Protein AF-A0A847FRC9-F1 (afdb_monomer_lite)

pLDDT: mean 82.75, std 16.93, range [27.78, 98.56]

Sequence (377 aa):
MRADGSGSGTLSRLEIDSLKAGVRIEDLAARYVPSLRRVGERWVGLCPFHDDTRPSFNVWPDSQSWYCFGACRRGGDVVDLLREAEGVDFRRALELLGGPPAGATAGRGWQSPLPVAVPRQSEAEPELTCEDRAILNAASEIYYQSLMTNAAMRRALQARGISLGTAQTYHLGYATGRRLARYLAWRHLDLERARCLGLLHDRLSGEDGANGDTSGDDVWEHLSQRLVVPVMRGWETVYLIGRATREAQRPKYLGLALPKEPLTGRGRPRRSQGIIVVEGPFDLLLLHEWGYWRQFELLALLGTQFKRRWLAHVGPDDRLLVATDQDDAGEAAAAELMAHFPGQAVRLRWPEEYKDVGDLAQAPDGHKIWARALSDA

Foldseek 3Di:
DDDDDDDDQDDDPVNLVVLLVLDQLLVVVCVQFVQWDDQFQKTWGADSQDDGPDTQWIAGRVVQKIFGPDPVRDMDHSLSSCCRRVVDDSQVSSQQSQDDPPPDDPDPDGDHPDDPDDDPPDPPFDDQDPLNQVLLLLVLVQFLVQCVPDPVNQVLCVLLVFHVVLCVQQSKGFAQFPVSVVSCVVVVRDPVVCVSQVQKDFAPPPPPPPDDDPDDDSITGNQHGFTKGFADDPSTGQWIKTAHSDPPDPPRIDITSHHDDKRKDPDAAPQAPAEEEEADPSLQSNCVSLVCSNHHIYIYPPHQDDDPVVVVVDDLQGAYEYFYFPDPSSVNSLVVVCVVNPPRYDYFDFDPVQGHSSSLSNDPCSSVRVVVSVVVD

Structure (mmCIF, N/CA/C/O backbone):
data_AF-A0A847FRC9-F1
#
_entry.id   AF-A0A847FRC9-F1
#
loop_
_atom_site.group_PDB
_atom_site.id
_atom_site.type_symbol
_atom_site.label_atom_id
_atom_site.label_alt_id
_atom_site.label_comp_id
_atom_site.label_asym_id
_atom_site.label_entity_id
_atom_site.label_seq_id
_atom_site.pdbx_PDB_ins_code
_atom_site.Cartn_x
_atom_site.Cartn_y
_atom_site.Cartn_z
_atom_site.occupancy
_atom_site.B_iso_or_equiv
_atom_site.auth_seq_id
_atom_site.auth_comp_id
_atom_site.auth_asym_id
_atom_site.auth_atom_id
_atom_site.pdbx_PDB_model_num
ATOM 1 N N . MET A 1 1 ? -38.229 -52.453 -17.132 1.00 37.56 1 MET A N 1
ATOM 2 C CA . MET A 1 1 ? -37.339 -51.991 -18.217 1.00 37.56 1 MET A CA 1
ATOM 3 C C . MET A 1 1 ? -37.354 -50.472 -18.243 1.00 37.56 1 MET A C 1
ATOM 5 O O . MET A 1 1 ? -38.283 -49.879 -18.773 1.00 37.56 1 MET A O 1
ATOM 9 N N . ARG A 1 2 ? -36.372 -49.844 -17.596 1.00 27.78 2 ARG A N 1
ATOM 10 C CA . ARG A 1 2 ? -35.999 -48.448 -17.836 1.00 27.78 2 ARG A CA 1
ATOM 11 C C . ARG A 1 2 ? -34.531 -48.498 -18.227 1.00 27.78 2 ARG A C 1
ATOM 13 O O . ARG A 1 2 ? -33.763 -49.169 -17.551 1.00 27.78 2 ARG A O 1
ATOM 20 N N . ALA A 1 3 ? -34.236 -47.936 -19.390 1.00 32.12 3 ALA A N 1
ATOM 21 C CA . ALA A 1 3 ? -32.941 -47.998 -20.036 1.00 32.12 3 ALA A CA 1
ATOM 22 C C . ALA A 1 3 ? -31.889 -47.261 -19.201 1.00 32.12 3 ALA A C 1
ATOM 24 O O . ALA A 1 3 ? -32.100 -46.109 -18.819 1.00 32.12 3 ALA A O 1
ATOM 25 N N . ASP A 1 4 ? -30.781 -47.949 -18.941 1.00 33.84 4 ASP A N 1
ATOM 26 C CA . ASP A 1 4 ? -29.577 -47.390 -18.348 1.00 33.84 4 ASP A CA 1
ATOM 27 C C . ASP A 1 4 ? -28.948 -46.399 -19.330 1.00 33.84 4 ASP A C 1
ATOM 29 O O . ASP A 1 4 ? -28.597 -46.737 -20.464 1.00 33.84 4 ASP A O 1
ATOM 33 N N . GLY A 1 5 ? -28.853 -45.146 -18.889 1.00 30.61 5 GLY A N 1
ATOM 34 C CA . GLY A 1 5 ? -28.179 -44.079 -19.609 1.00 30.61 5 GLY A CA 1
ATOM 35 C C . GLY A 1 5 ? -26.680 -44.352 -19.681 1.00 30.61 5 GLY A C 1
ATOM 36 O O . GLY A 1 5 ? -25.984 -44.374 -18.669 1.00 30.61 5 GLY A O 1
ATOM 37 N N . SER A 1 6 ? -26.195 -44.529 -20.902 1.00 35.28 6 SER A N 1
ATOM 38 C CA . SER A 1 6 ? -24.791 -44.550 -21.294 1.00 35.28 6 SER A CA 1
ATOM 39 C C . SER A 1 6 ? -24.038 -43.309 -20.786 1.00 35.28 6 SER A C 1
ATOM 41 O O . SER A 1 6 ? -24.200 -42.214 -21.329 1.00 35.28 6 SER A O 1
ATOM 43 N N . GLY A 1 7 ? -23.200 -43.475 -19.760 1.00 36.66 7 GLY A N 1
ATOM 44 C CA . GLY A 1 7 ? -22.275 -42.447 -19.278 1.00 36.66 7 GLY A CA 1
ATOM 45 C C . GLY A 1 7 ? -21.025 -42.379 -20.155 1.00 36.66 7 GLY A C 1
ATOM 46 O O . GLY A 1 7 ? -20.145 -43.230 -20.056 1.00 36.66 7 GLY A O 1
ATOM 47 N N . SER A 1 8 ? -20.954 -41.372 -21.027 1.00 41.41 8 SER A N 1
ATOM 48 C CA . SER A 1 8 ? -19.749 -41.014 -21.785 1.00 41.41 8 SER A CA 1
ATOM 49 C C . SER A 1 8 ? -18.583 -40.736 -20.828 1.00 41.41 8 SER A C 1
ATOM 51 O O . SER A 1 8 ? -18.732 -39.946 -19.899 1.00 41.41 8 SER A O 1
ATOM 53 N N . GLY A 1 9 ? -17.425 -41.363 -21.062 1.00 52.28 9 GLY A N 1
ATOM 54 C CA . GLY A 1 9 ? -16.191 -41.242 -20.267 1.00 52.28 9 GLY A CA 1
ATOM 55 C C . GLY A 1 9 ? -15.471 -39.894 -20.407 1.00 52.28 9 GLY A C 1
ATOM 56 O O . GLY A 1 9 ? -14.274 -39.854 -20.698 1.00 52.28 9 GLY A O 1
ATOM 57 N N . THR A 1 10 ? -16.203 -38.795 -20.243 1.00 60.28 10 THR A N 1
ATOM 58 C CA . THR A 1 10 ? -15.707 -37.419 -20.296 1.00 60.28 10 THR A CA 1
ATOM 59 C C . THR A 1 10 ? -15.736 -36.841 -18.887 1.00 60.28 10 THR A C 1
ATOM 61 O O . THR A 1 10 ? -16.798 -36.805 -18.271 1.00 60.28 10 THR A O 1
ATOM 64 N N . LEU A 1 11 ? -14.583 -36.391 -18.383 1.00 66.75 11 LEU A N 1
ATOM 65 C CA . LEU A 1 11 ? -14.509 -35.691 -17.101 1.00 66.75 11 LEU A CA 1
ATOM 66 C C . LEU A 1 11 ? -15.406 -34.453 -17.138 1.00 66.75 11 LEU A C 1
ATOM 68 O O . LEU A 1 11 ? -15.354 -33.658 -18.080 1.00 66.75 11 LEU A O 1
ATOM 72 N N . SER A 1 12 ? -16.229 -34.293 -16.110 1.00 73.94 12 SER A N 1
ATOM 73 C CA . SER A 1 12 ? -17.018 -33.089 -15.912 1.00 73.94 12 SER A CA 1
ATOM 74 C C . SER A 1 12 ? -16.108 -31.893 -15.624 1.00 73.94 12 SER A C 1
ATOM 76 O O . SER A 1 12 ? -14.982 -32.024 -15.141 1.00 73.94 12 SER A O 1
ATOM 78 N N . ARG A 1 13 ? -16.620 -30.688 -15.885 1.00 69.25 13 ARG A N 1
ATOM 79 C CA . ARG A 1 13 ? -15.901 -29.438 -15.605 1.00 69.25 13 ARG A CA 1
ATOM 80 C C . ARG A 1 13 ? -15.467 -29.331 -14.137 1.00 69.25 13 ARG A C 1
ATOM 82 O O . ARG A 1 13 ? -14.346 -28.925 -13.873 1.00 69.25 13 ARG A O 1
ATOM 89 N N . LEU A 1 14 ? -16.316 -29.778 -13.209 1.00 62.72 14 LEU A N 1
ATOM 90 C CA . LEU A 1 14 ? -16.020 -29.790 -11.773 1.00 62.72 14 LEU A CA 1
ATOM 91 C C . LEU A 1 14 ? -14.868 -30.741 -11.414 1.00 62.72 14 LEU A C 1
ATOM 93 O O . LEU A 1 14 ? -14.048 -30.411 -10.563 1.00 62.72 14 LEU A O 1
ATOM 97 N N . GLU A 1 15 ? -14.772 -31.900 -12.069 1.00 69.25 15 GLU A N 1
ATOM 98 C CA . GLU A 1 15 ? -13.655 -32.834 -11.862 1.00 69.25 15 GLU A CA 1
ATOM 99 C C . GLU A 1 15 ? -12.342 -32.266 -12.411 1.00 69.25 15 GLU A C 1
ATOM 101 O O . GLU A 1 15 ? -11.303 -32.390 -11.768 1.00 69.25 15 GLU A O 1
ATOM 106 N N . ILE A 1 16 ? -12.390 -31.589 -13.562 1.00 71.19 16 ILE A N 1
ATOM 107 C CA . ILE A 1 16 ? -11.228 -30.897 -14.138 1.00 71.19 16 ILE A CA 1
ATOM 108 C C . ILE A 1 16 ? -10.762 -29.770 -13.211 1.00 71.19 16 ILE A C 1
ATOM 110 O O . ILE A 1 16 ? -9.573 -29.676 -12.917 1.00 71.19 16 ILE A O 1
ATOM 114 N N . ASP A 1 17 ? -11.682 -28.945 -12.713 1.00 70.50 17 ASP A N 1
ATOM 115 C CA . ASP A 1 17 ? -11.356 -27.851 -11.795 1.00 70.50 17 ASP A CA 1
ATOM 116 C C . ASP A 1 17 ? -10.777 -28.385 -10.470 1.00 70.50 17 ASP A C 1
ATOM 118 O O . ASP A 1 17 ? -9.817 -27.825 -9.941 1.00 70.50 17 ASP A O 1
ATOM 122 N N . SER A 1 18 ? -11.278 -29.525 -9.978 1.00 69.88 18 SER A N 1
ATOM 123 C CA . SER A 1 18 ? -10.718 -30.203 -8.802 1.00 69.88 18 SER A CA 1
ATOM 124 C C . SER A 1 18 ? -9.302 -30.740 -9.036 1.00 69.88 18 SER A C 1
ATOM 126 O O . SER A 1 18 ? -8.481 -30.673 -8.123 1.00 69.88 18 SER A O 1
ATOM 128 N N . LEU A 1 19 ? -9.002 -31.273 -10.227 1.00 73.31 19 LEU A N 1
ATOM 129 C CA . LEU A 1 19 ? -7.647 -31.713 -10.587 1.00 73.31 19 LEU A CA 1
ATOM 130 C C . LEU A 1 19 ? -6.684 -30.524 -10.657 1.00 73.31 19 LEU A C 1
ATOM 132 O O . LEU A 1 19 ? -5.567 -30.611 -10.151 1.00 73.31 19 LEU A O 1
ATOM 136 N N . LYS A 1 20 ? -7.132 -29.397 -11.227 1.00 77.31 20 LYS A N 1
ATOM 137 C CA . LYS A 1 20 ? -6.344 -28.159 -11.277 1.00 77.31 20 LYS A CA 1
ATOM 138 C C . LYS A 1 20 ? -6.030 -27.629 -9.880 1.00 77.31 20 LYS A C 1
ATOM 140 O O . LYS A 1 20 ? -4.884 -27.312 -9.599 1.00 77.31 20 LYS A O 1
ATOM 145 N N . ALA A 1 21 ? -7.025 -27.586 -8.993 1.00 71.62 21 ALA A N 1
ATOM 146 C CA . ALA A 1 21 ? -6.857 -27.106 -7.621 1.00 71.62 21 ALA A CA 1
ATOM 147 C C . ALA A 1 21 ? -5.943 -27.999 -6.759 1.00 71.62 21 ALA A C 1
ATOM 149 O O . ALA A 1 21 ? -5.392 -27.536 -5.761 1.00 71.62 21 ALA A O 1
ATOM 150 N N . GLY A 1 22 ? -5.779 -29.274 -7.126 1.00 71.94 22 GLY A N 1
ATOM 151 C CA . GLY A 1 22 ? -4.915 -30.220 -6.417 1.00 71.94 22 GLY A CA 1
ATOM 152 C C . GLY A 1 22 ? -3.416 -30.023 -6.661 1.00 71.94 22 GLY A C 1
ATOM 153 O O . GLY A 1 22 ? -2.609 -30.626 -5.953 1.00 71.94 22 GLY A O 1
ATOM 154 N N . VAL A 1 23 ? -3.030 -29.194 -7.636 1.00 79.38 23 VAL A N 1
ATOM 155 C CA . VAL A 1 23 ? -1.631 -28.954 -8.003 1.00 79.38 23 VAL A CA 1
ATOM 156 C C . VAL A 1 23 ? -1.325 -27.468 -7.928 1.00 79.38 23 VAL A C 1
ATOM 158 O O . VAL A 1 23 ? -1.959 -26.664 -8.597 1.00 79.38 23 VAL A O 1
ATOM 161 N N . ARG A 1 24 ? -0.301 -27.108 -7.152 1.00 82.19 24 ARG A N 1
ATOM 162 C CA . ARG A 1 24 ? 0.217 -25.740 -7.115 1.00 82.19 24 ARG A CA 1
ATOM 163 C C . ARG A 1 24 ? 1.046 -25.482 -8.364 1.00 82.19 24 ARG A C 1
ATOM 165 O O . ARG A 1 24 ? 2.058 -26.148 -8.594 1.00 82.19 24 ARG A O 1
ATOM 172 N N . ILE A 1 25 ? 0.624 -24.520 -9.175 1.00 90.06 25 ILE A N 1
ATOM 173 C CA . ILE A 1 25 ? 1.280 -24.229 -10.449 1.00 90.06 25 ILE A CA 1
ATOM 174 C C . ILE A 1 25 ? 2.760 -23.841 -10.306 1.00 90.06 25 ILE A C 1
ATOM 176 O O . ILE A 1 25 ? 3.565 -24.186 -11.166 1.00 90.06 25 ILE A O 1
ATOM 180 N N . GLU A 1 26 ? 3.150 -23.168 -9.224 1.00 89.38 26 GLU A N 1
ATOM 181 C CA . GLU A 1 26 ? 4.539 -22.791 -8.960 1.00 89.38 26 GLU A CA 1
ATOM 182 C C . GLU A 1 26 ? 5.431 -23.999 -8.658 1.00 89.38 26 GLU A C 1
ATOM 184 O O . GLU A 1 26 ? 6.573 -24.034 -9.115 1.00 89.38 26 GLU A O 1
ATOM 189 N N . ASP A 1 27 ? 4.893 -25.017 -7.981 1.00 86.19 27 ASP A N 1
ATOM 190 C CA . ASP A 1 27 ? 5.613 -26.262 -7.705 1.00 86.19 27 ASP A CA 1
ATOM 191 C C . ASP A 1 27 ? 5.808 -27.048 -9.001 1.00 86.19 27 ASP A C 1
ATOM 193 O O . ASP A 1 27 ? 6.889 -27.578 -9.257 1.00 86.19 27 ASP A O 1
ATOM 197 N N . LEU A 1 28 ? 4.778 -27.088 -9.853 1.00 87.31 28 LEU A N 1
ATOM 198 C CA . LEU A 1 28 ? 4.870 -27.697 -11.177 1.00 87.31 28 LEU A CA 1
ATOM 199 C C . LEU A 1 28 ? 5.882 -26.953 -12.060 1.00 87.31 28 LEU A C 1
ATOM 201 O O . LEU A 1 28 ? 6.740 -27.582 -12.675 1.00 87.31 28 LEU A O 1
ATOM 205 N N . ALA A 1 29 ? 5.818 -25.623 -12.095 1.00 90.88 29 ALA A N 1
ATOM 206 C CA . ALA A 1 29 ? 6.717 -24.790 -12.885 1.00 90.88 29 ALA A CA 1
ATOM 207 C C . ALA A 1 29 ? 8.18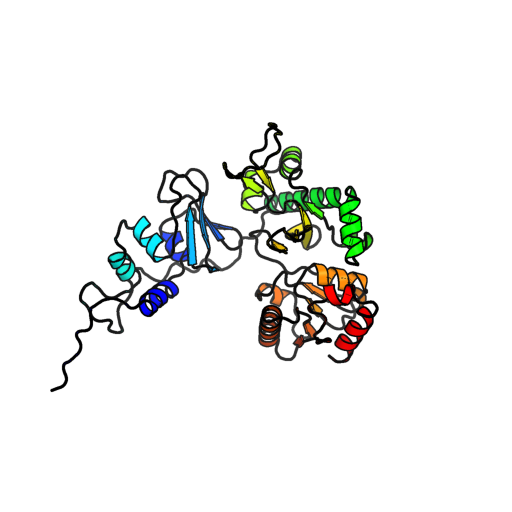1 -24.928 -12.451 1.00 90.88 29 ALA A C 1
ATOM 209 O O . ALA A 1 29 ? 9.064 -25.006 -13.307 1.00 90.88 29 ALA A O 1
ATOM 210 N N . ALA A 1 30 ? 8.446 -25.026 -11.145 1.00 88.88 30 ALA A N 1
ATOM 211 C CA . ALA A 1 30 ? 9.793 -25.203 -10.604 1.00 88.88 30 ALA A CA 1
ATOM 212 C C . ALA A 1 30 ? 10.485 -26.485 -11.106 1.00 88.88 30 ALA A C 1
ATOM 214 O O . ALA A 1 30 ? 11.713 -26.557 -11.114 1.00 88.88 30 ALA A O 1
ATOM 215 N N . ARG A 1 31 ? 9.724 -27.487 -11.574 1.00 85.69 31 ARG A N 1
ATOM 216 C CA . ARG A 1 31 ? 10.277 -28.722 -12.161 1.00 85.69 31 ARG A CA 1
ATOM 217 C C . ARG A 1 31 ? 10.875 -28.507 -13.548 1.00 85.69 31 ARG A C 1
ATOM 219 O O . ARG A 1 31 ? 11.819 -29.204 -13.905 1.00 85.69 31 ARG A O 1
ATOM 226 N N . TYR A 1 32 ? 10.335 -27.559 -14.309 1.00 88.62 32 TYR A N 1
ATOM 227 C CA . TYR A 1 32 ? 10.754 -27.276 -15.685 1.00 88.62 32 TYR A CA 1
ATOM 228 C C . TYR A 1 32 ? 11.629 -26.029 -15.792 1.00 88.62 32 TYR A C 1
ATOM 230 O O . TYR A 1 32 ? 12.347 -25.861 -16.773 1.00 88.62 32 TYR A O 1
ATOM 238 N N . VAL A 1 33 ? 11.583 -25.155 -14.784 1.00 89.75 33 VAL A N 1
ATOM 239 C CA . VAL A 1 33 ? 12.288 -23.873 -14.775 1.00 89.75 33 VAL A CA 1
ATOM 240 C C . VAL A 1 33 ? 13.231 -23.814 -13.571 1.00 89.75 33 VAL A C 1
ATOM 242 O O . VAL A 1 33 ? 12.864 -23.283 -12.526 1.00 89.75 33 VAL A O 1
ATOM 245 N N . PRO A 1 34 ? 14.480 -24.304 -13.690 1.00 80.81 34 PRO A N 1
ATOM 246 C CA . PRO A 1 34 ? 15.438 -24.290 -12.579 1.00 80.81 34 PRO A CA 1
ATOM 247 C C . PRO A 1 34 ? 15.804 -22.882 -12.090 1.00 80.81 34 PRO A C 1
ATOM 249 O O . PRO A 1 34 ? 16.235 -22.703 -10.957 1.00 80.81 34 PRO A O 1
ATOM 252 N N . SER A 1 35 ? 15.647 -21.872 -12.952 1.00 85.69 35 SER A N 1
ATOM 253 C CA . SER A 1 35 ? 15.896 -20.460 -12.635 1.00 85.69 35 SER A CA 1
ATOM 254 C C . SER A 1 35 ? 14.715 -19.768 -11.942 1.00 85.69 35 SER A C 1
ATOM 256 O O . SER A 1 35 ? 14.795 -18.570 -11.662 1.00 85.69 35 SER A O 1
ATOM 258 N N . LEU A 1 36 ? 13.615 -20.489 -11.696 1.00 90.06 36 LEU A N 1
ATOM 259 C CA . LEU A 1 36 ? 12.395 -19.929 -11.136 1.00 90.06 36 LEU A CA 1
ATOM 260 C C . LEU A 1 36 ? 12.650 -19.439 -9.711 1.00 90.06 36 LEU A C 1
ATOM 262 O O . LEU A 1 36 ? 13.008 -20.200 -8.815 1.00 90.06 36 LEU A O 1
ATOM 266 N N . ARG A 1 37 ? 12.438 -18.145 -9.496 1.00 82.12 37 ARG A N 1
ATOM 267 C CA . ARG A 1 37 ? 12.588 -17.494 -8.195 1.00 82.12 37 ARG A CA 1
ATOM 268 C C . ARG A 1 37 ? 11.368 -16.649 -7.886 1.00 82.12 37 ARG A C 1
ATOM 270 O O . ARG A 1 37 ? 10.767 -16.057 -8.782 1.00 82.12 37 ARG A O 1
ATOM 277 N N . ARG A 1 38 ? 11.016 -16.549 -6.609 1.00 82.12 38 ARG A N 1
ATOM 278 C CA . ARG A 1 38 ? 9.907 -15.702 -6.175 1.00 82.12 38 ARG A CA 1
ATOM 279 C C . ARG A 1 38 ? 10.296 -14.222 -6.255 1.00 82.12 38 ARG A C 1
ATOM 281 O O . ARG A 1 38 ? 11.360 -13.828 -5.786 1.00 82.12 38 ARG A O 1
ATOM 288 N N . VAL A 1 39 ? 9.419 -13.410 -6.838 1.00 75.44 39 VAL A N 1
ATOM 289 C CA . VAL A 1 39 ? 9.523 -11.949 -6.939 1.00 75.44 39 VAL A CA 1
ATOM 290 C C . VAL A 1 39 ? 8.162 -11.365 -6.553 1.00 75.44 39 VAL A C 1
ATOM 292 O O . VAL A 1 39 ? 7.232 -11.316 -7.361 1.00 75.44 39 VAL A O 1
ATOM 295 N N . GLY A 1 40 ? 8.028 -10.984 -5.281 1.00 76.94 40 GLY A N 1
ATOM 296 C CA . GLY A 1 40 ? 6.757 -10.547 -4.699 1.00 76.94 40 GLY A CA 1
ATOM 297 C C . GLY A 1 40 ? 5.684 -11.632 -4.685 1.00 76.94 40 GLY A C 1
ATOM 298 O O . GLY A 1 40 ? 5.867 -12.697 -4.089 1.00 76.94 40 GLY A O 1
ATOM 299 N N . GLU A 1 41 ? 4.549 -11.331 -5.321 1.00 72.06 41 GLU A N 1
ATOM 300 C CA . GLU A 1 41 ? 3.381 -12.222 -5.436 1.00 72.06 41 GLU A CA 1
ATOM 301 C C . GLU A 1 41 ? 3.501 -13.223 -6.603 1.00 72.06 41 GLU A C 1
ATOM 303 O O . GLU A 1 41 ? 2.681 -14.127 -6.714 1.00 72.06 41 GLU A O 1
ATOM 308 N N . ARG A 1 42 ? 4.524 -13.107 -7.462 1.00 80.19 42 ARG A N 1
ATOM 309 C CA . ARG A 1 42 ? 4.745 -14.002 -8.612 1.00 80.19 42 ARG A CA 1
ATOM 310 C C . ARG A 1 42 ? 6.076 -14.742 -8.519 1.00 80.19 42 ARG A C 1
ATOM 312 O O . ARG A 1 42 ? 6.962 -14.371 -7.750 1.00 80.19 42 ARG A O 1
ATOM 319 N N . TRP A 1 43 ? 6.247 -15.750 -9.358 1.00 91.00 43 TRP A N 1
ATOM 320 C CA . TRP A 1 43 ? 7.529 -16.393 -9.622 1.00 91.00 43 TRP A CA 1
ATOM 321 C C . TRP A 1 43 ? 8.005 -16.037 -11.021 1.00 91.00 43 TRP A C 1
ATOM 323 O O . TRP A 1 43 ? 7.194 -15.943 -11.938 1.00 91.00 43 TRP A O 1
ATOM 333 N N . VAL A 1 44 ? 9.309 -15.816 -11.176 1.00 87.56 44 VAL A N 1
ATOM 334 C CA . VAL A 1 44 ? 9.921 -15.374 -12.431 1.00 87.56 44 VAL A CA 1
ATOM 335 C C . VAL A 1 44 ? 11.147 -16.226 -12.737 1.00 87.56 44 VAL A C 1
ATOM 337 O O . VAL A 1 44 ? 11.957 -16.476 -11.845 1.00 87.56 44 VAL A O 1
ATOM 340 N N . GLY A 1 45 ? 11.300 -16.651 -13.987 1.00 90.94 45 GLY A N 1
ATOM 341 C CA . GLY A 1 45 ? 12.441 -17.432 -14.465 1.00 90.94 45 GLY A CA 1
ATOM 342 C C . GLY A 1 45 ? 12.657 -17.276 -15.970 1.00 90.94 45 GLY A C 1
ATOM 343 O O . GLY A 1 45 ? 11.925 -16.548 -16.643 1.00 90.94 45 GLY A O 1
ATOM 344 N N . LEU A 1 46 ? 13.679 -17.944 -16.496 1.00 88.31 46 LEU A N 1
ATOM 345 C CA . LEU A 1 46 ? 13.880 -18.089 -17.939 1.00 88.31 46 LEU A CA 1
ATOM 346 C C . LEU A 1 46 ? 12.818 -19.036 -18.499 1.00 88.31 46 LEU A C 1
ATOM 348 O O . LEU A 1 46 ? 12.542 -20.079 -17.908 1.00 88.31 46 LEU A O 1
ATOM 352 N N . CYS A 1 47 ? 12.209 -18.678 -19.621 1.00 90.25 47 CYS A N 1
ATOM 353 C CA . CYS A 1 47 ? 11.221 -19.528 -20.263 1.00 90.25 47 CYS A CA 1
ATOM 354 C C . CYS A 1 47 ? 11.857 -20.836 -20.743 1.00 90.25 47 CYS A C 1
ATOM 356 O O . CYS A 1 47 ? 12.832 -20.789 -21.486 1.00 90.25 47 CYS A O 1
ATOM 358 N N . PRO A 1 48 ? 11.293 -22.002 -20.387 1.00 91.38 48 PRO A N 1
ATOM 359 C CA . PRO A 1 48 ? 11.819 -23.287 -20.841 1.00 91.38 48 PRO A CA 1
ATOM 360 C C . PRO A 1 48 ? 11.416 -23.600 -22.289 1.00 91.38 48 PRO A C 1
ATOM 362 O O . PRO A 1 48 ? 11.871 -24.584 -22.862 1.00 91.38 48 PRO A O 1
ATOM 365 N N . PHE A 1 49 ? 10.534 -22.791 -22.883 1.00 91.62 49 PHE A N 1
ATOM 366 C CA . PHE A 1 49 ? 9.903 -23.105 -24.159 1.00 91.62 49 PHE A CA 1
ATOM 367 C C . PHE A 1 49 ? 10.477 -22.331 -25.354 1.00 91.62 49 PHE A C 1
ATOM 369 O O . PHE A 1 49 ? 10.093 -22.587 -26.498 1.00 91.62 49 PHE A O 1
ATOM 376 N N . HIS A 1 50 ? 11.369 -21.371 -25.119 1.00 87.38 50 HIS A N 1
ATOM 377 C CA . HIS A 1 50 ? 12.148 -20.690 -26.154 1.00 87.38 50 HIS A CA 1
ATOM 378 C C . HIS A 1 50 ? 13.551 -20.396 -25.621 1.00 87.38 50 HIS A C 1
ATOM 380 O O . HIS A 1 50 ? 13.775 -20.476 -24.418 1.00 87.38 50 HIS A O 1
ATOM 386 N N . ASP A 1 51 ? 14.487 -20.056 -26.506 1.00 87.94 51 ASP A N 1
ATOM 387 C CA . ASP A 1 51 ? 15.836 -19.653 -26.095 1.00 87.94 51 ASP A CA 1
ATOM 388 C C . ASP A 1 51 ? 15.788 -18.279 -25.410 1.00 87.94 51 ASP A C 1
ATOM 390 O O . ASP A 1 51 ? 15.686 -17.235 -26.062 1.00 87.94 51 ASP A O 1
A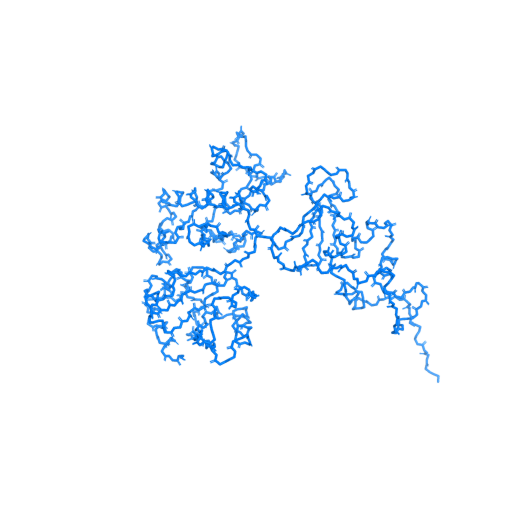TOM 394 N N . ASP A 1 52 ? 15.731 -18.296 -24.079 1.00 87.62 52 ASP A N 1
ATOM 395 C CA . ASP A 1 52 ? 15.465 -17.126 -23.255 1.00 87.62 52 ASP A CA 1
ATOM 396 C C . ASP A 1 52 ? 16.709 -16.698 -22.478 1.00 87.62 52 ASP A C 1
ATOM 398 O O . ASP A 1 52 ? 17.230 -17.434 -21.642 1.00 87.62 52 ASP A O 1
ATOM 402 N N . THR A 1 53 ? 17.165 -15.470 -22.715 1.00 79.69 53 THR A N 1
ATOM 403 C CA . THR A 1 53 ? 18.337 -14.889 -22.037 1.00 79.69 53 THR A CA 1
ATOM 404 C C . THR A 1 53 ? 17.962 -13.934 -20.905 1.00 79.69 53 THR A C 1
ATOM 406 O O . THR A 1 53 ? 18.825 -13.532 -20.125 1.00 79.69 53 THR A O 1
ATOM 409 N N . ARG A 1 54 ? 16.678 -13.564 -20.789 1.00 78.62 54 ARG A N 1
ATOM 410 C CA . ARG A 1 54 ? 16.149 -12.664 -19.753 1.00 78.62 54 ARG A CA 1
ATOM 411 C C . ARG A 1 54 ? 14.943 -13.309 -19.075 1.00 78.62 54 ARG A C 1
ATOM 413 O O . ARG A 1 54 ? 14.136 -13.886 -19.785 1.00 78.62 54 ARG A O 1
ATOM 420 N N . PRO A 1 55 ? 14.763 -13.203 -17.743 1.00 86.81 55 PRO A N 1
ATOM 421 C CA . PRO A 1 55 ? 13.639 -13.847 -17.061 1.00 86.81 55 PRO A CA 1
ATOM 422 C C . PRO A 1 55 ? 12.273 -13.351 -17.562 1.00 86.81 55 PRO A C 1
ATOM 424 O O . PRO A 1 55 ? 11.775 -12.317 -17.120 1.00 86.81 55 PRO A O 1
ATOM 427 N N . SER A 1 56 ? 11.668 -14.083 -18.500 1.00 88.62 56 SER A N 1
ATOM 428 C CA . SER A 1 56 ? 10.411 -13.705 -19.151 1.00 88.62 56 SER A CA 1
ATOM 429 C C . SER A 1 56 ? 9.228 -14.589 -18.749 1.00 88.62 56 SER A C 1
ATOM 431 O O . SER A 1 56 ? 8.071 -14.224 -18.984 1.00 88.62 56 SER A O 1
ATOM 433 N N . PHE A 1 57 ? 9.495 -15.732 -18.119 1.00 93.19 57 PHE A N 1
ATOM 434 C CA . PHE A 1 57 ? 8.492 -16.687 -17.667 1.00 93.19 57 PHE A CA 1
ATOM 435 C C . PHE A 1 57 ? 7.975 -16.310 -16.288 1.00 93.19 57 PHE A C 1
ATOM 437 O O . PHE A 1 57 ? 8.758 -16.152 -15.355 1.00 93.19 57 PHE A O 1
ATOM 444 N N . ASN A 1 58 ? 6.660 -16.145 -16.173 1.00 91.62 58 ASN A N 1
ATOM 445 C CA . ASN A 1 58 ? 5.992 -15.656 -14.979 1.00 91.62 58 ASN A CA 1
ATOM 446 C C . ASN A 1 58 ? 4.902 -16.618 -14.530 1.00 91.62 58 ASN A C 1
ATOM 448 O O . ASN A 1 58 ? 4.143 -17.112 -15.358 1.00 91.62 58 ASN A O 1
ATOM 452 N N . VAL A 1 59 ? 4.801 -16.835 -13.221 1.00 92.06 59 VAL A N 1
ATOM 453 C CA . VAL A 1 59 ? 3.785 -17.687 -12.594 1.00 92.06 59 VAL A CA 1
ATOM 454 C C . VAL A 1 59 ? 3.128 -16.926 -11.454 1.00 92.06 59 VAL A C 1
ATOM 456 O O . VAL A 1 59 ? 3.824 -16.378 -10.599 1.00 92.06 59 VAL A O 1
ATOM 459 N N . TRP A 1 60 ? 1.801 -16.918 -11.413 1.00 88.12 60 TRP A N 1
ATOM 460 C CA . TRP A 1 60 ? 1.004 -16.304 -10.355 1.00 88.12 60 TRP A CA 1
ATOM 461 C C . TRP A 1 60 ? 0.263 -17.398 -9.577 1.00 88.12 60 TRP A C 1
ATOM 463 O O . TRP A 1 60 ? -0.726 -17.936 -10.083 1.00 88.12 60 TRP A O 1
ATOM 473 N N . PRO A 1 61 ? 0.719 -17.735 -8.355 1.00 85.81 61 PRO A N 1
ATOM 474 C CA . PRO A 1 61 ? 0.085 -18.750 -7.516 1.00 85.81 61 PRO A CA 1
ATOM 475 C C . PRO A 1 61 ? -1.380 -18.439 -7.199 1.00 85.81 61 PRO A C 1
ATOM 477 O O . PRO A 1 61 ? -2.224 -19.327 -7.271 1.00 85.81 61 PRO A O 1
ATOM 480 N N . ASP A 1 62 ? -1.701 -17.176 -6.912 1.00 77.25 62 ASP A N 1
ATOM 481 C CA . ASP A 1 62 ? -3.053 -16.775 -6.502 1.00 77.25 62 ASP A CA 1
ATOM 482 C C . ASP A 1 62 ? -4.098 -17.020 -7.603 1.00 77.25 62 ASP A C 1
ATOM 484 O O . ASP A 1 62 ? -5.229 -17.402 -7.313 1.00 77.25 62 ASP A O 1
ATOM 488 N N . SER A 1 63 ? -3.720 -16.843 -8.873 1.00 77.81 63 SER A N 1
ATOM 489 C CA . SER A 1 63 ? -4.588 -17.099 -10.030 1.00 77.81 63 SER A CA 1
ATOM 490 C C . SER A 1 63 ? -4.359 -18.461 -10.689 1.00 77.81 63 SER A C 1
ATOM 492 O O . SER A 1 63 ? -4.991 -18.740 -11.705 1.00 77.81 63 SER A O 1
ATOM 494 N N . GLN A 1 64 ? -3.454 -19.289 -10.149 1.00 84.38 64 GLN A N 1
ATOM 495 C CA . GLN A 1 64 ? -3.031 -20.575 -10.721 1.00 84.38 64 GLN A CA 1
ATOM 496 C C . GLN A 1 64 ? -2.727 -20.494 -12.231 1.00 84.38 64 GLN A C 1
ATOM 498 O O . GLN A 1 64 ? -3.127 -21.355 -13.017 1.00 84.38 64 GLN A O 1
ATOM 503 N N . SER A 1 65 ? -2.027 -19.432 -12.644 1.00 89.00 65 SER A N 1
ATOM 504 C CA . SER A 1 65 ? -1.756 -19.143 -14.055 1.00 89.00 65 SER A CA 1
ATOM 505 C C . SER A 1 65 ? -0.295 -18.795 -14.321 1.00 89.00 65 SER A C 1
ATOM 507 O O . SER A 1 65 ? 0.450 -18.386 -13.427 1.00 89.00 65 SER A O 1
ATOM 509 N N . TRP A 1 66 ? 0.122 -18.955 -15.573 1.00 95.56 66 TRP A N 1
ATOM 510 C CA . TRP A 1 66 ? 1.459 -18.609 -16.036 1.00 95.56 66 TRP A CA 1
ATOM 511 C C . TRP A 1 66 ? 1.411 -17.897 -17.383 1.00 95.56 66 TRP A C 1
ATOM 513 O O . TRP A 1 66 ? 0.478 -18.067 -18.169 1.00 95.56 66 TRP A O 1
ATOM 523 N N . TYR A 1 67 ? 2.433 -17.092 -17.651 1.00 89.94 67 TYR A N 1
ATOM 524 C CA . TYR A 1 67 ? 2.605 -16.427 -18.933 1.00 89.94 67 TYR A CA 1
ATOM 525 C C . TYR A 1 67 ? 4.077 -16.106 -19.188 1.00 89.94 67 TYR A C 1
ATOM 527 O O . TYR A 1 67 ? 4.809 -15.669 -18.299 1.00 89.94 67 TYR A O 1
ATOM 535 N N . CYS A 1 68 ? 4.514 -16.291 -20.425 1.00 89.62 68 CYS A N 1
ATOM 536 C CA . CYS A 1 68 ? 5.817 -15.8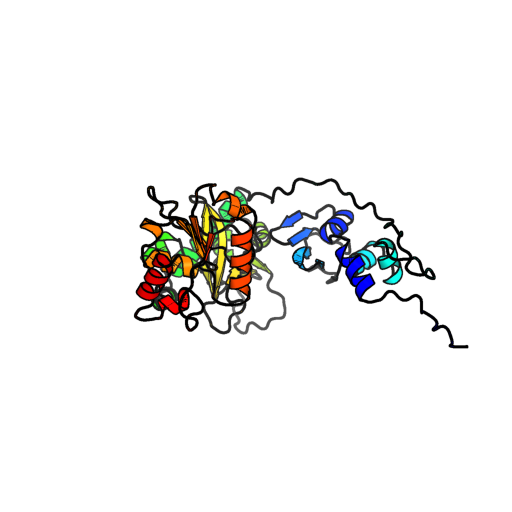74 -20.903 1.00 89.62 68 CYS A CA 1
ATOM 537 C C . CYS A 1 68 ? 5.690 -14.561 -21.682 1.00 89.62 68 CYS A C 1
ATOM 539 O O . CYS A 1 68 ? 5.099 -14.518 -22.758 1.00 89.62 68 CYS A O 1
ATOM 541 N N . PHE A 1 69 ? 6.310 -13.492 -21.179 1.00 85.69 69 PHE A N 1
ATOM 542 C CA . PHE A 1 69 ? 6.386 -12.201 -21.879 1.00 85.69 69 PHE A CA 1
ATOM 543 C C . PHE A 1 69 ? 7.515 -12.133 -22.919 1.00 85.69 69 PHE A C 1
ATOM 545 O O . PHE A 1 69 ? 7.744 -11.083 -23.516 1.00 85.69 69 PHE A O 1
ATOM 552 N N . GLY A 1 70 ? 8.229 -13.240 -23.128 1.00 79.88 70 GLY A N 1
ATOM 553 C CA . GLY A 1 70 ? 9.284 -13.369 -24.126 1.00 79.88 70 GLY A CA 1
ATOM 554 C C . GLY A 1 70 ? 8.739 -13.655 -25.525 1.00 79.88 70 GLY A C 1
ATOM 555 O O . GLY A 1 70 ? 7.561 -13.448 -25.823 1.00 79.88 70 GLY A O 1
ATOM 556 N N . ALA A 1 71 ? 9.608 -14.170 -26.397 1.00 80.00 71 ALA A N 1
ATOM 557 C CA . ALA A 1 71 ? 9.292 -14.380 -27.809 1.00 80.00 71 ALA A CA 1
ATOM 558 C C . ALA A 1 71 ? 8.120 -15.349 -28.036 1.00 80.00 71 ALA A C 1
ATOM 560 O O . ALA A 1 71 ? 7.379 -15.187 -29.003 1.00 80.00 71 ALA A O 1
ATOM 561 N N . CYS A 1 72 ? 7.924 -16.338 -27.153 1.00 87.06 72 CYS A N 1
ATOM 562 C CA . CYS A 1 72 ? 6.891 -17.345 -27.376 1.00 87.06 72 CYS A CA 1
ATOM 563 C C . CYS A 1 72 ? 5.468 -16.900 -27.017 1.00 87.06 72 CYS A C 1
ATOM 565 O O . CYS A 1 72 ? 4.530 -17.500 -27.530 1.00 87.06 72 CYS A O 1
ATOM 567 N N . ARG A 1 73 ? 5.289 -15.879 -26.161 1.00 84.19 73 ARG A N 1
ATOM 568 C CA . ARG A 1 73 ? 3.968 -15.344 -25.760 1.00 84.19 73 ARG A CA 1
ATOM 569 C C . ARG A 1 73 ? 2.935 -16.399 -25.330 1.00 84.19 73 ARG A C 1
ATOM 571 O O . ARG A 1 73 ? 1.733 -16.205 -25.489 1.00 84.19 73 ARG A O 1
ATOM 578 N N . ARG A 1 74 ? 3.402 -17.531 -24.803 1.00 85.81 74 ARG A N 1
ATOM 579 C CA . ARG A 1 74 ? 2.547 -18.619 -24.318 1.00 85.81 74 ARG A CA 1
ATOM 580 C C . ARG A 1 74 ? 2.157 -18.400 -22.866 1.00 85.81 74 ARG A C 1
ATOM 582 O O . ARG A 1 74 ? 2.900 -17.782 -22.109 1.00 85.81 74 ARG A O 1
ATOM 589 N N . GLY A 1 75 ? 1.016 -18.948 -22.482 1.00 90.00 75 GLY A N 1
ATOM 590 C CA . GLY A 1 75 ? 0.535 -18.950 -21.111 1.00 90.00 75 GLY A CA 1
ATOM 591 C C . GLY A 1 75 ? -0.749 -19.750 -20.983 1.00 90.00 75 GLY A C 1
ATOM 592 O O . GLY A 1 75 ? -1.316 -20.186 -21.984 1.00 90.00 75 GLY A O 1
ATOM 593 N N . GLY A 1 76 ? -1.203 -19.924 -19.752 1.00 89.50 76 GLY A N 1
ATOM 594 C CA . GLY A 1 76 ? -2.402 -20.688 -19.443 1.00 89.50 76 GLY A CA 1
ATOM 595 C C . GLY A 1 76 ? -2.441 -21.091 -17.980 1.00 89.50 76 GLY A C 1
ATOM 596 O O . GLY A 1 76 ? -1.858 -20.420 -17.124 1.00 89.50 76 GLY A O 1
ATOM 597 N N . ASP A 1 77 ? -3.135 -22.184 -17.694 1.00 89.00 77 ASP A N 1
ATOM 598 C CA . ASP A 1 77 ? -3.198 -22.767 -16.356 1.00 89.00 77 ASP A CA 1
ATOM 599 C C . ASP A 1 77 ? -2.221 -23.946 -16.186 1.00 89.00 77 ASP A C 1
ATOM 601 O O . ASP A 1 77 ? -1.331 -24.184 -17.009 1.00 89.00 77 ASP A O 1
ATOM 605 N N . VAL A 1 78 ? -2.368 -24.679 -15.082 1.00 89.56 78 VAL A N 1
ATOM 606 C CA . VAL A 1 78 ? -1.558 -25.854 -14.735 1.00 89.56 78 VAL A CA 1
ATOM 607 C C . VAL A 1 78 ? -1.618 -26.970 -15.795 1.00 89.56 78 VAL A C 1
ATOM 609 O O . VAL A 1 78 ? -0.628 -27.671 -16.007 1.00 89.56 78 VAL A O 1
ATOM 612 N N . VAL A 1 79 ? -2.747 -27.121 -16.500 1.00 87.81 79 VAL A N 1
ATOM 613 C CA . VAL A 1 79 ? -2.913 -28.102 -17.582 1.00 87.81 79 VAL A CA 1
ATOM 614 C C . VAL A 1 79 ? -2.156 -27.632 -18.812 1.00 87.81 79 VAL A C 1
ATOM 616 O O . VAL A 1 79 ? -1.422 -28.413 -19.412 1.00 87.81 79 VAL A O 1
ATOM 619 N N . ASP A 1 80 ? -2.296 -26.358 -19.175 1.00 90.94 80 ASP A N 1
ATOM 620 C CA . ASP A 1 80 ? -1.572 -25.791 -20.315 1.00 90.94 80 ASP A CA 1
ATOM 621 C C . ASP A 1 80 ? -0.059 -25.827 -20.091 1.00 90.94 80 ASP A C 1
ATOM 623 O O . ASP A 1 80 ? 0.686 -26.145 -21.014 1.00 90.94 80 ASP A O 1
ATOM 627 N N . LEU A 1 81 ? 0.399 -25.602 -18.855 1.00 92.06 81 LEU A N 1
ATOM 628 C CA . LEU A 1 81 ? 1.814 -25.716 -18.509 1.00 92.06 81 LEU A CA 1
ATOM 629 C C . LEU A 1 81 ? 2.358 -27.125 -18.785 1.00 92.06 81 LEU A C 1
ATOM 631 O O . LEU A 1 81 ? 3.421 -27.267 -19.383 1.00 92.06 81 LEU A O 1
ATOM 635 N N . LEU A 1 82 ? 1.617 -28.162 -18.383 1.00 88.81 82 LEU A N 1
ATOM 636 C CA . LEU A 1 82 ? 1.981 -29.559 -18.642 1.00 88.81 82 LEU A CA 1
ATOM 637 C C . LEU A 1 82 ? 1.955 -29.904 -20.127 1.00 88.81 82 LEU A C 1
ATOM 639 O O . LEU A 1 82 ? 2.840 -30.608 -20.603 1.00 88.81 82 LEU A O 1
ATOM 643 N N . ARG A 1 83 ? 0.955 -29.414 -20.865 1.00 89.94 83 ARG A N 1
ATOM 644 C CA . ARG A 1 83 ? 0.860 -29.638 -22.314 1.00 89.94 83 ARG A CA 1
ATOM 645 C C . ARG A 1 83 ? 2.074 -29.074 -23.038 1.00 89.94 83 ARG A C 1
ATOM 647 O O . ARG A 1 83 ? 2.641 -29.757 -23.884 1.00 89.94 83 ARG A O 1
ATOM 654 N N . GLU A 1 84 ? 2.483 -27.862 -22.678 1.00 89.81 84 GLU A N 1
ATOM 655 C CA . GLU A 1 84 ? 3.656 -27.205 -23.256 1.00 89.81 84 GLU A CA 1
ATOM 656 C C . GLU A 1 84 ? 4.967 -27.881 -22.833 1.00 89.81 84 GLU A C 1
ATOM 658 O O . GLU A 1 84 ? 5.847 -28.078 -23.667 1.00 89.81 84 GLU A O 1
ATOM 663 N N . ALA A 1 85 ? 5.096 -28.272 -21.562 1.00 87.38 85 ALA A N 1
ATOM 664 C CA . ALA A 1 85 ? 6.322 -28.865 -21.031 1.00 87.38 85 ALA A CA 1
ATOM 665 C C . ALA A 1 85 ? 6.560 -30.314 -21.470 1.00 87.38 85 ALA A C 1
ATOM 667 O O . ALA A 1 85 ? 7.697 -30.686 -21.749 1.00 87.38 85 ALA A O 1
ATOM 668 N N . GLU A 1 86 ? 5.503 -31.119 -21.554 1.00 85.19 86 GLU A N 1
ATOM 669 C CA . GLU A 1 86 ? 5.588 -32.540 -21.914 1.00 85.19 86 GLU A CA 1
ATOM 670 C C . GLU A 1 86 ? 5.261 -32.791 -23.397 1.00 85.19 86 GLU A C 1
ATOM 672 O O . GLU A 1 86 ? 5.398 -33.912 -23.883 1.00 85.19 86 GLU A O 1
ATOM 677 N N . GLY A 1 87 ? 4.801 -31.771 -24.134 1.00 85.50 87 GLY A N 1
ATOM 678 C CA . GLY A 1 87 ? 4.389 -31.910 -25.534 1.00 85.50 87 GLY A CA 1
ATOM 679 C C . GLY A 1 87 ? 3.172 -32.822 -25.714 1.00 85.50 87 GLY A C 1
ATOM 680 O O . GLY A 1 87 ? 3.070 -33.537 -26.711 1.00 85.50 87 GLY A O 1
ATOM 681 N N . VAL A 1 88 ? 2.264 -32.834 -24.735 1.00 85.50 88 VAL A N 1
ATOM 682 C CA . VAL A 1 88 ? 1.108 -33.741 -24.690 1.00 85.50 88 VAL A CA 1
ATOM 683 C C . VAL A 1 88 ? -0.214 -33.020 -24.949 1.00 85.50 88 VAL A C 1
ATOM 685 O O . VAL A 1 88 ? -0.348 -31.808 -24.770 1.00 85.50 88 VAL A O 1
ATOM 688 N N . ASP A 1 89 ? -1.232 -33.777 -25.359 1.00 81.25 89 ASP A N 1
ATOM 689 C CA . ASP A 1 89 ? -2.583 -33.243 -25.501 1.00 81.25 89 ASP A CA 1
ATOM 690 C C . ASP A 1 89 ? -3.273 -33.010 -24.143 1.00 81.25 89 ASP A C 1
ATOM 692 O O . ASP A 1 89 ? -2.800 -33.409 -23.076 1.00 81.25 89 ASP A O 1
ATOM 696 N N . PHE A 1 90 ? -4.424 -32.336 -24.185 1.00 81.50 90 PHE A N 1
ATOM 697 C CA . PHE A 1 90 ? -5.198 -31.994 -22.992 1.00 81.50 90 PHE A CA 1
ATOM 698 C C . PHE A 1 90 ? -5.581 -33.220 -22.156 1.00 81.50 90 PHE A C 1
ATOM 700 O O . PHE A 1 90 ? -5.524 -33.174 -20.930 1.00 81.50 90 PHE A O 1
ATOM 707 N N . ARG A 1 91 ? -5.943 -34.334 -22.801 1.00 78.62 91 ARG A N 1
ATOM 708 C CA . ARG A 1 91 ? -6.375 -35.542 -22.096 1.00 78.62 91 ARG A CA 1
ATOM 709 C C . ARG A 1 91 ? -5.208 -36.165 -21.345 1.00 78.62 91 ARG A C 1
ATOM 711 O O . ARG A 1 91 ? -5.343 -36.490 -20.169 1.00 78.62 91 ARG A O 1
ATOM 718 N N . ARG A 1 92 ? -4.059 -36.277 -22.004 1.00 79.00 92 ARG A N 1
ATOM 719 C CA . ARG A 1 92 ? -2.847 -36.819 -21.401 1.00 79.00 92 ARG A CA 1
ATOM 720 C C . ARG A 1 92 ? -2.314 -35.922 -20.282 1.00 79.00 92 ARG A C 1
ATOM 722 O O . ARG A 1 92 ? -1.848 -36.441 -19.272 1.00 79.00 92 ARG A O 1
ATOM 729 N N . ALA A 1 93 ? -2.446 -34.602 -20.401 1.00 84.00 93 ALA A N 1
ATOM 730 C CA . ALA A 1 93 ? -2.117 -33.679 -19.316 1.00 84.00 93 ALA A CA 1
ATOM 731 C C . ALA A 1 93 ? -3.014 -33.879 -18.078 1.00 84.00 93 ALA A C 1
ATOM 733 O O . ALA A 1 93 ? -2.509 -33.882 -16.957 1.00 84.00 93 ALA A O 1
ATOM 734 N N . LEU A 1 94 ? -4.320 -34.118 -18.258 1.00 80.88 94 LEU A N 1
ATOM 735 C CA . LEU A 1 94 ? -5.217 -34.443 -17.141 1.00 80.88 94 LEU A CA 1
ATOM 736 C C . LEU A 1 94 ? -4.840 -35.763 -16.458 1.00 80.88 94 LEU A C 1
ATOM 738 O O . LEU A 1 94 ? -4.874 -35.835 -15.234 1.00 80.88 94 LEU A O 1
ATOM 742 N N . GLU A 1 95 ? -4.435 -36.785 -17.217 1.00 80.19 95 GLU A N 1
ATOM 743 C CA . GLU A 1 95 ? -3.925 -38.045 -16.653 1.00 80.19 95 GLU A CA 1
ATOM 744 C C . GLU A 1 95 ? -2.661 -37.819 -15.804 1.00 80.19 95 GLU A C 1
ATOM 746 O O . GLU A 1 95 ? -2.540 -38.365 -14.707 1.00 80.19 95 GLU A O 1
ATOM 751 N N . LEU A 1 96 ? -1.738 -36.965 -16.264 1.00 78.38 96 LEU A N 1
ATOM 752 C CA . LEU A 1 96 ? -0.537 -36.596 -15.503 1.00 78.38 96 LEU A CA 1
ATOM 753 C C . LEU A 1 96 ? -0.872 -35.843 -14.204 1.00 78.38 96 LEU A C 1
ATOM 755 O O . LEU A 1 96 ? -0.184 -36.019 -13.200 1.00 78.38 96 LEU A O 1
ATOM 759 N N . LEU A 1 97 ? -1.965 -35.077 -14.178 1.00 74.38 97 LEU A N 1
ATOM 760 C CA . LEU A 1 97 ? -2.484 -34.415 -12.973 1.00 74.38 97 LEU A CA 1
ATOM 761 C C . LEU A 1 97 ? -3.259 -35.354 -12.029 1.00 74.38 97 LEU A C 1
ATOM 763 O O . LEU A 1 97 ? -3.692 -34.918 -10.967 1.00 74.38 97 LEU A O 1
ATOM 767 N N . GLY A 1 98 ? -3.412 -36.639 -12.373 1.00 72.81 98 GLY A N 1
ATOM 768 C CA . GLY A 1 98 ? -4.132 -37.629 -11.559 1.00 72.81 98 GLY A CA 1
ATOM 769 C C . GLY A 1 98 ? -5.559 -37.933 -12.028 1.00 72.81 98 GLY A C 1
ATOM 770 O O . GLY A 1 98 ? -6.319 -38.574 -11.304 1.00 72.81 98 GLY A O 1
ATOM 771 N N . GLY A 1 99 ? -5.938 -37.496 -13.230 1.00 65.62 99 GLY A N 1
ATOM 772 C CA . GLY A 1 99 ? -7.183 -37.894 -13.883 1.00 65.62 99 GLY A CA 1
ATOM 773 C C . GLY A 1 99 ? -7.180 -39.368 -14.329 1.00 65.62 99 GLY A C 1
ATOM 774 O O . GLY A 1 99 ? -6.116 -39.954 -14.540 1.00 65.62 99 GLY A O 1
ATOM 775 N N . PRO A 1 100 ? -8.364 -39.994 -14.486 1.00 60.69 100 PRO A N 1
ATOM 776 C CA . PRO A 1 100 ? -8.479 -41.377 -14.935 1.00 60.69 100 PRO A CA 1
ATOM 777 C C . PRO A 1 100 ? -7.946 -41.558 -16.370 1.00 60.69 100 PRO A C 1
ATOM 779 O O . PRO A 1 100 ? -8.176 -40.687 -17.216 1.00 60.69 100 PRO A O 1
ATOM 782 N N . PRO A 1 101 ? -7.310 -42.706 -16.679 1.00 60.72 101 PRO A N 1
ATOM 783 C CA . PRO A 1 101 ? -6.877 -43.036 -18.032 1.00 60.72 101 PRO A CA 1
ATOM 784 C C . PRO A 1 101 ? -8.035 -43.079 -19.031 1.00 60.72 101 PRO A C 1
ATOM 786 O O . PRO A 1 101 ? -9.186 -43.369 -18.680 1.00 60.72 101 PRO A O 1
ATOM 789 N N . ALA A 1 102 ? -7.721 -42.872 -20.308 1.00 53.88 102 ALA A N 1
ATOM 790 C CA . ALA A 1 102 ? -8.687 -43.002 -21.390 1.00 53.88 102 ALA A CA 1
ATOM 791 C C . ALA A 1 102 ? -9.481 -44.330 -21.348 1.00 53.88 102 ALA A C 1
ATOM 793 O O . ALA A 1 102 ? -8.924 -45.411 -21.516 1.00 53.88 102 ALA A O 1
ATOM 794 N N . GLY A 1 103 ? -10.807 -44.234 -21.164 1.00 53.62 103 GLY A N 1
ATOM 795 C CA . GLY A 1 103 ? -11.730 -45.380 -21.151 1.00 53.62 103 GLY A CA 1
ATOM 796 C C . GLY A 1 103 ? -12.079 -45.929 -19.762 1.00 53.62 103 GLY A C 1
ATOM 797 O O . GLY A 1 103 ? -12.923 -46.817 -19.670 1.00 53.62 103 GLY A O 1
ATOM 798 N N . ALA A 1 104 ? -11.491 -45.395 -18.687 1.00 56.31 104 ALA A N 1
ATOM 799 C CA . ALA A 1 104 ? -11.839 -45.758 -17.315 1.00 56.31 104 ALA A CA 1
ATOM 800 C C . ALA A 1 104 ? -12.935 -44.840 -16.743 1.00 56.31 104 ALA A C 1
ATOM 802 O O . ALA A 1 104 ? -12.924 -43.626 -16.943 1.00 56.31 104 ALA A O 1
ATOM 803 N N . THR A 1 105 ? -13.882 -45.408 -15.993 1.00 51.50 105 THR A N 1
ATOM 804 C CA . THR A 1 105 ? -14.824 -44.633 -15.172 1.00 51.50 105 THR A CA 1
ATOM 805 C C . THR A 1 105 ? -14.090 -44.011 -13.984 1.00 51.50 105 THR A C 1
ATOM 807 O O . THR A 1 105 ? -13.210 -44.658 -13.411 1.00 51.50 105 THR A O 1
ATOM 810 N N . ALA A 1 106 ? -14.467 -42.791 -13.585 1.00 47.97 106 ALA A N 1
ATOM 811 C CA . ALA A 1 106 ? -13.924 -42.077 -12.427 1.00 47.97 106 ALA A CA 1
ATOM 812 C C . ALA A 1 106 ? -14.186 -42.837 -11.105 1.00 47.97 106 ALA A C 1
ATOM 814 O O . ALA A 1 106 ? -15.127 -42.569 -10.365 1.00 47.97 106 ALA A O 1
ATOM 815 N N . GLY A 1 107 ? -13.367 -43.849 -10.825 1.00 46.97 107 GLY A N 1
ATOM 816 C CA . GLY A 1 107 ? -13.278 -44.519 -9.533 1.00 46.97 107 GLY A CA 1
ATOM 817 C C . GLY A 1 107 ? -12.325 -43.767 -8.606 1.00 46.97 107 GLY A C 1
ATOM 818 O O . GLY A 1 107 ? -11.306 -43.235 -9.044 1.00 46.97 107 GLY A O 1
ATOM 819 N N . ARG A 1 108 ? -12.647 -43.726 -7.309 1.00 41.09 108 ARG A N 1
ATOM 820 C CA . ARG A 1 108 ? -11.766 -43.161 -6.277 1.00 41.09 108 ARG A CA 1
ATOM 821 C C . ARG A 1 108 ? -10.496 -44.012 -6.170 1.00 41.09 108 ARG A C 1
ATOM 823 O O . ARG A 1 108 ? -10.594 -45.169 -5.774 1.00 41.09 108 ARG A O 1
ATOM 830 N N . GLY A 1 109 ? -9.330 -43.446 -6.495 1.00 44.66 109 GLY A N 1
ATOM 831 C CA . GLY A 1 109 ? -8.041 -44.111 -6.252 1.00 44.66 109 GLY A CA 1
ATOM 832 C C . GLY A 1 109 ? -6.894 -43.822 -7.224 1.00 44.66 109 GLY A C 1
ATOM 833 O O . GLY A 1 109 ? -5.816 -44.373 -7.023 1.00 44.66 109 GLY A O 1
ATOM 834 N N . TRP A 1 110 ? -7.072 -42.987 -8.252 1.00 52.69 110 TRP A N 1
ATOM 835 C CA . TRP A 1 110 ? -5.979 -42.664 -9.176 1.00 52.69 110 TRP A CA 1
ATOM 836 C C . TRP A 1 110 ? -4.992 -41.692 -8.527 1.00 52.69 110 TRP A C 1
ATOM 838 O O . TRP A 1 110 ? -5.352 -40.587 -8.129 1.00 52.69 110 TRP A O 1
ATOM 848 N N . GLN A 1 111 ? -3.748 -42.136 -8.380 1.00 50.69 111 GLN A N 1
ATOM 849 C CA . GLN A 1 111 ? -2.649 -41.317 -7.879 1.00 50.69 111 GLN A CA 1
ATOM 850 C C . GLN A 1 111 ? -1.920 -40.706 -9.074 1.00 50.69 111 GLN A C 1
ATOM 852 O O . GLN A 1 111 ? -1.664 -41.401 -10.060 1.00 50.69 111 GLN A O 1
ATOM 857 N N . SER A 1 112 ? -1.602 -39.411 -8.995 1.00 52.09 112 SER A N 1
ATOM 858 C CA . SER A 1 112 ? -0.809 -38.746 -10.032 1.00 52.09 112 SER A CA 1
ATOM 859 C C . SER A 1 112 ? 0.521 -39.494 -10.230 1.00 52.09 112 SER A C 1
ATOM 861 O O . SER A 1 112 ? 1.184 -39.821 -9.242 1.00 52.09 112 SER A O 1
ATOM 863 N N . PRO A 1 113 ? 0.954 -39.741 -11.481 1.00 52.94 113 PRO A N 1
ATOM 864 C CA . PRO A 1 113 ? 2.296 -40.250 -11.765 1.00 52.94 113 PRO A CA 1
ATOM 865 C C . PRO A 1 113 ? 3.396 -39.256 -11.363 1.00 52.94 113 PRO A C 1
ATOM 867 O O . PRO A 1 113 ? 4.571 -39.619 -11.313 1.00 52.94 113 PRO A O 1
ATOM 870 N N . LEU A 1 114 ? 3.035 -37.991 -11.113 1.00 55.12 114 LEU A N 1
ATOM 871 C CA . LEU A 1 114 ? 3.951 -36.959 -10.663 1.00 55.12 114 LEU A CA 1
ATOM 872 C C . LEU A 1 114 ? 4.051 -37.025 -9.129 1.00 55.12 114 LEU A C 1
ATOM 874 O O . LEU A 1 114 ? 3.040 -36.865 -8.444 1.00 55.12 114 LEU A O 1
ATOM 878 N N . PRO A 1 115 ? 5.248 -37.253 -8.556 1.00 48.12 115 PRO A N 1
ATOM 879 C CA . PRO A 1 115 ? 5.408 -37.269 -7.109 1.00 48.12 115 PRO A CA 1
ATOM 880 C C . PRO A 1 115 ? 5.053 -35.895 -6.525 1.00 48.12 115 PRO A C 1
ATOM 882 O O . PRO A 1 115 ? 5.733 -34.901 -6.784 1.00 48.12 115 PRO A O 1
ATOM 885 N N . VAL A 1 116 ? 3.997 -35.845 -5.708 1.00 47.44 116 VAL A N 1
ATOM 886 C CA . VAL A 1 116 ? 3.602 -34.664 -4.922 1.00 47.44 116 VAL A CA 1
ATOM 887 C C . VAL A 1 116 ? 4.489 -34.587 -3.679 1.00 47.44 116 VAL A C 1
ATOM 889 O O . VAL A 1 116 ? 4.055 -34.857 -2.564 1.00 47.44 116 VAL A O 1
ATOM 892 N N . ALA A 1 117 ? 5.774 -34.301 -3.875 1.00 41.62 117 ALA A N 1
ATOM 893 C CA . ALA A 1 117 ? 6.681 -33.899 -2.803 1.00 41.62 117 ALA A CA 1
ATOM 894 C C . ALA A 1 117 ? 7.964 -33.310 -3.402 1.00 41.62 117 ALA A C 1
ATOM 896 O O . ALA A 1 117 ? 8.955 -34.014 -3.591 1.00 41.62 117 ALA A O 1
ATOM 897 N N . VAL A 1 118 ? 7.965 -32.004 -3.673 1.00 38.78 118 VAL A N 1
ATOM 898 C CA . VAL A 1 118 ? 9.221 -31.244 -3.713 1.00 38.78 118 VAL A CA 1
ATOM 899 C C . VAL A 1 118 ? 9.508 -30.795 -2.272 1.00 38.78 118 VAL A C 1
ATOM 901 O O . VAL A 1 118 ? 8.570 -30.401 -1.570 1.00 38.78 118 VAL A O 1
ATOM 904 N N . PRO A 1 119 ? 10.754 -30.903 -1.768 1.00 33.94 119 PRO A N 1
ATOM 905 C CA . PRO A 1 119 ? 11.082 -30.515 -0.402 1.00 33.94 119 PRO A CA 1
ATOM 906 C C . PRO A 1 119 ? 10.661 -29.070 -0.143 1.00 33.94 119 PRO A C 1
ATOM 908 O O . PRO A 1 119 ? 10.978 -28.185 -0.938 1.00 33.94 119 PRO A O 1
ATOM 911 N N . ARG A 1 120 ? 9.985 -28.840 0.989 1.00 42.91 120 ARG A N 1
ATOM 912 C CA . ARG A 1 120 ? 9.697 -27.506 1.524 1.00 42.91 120 ARG A CA 1
ATOM 913 C C . ARG A 1 120 ? 11.016 -26.761 1.714 1.00 42.91 120 ARG A C 1
ATOM 915 O O . ARG A 1 120 ? 11.644 -26.872 2.765 1.00 42.91 120 ARG A O 1
ATOM 922 N N . GLN A 1 121 ? 11.441 -25.998 0.714 1.00 34.50 121 GLN A N 1
ATOM 923 C CA . GLN A 1 121 ? 12.312 -24.870 0.991 1.00 34.50 121 GLN A CA 1
ATOM 924 C C . GLN A 1 121 ? 11.473 -23.926 1.847 1.00 34.50 121 GLN A C 1
ATOM 926 O O . GLN A 1 121 ? 10.362 -23.564 1.467 1.00 34.50 121 GLN A O 1
ATOM 931 N N . SER A 1 122 ? 11.953 -23.667 3.061 1.00 37.00 122 SER A N 1
ATOM 932 C CA . SER A 1 122 ? 11.335 -22.780 4.042 1.00 37.00 122 SER A CA 1
ATOM 933 C C . SER A 1 122 ? 10.644 -21.595 3.367 1.00 37.00 122 SER A C 1
ATOM 935 O O . SER A 1 122 ? 11.283 -20.893 2.587 1.00 37.00 122 SER A O 1
ATOM 937 N N . GLU A 1 123 ? 9.380 -21.349 3.714 1.00 45.31 123 GLU A N 1
ATOM 938 C CA . GLU A 1 123 ? 8.561 -20.191 3.313 1.00 45.31 123 GLU A CA 1
ATOM 939 C C . GLU A 1 123 ? 9.124 -18.840 3.819 1.00 45.31 123 GLU A C 1
ATOM 941 O O . GLU A 1 123 ? 8.373 -17.905 4.093 1.00 45.31 123 GLU A O 1
ATOM 946 N N . ALA A 1 124 ? 10.441 -18.721 3.995 1.00 44.81 124 ALA A N 1
ATOM 947 C CA . ALA A 1 124 ? 11.094 -17.446 4.199 1.00 44.81 124 ALA A CA 1
ATOM 948 C C . ALA A 1 124 ? 10.961 -16.666 2.891 1.00 44.81 124 ALA A C 1
ATOM 950 O O . ALA A 1 124 ? 11.557 -17.010 1.869 1.00 44.81 124 ALA A O 1
ATOM 951 N N . GLU A 1 125 ? 10.106 -15.650 2.905 1.00 53.97 125 GLU A N 1
ATOM 952 C CA . GLU A 1 125 ? 10.023 -14.713 1.796 1.00 53.97 125 GLU A CA 1
ATOM 953 C C . GLU A 1 125 ? 11.410 -14.112 1.545 1.00 53.97 125 GLU A C 1
ATOM 955 O O . GLU A 1 125 ? 12.105 -13.791 2.512 1.00 53.97 125 GLU A O 1
ATOM 960 N N . PRO A 1 126 ? 11.839 -13.982 0.277 1.00 56.38 126 PRO A N 1
ATOM 961 C CA . PRO A 1 126 ? 13.159 -13.456 -0.023 1.00 56.38 126 PRO A CA 1
ATOM 962 C C . PRO A 1 126 ? 13.287 -12.051 0.566 1.00 56.38 126 PRO A C 1
ATOM 964 O O . PRO A 1 126 ? 12.533 -11.142 0.216 1.00 56.38 126 PRO A O 1
ATOM 967 N N . GLU A 1 127 ? 14.224 -11.903 1.497 1.00 73.75 127 GLU A N 1
ATOM 968 C CA . GLU A 1 127 ? 14.515 -10.634 2.146 1.00 73.75 127 GLU A CA 1
ATOM 969 C C . GLU A 1 127 ? 15.116 -9.663 1.123 1.00 73.75 127 GLU A C 1
ATOM 971 O O . GLU A 1 127 ? 15.905 -10.056 0.258 1.00 73.75 127 GLU A O 1
ATOM 976 N N . LEU A 1 128 ? 14.731 -8.386 1.202 1.00 86.38 128 LEU A N 1
ATOM 977 C CA . LEU A 1 128 ? 15.303 -7.348 0.344 1.00 86.38 128 LEU A CA 1
ATOM 978 C C . LEU A 1 128 ? 16.824 -7.302 0.548 1.00 86.38 128 LEU A C 1
ATOM 980 O O . LEU A 1 128 ? 17.313 -7.358 1.679 1.00 86.38 128 LEU A O 1
ATOM 984 N N . THR A 1 129 ? 17.589 -7.176 -0.531 1.00 89.62 129 THR A N 1
ATOM 985 C CA . THR A 1 129 ? 19.041 -6.976 -0.436 1.00 89.62 129 THR A CA 1
ATOM 986 C C . THR A 1 129 ? 19.371 -5.514 -0.104 1.00 89.62 129 THR A C 1
ATOM 988 O O . THR A 1 129 ? 18.507 -4.635 -0.127 1.00 89.62 129 THR A O 1
ATOM 991 N N . CYS A 1 130 ? 20.640 -5.210 0.195 1.00 89.88 130 CYS A N 1
ATOM 992 C CA . CYS A 1 130 ? 21.074 -3.817 0.378 1.00 89.88 130 CYS A CA 1
ATOM 993 C C . CYS A 1 130 ? 20.878 -2.979 -0.894 1.00 89.88 130 CYS A C 1
ATOM 995 O O . CYS A 1 130 ? 20.526 -1.805 -0.807 1.00 89.88 130 CYS A O 1
ATOM 997 N N . GLU A 1 131 ? 21.070 -3.589 -2.063 1.00 92.75 131 GLU A N 1
ATOM 998 C CA . GLU A 1 131 ? 20.834 -2.950 -3.357 1.00 92.75 131 GLU A CA 1
ATOM 999 C C . GLU A 1 131 ? 19.345 -2.654 -3.572 1.00 92.75 131 GLU A C 1
ATOM 1001 O O . GLU A 1 131 ? 18.992 -1.541 -3.960 1.00 92.75 131 GLU A O 1
ATOM 1006 N N . ASP A 1 132 ? 18.462 -3.598 -3.223 1.00 93.06 132 ASP A N 1
ATOM 1007 C CA . ASP A 1 132 ? 17.013 -3.394 -3.320 1.00 93.06 132 ASP A CA 1
ATOM 1008 C C . ASP A 1 132 ? 16.557 -2.197 -2.494 1.00 93.06 132 ASP A C 1
ATOM 1010 O O . ASP A 1 132 ? 15.840 -1.319 -2.978 1.00 93.06 132 ASP A O 1
ATOM 1014 N N . ARG A 1 133 ? 17.027 -2.137 -1.244 1.00 93.50 133 ARG A N 1
ATOM 1015 C CA . ARG A 1 133 ? 16.738 -1.031 -0.330 1.00 93.50 133 ARG A CA 1
ATOM 1016 C C . ARG A 1 133 ? 17.278 0.294 -0.858 1.00 93.50 133 ARG A C 1
ATOM 1018 O O . ARG A 1 133 ? 16.581 1.303 -0.777 1.00 93.50 133 ARG A O 1
ATOM 1025 N N . ALA A 1 134 ? 18.480 0.313 -1.435 1.00 95.69 134 ALA A N 1
ATOM 1026 C CA . ALA A 1 134 ? 19.050 1.521 -2.031 1.00 95.69 134 ALA A CA 1
ATOM 1027 C C . ALA A 1 134 ? 18.192 2.050 -3.194 1.00 95.69 134 ALA A C 1
ATOM 1029 O O . ALA A 1 134 ? 17.933 3.254 -3.269 1.00 95.69 134 ALA A O 1
ATOM 1030 N N . ILE A 1 135 ? 17.696 1.158 -4.057 1.00 97.25 135 ILE A N 1
ATOM 1031 C CA . ILE A 1 135 ? 16.816 1.508 -5.178 1.00 97.25 135 ILE A CA 1
ATOM 1032 C C . ILE A 1 135 ? 15.455 2.008 -4.680 1.00 97.25 135 ILE A C 1
ATOM 1034 O O . ILE A 1 135 ? 14.983 3.051 -5.138 1.00 97.25 135 ILE A O 1
ATOM 1038 N N . LEU A 1 136 ? 14.833 1.315 -3.722 1.00 97.00 136 LEU A N 1
ATOM 1039 C CA . LEU A 1 136 ? 13.553 1.727 -3.135 1.00 97.00 136 LEU A CA 1
ATOM 1040 C C . LEU A 1 136 ? 13.661 3.082 -2.421 1.00 97.00 136 LEU A C 1
ATOM 1042 O O . LEU A 1 136 ? 12.788 3.935 -2.591 1.00 97.00 136 LEU A O 1
ATOM 1046 N N . ASN A 1 137 ? 14.752 3.318 -1.689 1.00 97.38 137 ASN A N 1
ATOM 1047 C CA . ASN A 1 137 ? 15.038 4.607 -1.058 1.00 97.38 137 ASN A CA 1
ATOM 1048 C C . ASN A 1 137 ? 15.205 5.720 -2.094 1.00 97.38 137 ASN A C 1
ATOM 1050 O O . ASN A 1 137 ? 14.609 6.785 -1.944 1.00 97.38 137 ASN A O 1
ATOM 1054 N N . ALA A 1 138 ? 15.955 5.474 -3.171 1.00 98.12 138 ALA A N 1
ATOM 1055 C CA . ALA A 1 138 ? 16.109 6.439 -4.254 1.00 98.12 138 ALA A CA 1
ATOM 1056 C C . ALA A 1 138 ? 14.768 6.744 -4.947 1.00 98.12 138 ALA A C 1
ATOM 1058 O O . ALA A 1 138 ? 14.486 7.902 -5.263 1.00 98.12 138 ALA A O 1
ATOM 1059 N N . ALA A 1 139 ? 13.914 5.733 -5.139 1.00 98.25 139 ALA A N 1
ATOM 1060 C CA . ALA A 1 139 ? 12.569 5.917 -5.677 1.00 98.25 139 ALA A CA 1
ATOM 1061 C C . ALA A 1 139 ? 11.695 6.779 -4.750 1.00 98.25 139 ALA A C 1
ATOM 1063 O O . ALA A 1 139 ? 11.090 7.756 -5.194 1.00 98.25 139 ALA A O 1
ATOM 1064 N N . SER A 1 140 ? 11.681 6.466 -3.453 1.00 98.00 140 SER A N 1
ATOM 1065 C CA . SER A 1 140 ? 10.982 7.253 -2.433 1.00 98.00 140 SER A CA 1
ATOM 1066 C C . SER A 1 140 ? 11.459 8.712 -2.421 1.00 98.00 140 SER A C 1
ATOM 1068 O O . SER A 1 140 ? 10.650 9.638 -2.487 1.00 98.00 140 SER A O 1
ATOM 1070 N N . GLU A 1 141 ? 12.775 8.932 -2.466 1.00 97.81 141 GLU A N 1
ATOM 1071 C CA . GLU A 1 141 ? 13.395 10.257 -2.472 1.00 97.81 141 GLU A CA 1
ATOM 1072 C C . GLU A 1 141 ? 12.966 11.096 -3.685 1.00 97.81 141 GLU A C 1
ATOM 1074 O O . GLU A 1 141 ? 12.485 12.223 -3.528 1.00 97.81 141 GLU A O 1
ATOM 1079 N N . ILE A 1 142 ? 13.078 10.559 -4.907 1.00 98.31 142 ILE A N 1
ATOM 1080 C CA . ILE A 1 142 ? 12.715 11.319 -6.112 1.00 98.31 142 ILE A CA 1
ATOM 1081 C C . ILE A 1 142 ? 11.215 11.608 -6.180 1.00 98.31 142 ILE A C 1
ATOM 1083 O O . ILE A 1 142 ? 10.806 12.675 -6.662 1.00 98.31 142 ILE A O 1
ATOM 1087 N N . TYR A 1 143 ? 10.382 10.701 -5.670 1.00 98.56 143 TYR A N 1
ATOM 1088 C CA . TYR A 1 143 ? 8.945 10.915 -5.564 1.00 98.56 143 TYR A CA 1
ATOM 1089 C C . TYR A 1 143 ? 8.613 11.981 -4.525 1.00 98.56 143 TYR A C 1
ATOM 1091 O O . TYR A 1 143 ? 7.824 12.878 -4.832 1.00 98.56 143 TYR A O 1
ATOM 1099 N N . TYR A 1 144 ? 9.245 11.957 -3.352 1.00 98.38 144 TYR A N 1
ATOM 1100 C CA . TYR A 1 144 ? 9.099 12.995 -2.333 1.00 98.38 144 TYR A CA 1
ATOM 1101 C C . TYR A 1 144 ? 9.444 14.379 -2.896 1.00 98.38 144 TYR A C 1
ATOM 1103 O O . TYR A 1 144 ? 8.620 15.295 -2.862 1.00 98.38 144 TYR A O 1
ATOM 1111 N N . GLN A 1 145 ? 10.608 14.516 -3.539 1.00 98.00 145 GLN A N 1
ATOM 1112 C CA . GLN A 1 145 ? 11.020 15.775 -4.171 1.00 98.00 145 GLN A CA 1
ATOM 1113 C C . GLN A 1 145 ? 10.021 16.245 -5.237 1.00 98.00 145 GLN A C 1
ATOM 1115 O O . GLN A 1 145 ? 9.727 17.437 -5.365 1.00 98.00 145 GLN A O 1
ATOM 1120 N N . SER A 1 146 ? 9.461 15.305 -6.000 1.00 97.94 146 SER A N 1
ATOM 1121 C CA . SER A 1 146 ? 8.451 15.605 -7.016 1.00 97.94 146 SER A CA 1
ATOM 1122 C C . SER A 1 146 ? 7.140 16.115 -6.407 1.00 97.94 146 SER A C 1
ATOM 1124 O O . SER A 1 146 ? 6.529 17.018 -6.972 1.00 97.94 146 SER A O 1
ATOM 1126 N N . LEU A 1 147 ? 6.719 15.617 -5.239 1.00 98.06 147 LEU A N 1
ATOM 1127 C CA . LEU A 1 147 ? 5.561 16.163 -4.521 1.00 98.06 147 LEU A CA 1
ATOM 1128 C C . LEU A 1 147 ? 5.861 17.554 -3.945 1.00 98.06 147 LEU A C 1
ATOM 1130 O O . LEU A 1 147 ? 5.067 18.486 -4.103 1.00 98.06 147 LEU A O 1
ATOM 1134 N N . MET A 1 148 ? 7.027 17.718 -3.315 1.00 96.75 148 MET A N 1
ATOM 1135 C CA . MET A 1 148 ? 7.429 18.977 -2.677 1.00 96.75 148 MET A CA 1
ATOM 1136 C C . MET A 1 148 ? 7.566 20.130 -3.677 1.00 96.75 148 MET A C 1
ATOM 1138 O O . MET A 1 148 ? 7.323 21.284 -3.333 1.00 96.75 148 MET A O 1
ATOM 1142 N N . THR A 1 149 ? 7.864 19.833 -4.941 1.00 96.44 149 THR A N 1
ATOM 1143 C CA . THR A 1 149 ? 7.962 20.830 -6.020 1.00 96.44 149 THR A CA 1
ATOM 1144 C C . THR A 1 149 ? 6.663 20.995 -6.820 1.00 96.44 149 THR A C 1
ATOM 1146 O O . THR A 1 149 ? 6.488 22.005 -7.496 1.00 96.44 149 THR A O 1
ATOM 1149 N N . ASN A 1 150 ? 5.687 20.091 -6.682 1.00 96.62 150 ASN A N 1
ATOM 1150 C CA . ASN A 1 150 ? 4.426 20.136 -7.425 1.00 96.62 150 ASN A CA 1
ATOM 1151 C C . ASN A 1 150 ? 3.275 20.766 -6.615 1.00 96.62 150 ASN A C 1
ATOM 1153 O O . ASN A 1 150 ? 2.610 20.109 -5.811 1.00 96.62 150 ASN A O 1
ATOM 1157 N N . ALA A 1 151 ? 3.000 22.052 -6.859 1.00 96.31 151 ALA A N 1
ATOM 1158 C CA . ALA A 1 151 ? 1.954 22.793 -6.148 1.00 96.31 151 ALA A CA 1
ATOM 1159 C C . ALA A 1 151 ? 0.541 22.222 -6.365 1.00 96.31 151 ALA A C 1
ATOM 1161 O O . ALA A 1 151 ? -0.268 22.233 -5.438 1.00 96.31 151 ALA A O 1
ATOM 1162 N N . ALA A 1 152 ? 0.244 21.699 -7.558 1.00 95.94 152 ALA A N 1
ATOM 1163 C CA . ALA A 1 152 ? -1.060 21.109 -7.856 1.00 95.94 152 ALA A CA 1
ATOM 1164 C C . ALA A 1 152 ? -1.304 19.845 -7.020 1.00 95.94 152 ALA A C 1
ATOM 1166 O O . ALA A 1 152 ? -2.376 19.690 -6.440 1.00 95.94 152 ALA A O 1
ATOM 1167 N N . MET A 1 153 ? -0.297 18.977 -6.891 1.00 96.25 153 MET A N 1
ATOM 1168 C CA . MET A 1 153 ? -0.407 17.761 -6.079 1.00 96.25 153 MET A CA 1
ATOM 1169 C C . MET A 1 153 ? -0.467 18.064 -4.580 1.00 96.25 153 MET A C 1
ATOM 1171 O O . MET A 1 153 ? -1.227 17.416 -3.865 1.00 96.25 153 MET A O 1
ATOM 1175 N N . ARG A 1 154 ? 0.233 19.103 -4.101 1.00 96.69 154 ARG A N 1
ATOM 1176 C CA . ARG A 1 154 ? 0.075 19.564 -2.710 1.00 96.69 154 ARG A CA 1
ATOM 1177 C C . ARG A 1 154 ? -1.340 20.065 -2.419 1.00 96.69 154 ARG A C 1
ATOM 1179 O O . ARG A 1 154 ? -1.905 19.698 -1.395 1.00 96.69 154 ARG A O 1
ATOM 1186 N N . ARG A 1 155 ? -1.945 20.838 -3.328 1.00 95.50 155 ARG A N 1
ATOM 1187 C CA . ARG A 1 155 ? -3.358 21.245 -3.199 1.00 95.50 155 ARG A CA 1
ATOM 1188 C C . ARG A 1 155 ? -4.300 20.043 -3.245 1.00 95.50 155 ARG A C 1
ATOM 1190 O O . ARG A 1 155 ? -5.263 20.003 -2.492 1.00 95.50 155 ARG A O 1
ATOM 1197 N N . ALA A 1 156 ? -4.010 19.048 -4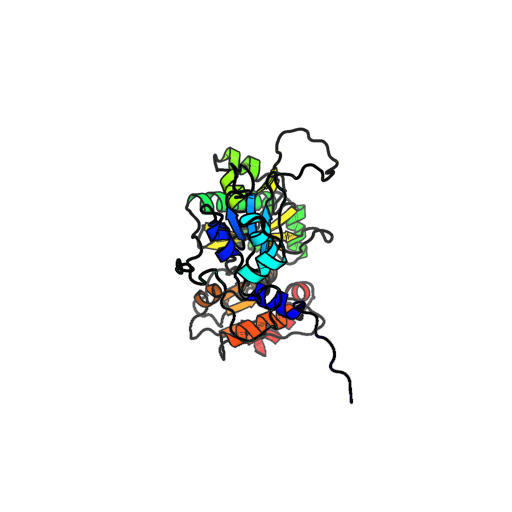.084 1.00 93.88 156 ALA A N 1
ATOM 1198 C CA . ALA A 1 156 ? -4.806 17.825 -4.166 1.00 93.88 156 ALA A CA 1
ATOM 1199 C C . ALA A 1 156 ? -4.756 16.981 -2.876 1.00 93.88 156 ALA A C 1
ATOM 1201 O O . ALA A 1 156 ? -5.746 16.318 -2.562 1.00 93.88 156 ALA A O 1
ATOM 1202 N N . LEU A 1 157 ? -3.640 17.005 -2.136 1.00 94.69 157 LEU A N 1
ATOM 1203 C CA . LEU A 1 157 ? -3.543 16.419 -0.792 1.00 94.69 157 LEU A CA 1
ATOM 1204 C C . LEU A 1 157 ? -4.331 17.229 0.239 1.00 94.69 157 LEU A C 1
ATOM 1206 O O . LEU A 1 157 ? -5.121 16.655 0.981 1.00 94.69 157 LEU A O 1
ATOM 1210 N N . GLN A 1 158 ? -4.187 18.556 0.229 1.00 93.88 158 GLN A N 1
ATOM 1211 C CA . GLN A 1 158 ? -4.920 19.438 1.143 1.00 93.88 158 GLN A CA 1
ATOM 1212 C C . GLN A 1 158 ? -6.437 19.330 0.967 1.00 93.88 158 GLN A C 1
ATOM 1214 O O . GLN A 1 158 ? -7.160 19.255 1.953 1.00 93.88 158 GLN A O 1
ATOM 1219 N N . ALA A 1 159 ? -6.923 19.239 -0.274 1.00 92.31 159 ALA A N 1
ATOM 1220 C CA . ALA A 1 159 ? -8.338 19.005 -0.570 1.00 92.31 159 ALA A CA 1
ATOM 1221 C C . ALA A 1 159 ? -8.857 17.666 -0.007 1.00 92.31 159 ALA A C 1
ATOM 1223 O O . ALA A 1 159 ? -10.055 17.485 0.157 1.00 92.31 159 ALA A O 1
ATOM 1224 N N . ARG A 1 160 ? -7.957 16.727 0.303 1.00 91.31 160 ARG A N 1
ATOM 1225 C CA . ARG A 1 160 ? -8.262 15.445 0.950 1.00 91.31 160 ARG A CA 1
ATOM 1226 C C . ARG A 1 160 ? -8.028 15.475 2.460 1.00 91.31 160 ARG A C 1
ATOM 1228 O O . ARG A 1 160 ? -7.970 14.417 3.064 1.00 91.31 160 ARG A O 1
ATOM 1235 N N . GLY A 1 161 ? -7.842 16.652 3.056 1.00 92.81 161 GLY A N 1
ATOM 1236 C CA . GLY A 1 161 ? -7.599 16.801 4.491 1.00 92.81 161 GLY A CA 1
ATOM 1237 C C . GLY A 1 161 ? -6.175 16.463 4.938 1.00 92.81 161 GLY A C 1
ATOM 1238 O O . GLY A 1 161 ? -5.926 16.432 6.135 1.00 92.81 161 GLY A O 1
ATOM 1239 N N . ILE A 1 162 ? -5.234 16.235 4.013 1.00 95.88 162 ILE A N 1
ATOM 1240 C CA . ILE A 1 162 ? -3.842 15.897 4.342 1.00 95.88 162 ILE A CA 1
ATOM 1241 C C . ILE A 1 162 ? -2.969 17.148 4.217 1.00 95.88 162 ILE A C 1
ATOM 1243 O O . ILE A 1 162 ? -2.805 17.725 3.137 1.00 95.88 162 ILE A O 1
ATOM 1247 N N . SER A 1 163 ? -2.383 17.564 5.335 1.00 95.75 163 SER A N 1
ATOM 1248 C CA . SER A 1 163 ? -1.487 18.707 5.430 1.00 95.75 163 SER A CA 1
ATOM 1249 C C . SER A 1 163 ? -0.106 18.407 4.842 1.00 95.75 163 SER A C 1
ATOM 1251 O O . SER A 1 163 ? 0.325 17.260 4.686 1.00 95.75 163 SER A O 1
ATOM 1253 N N . LEU A 1 164 ? 0.648 19.473 4.559 1.00 95.50 164 LEU A N 1
ATOM 1254 C CA . LEU A 1 164 ? 2.045 19.339 4.150 1.00 95.50 164 LEU A CA 1
ATOM 1255 C C . LEU A 1 164 ? 2.913 18.732 5.265 1.00 95.50 164 LEU A C 1
ATOM 1257 O O . LEU A 1 164 ? 3.845 17.998 4.958 1.00 95.50 164 LEU A O 1
ATOM 1261 N N . GLY A 1 165 ? 2.594 18.990 6.538 1.00 95.75 165 GLY A N 1
ATOM 1262 C CA . GLY A 1 165 ? 3.332 18.434 7.676 1.00 95.75 165 GLY A CA 1
ATOM 1263 C C . GLY A 1 165 ? 3.202 16.913 7.769 1.00 95.75 165 GLY A C 1
ATOM 1264 O O . GLY A 1 165 ? 4.198 16.217 7.966 1.00 95.75 165 GLY A O 1
ATOM 1265 N N . THR A 1 166 ? 2.005 16.374 7.535 1.00 95.25 166 THR A N 1
ATOM 1266 C CA . THR A 1 166 ? 1.798 14.921 7.429 1.00 95.25 166 THR A CA 1
ATOM 1267 C C . THR A 1 166 ? 2.465 14.360 6.185 1.00 95.25 166 THR A C 1
ATOM 1269 O O . THR A 1 166 ? 3.138 13.334 6.266 1.00 95.25 166 THR A O 1
ATOM 1272 N N . ALA A 1 167 ? 2.375 15.063 5.049 1.00 96.06 167 ALA A N 1
ATOM 1273 C CA . ALA A 1 167 ? 3.075 14.654 3.837 1.00 96.06 167 ALA A CA 1
ATOM 1274 C C . ALA A 1 167 ? 4.598 14.549 4.044 1.00 96.06 167 ALA A C 1
ATOM 1276 O O . ALA A 1 167 ? 5.218 13.612 3.551 1.00 96.06 167 ALA A O 1
ATOM 1277 N N . GLN A 1 168 ? 5.190 15.469 4.808 1.00 94.81 168 GLN A N 1
ATOM 1278 C CA . GLN A 1 168 ? 6.601 15.429 5.200 1.00 94.81 168 GLN A CA 1
ATOM 1279 C C . GLN A 1 168 ? 6.894 14.298 6.189 1.00 94.81 168 GLN A C 1
ATOM 1281 O O . GLN A 1 168 ? 7.844 13.552 5.990 1.00 94.81 168 GLN A O 1
ATOM 1286 N N . THR A 1 169 ? 6.054 14.133 7.214 1.00 92.44 169 THR A N 1
ATOM 1287 C CA . THR A 1 169 ? 6.218 13.101 8.253 1.00 92.44 169 THR A CA 1
ATOM 1288 C C . THR A 1 169 ? 6.250 11.689 7.668 1.00 92.44 169 THR A C 1
ATOM 1290 O O . THR A 1 169 ? 7.064 10.873 8.088 1.00 92.44 169 THR A O 1
ATOM 1293 N N . TYR A 1 170 ? 5.390 11.408 6.687 1.00 94.44 170 TYR A N 1
ATOM 1294 C CA . TYR A 1 170 ? 5.298 10.101 6.026 1.00 94.44 170 TYR A CA 1
ATOM 1295 C C . TYR A 1 170 ? 6.072 10.026 4.705 1.00 94.44 170 TYR A C 1
ATOM 1297 O O . TYR A 1 170 ? 5.903 9.064 3.961 1.00 94.44 170 TYR A O 1
ATOM 1305 N N . HIS A 1 171 ? 6.899 11.031 4.390 1.00 95.75 171 HIS A N 1
ATOM 1306 C CA . HIS A 1 171 ? 7.680 11.089 3.150 1.00 95.75 171 HIS A CA 1
ATOM 1307 C C . HIS A 1 171 ? 6.841 10.835 1.883 1.00 95.75 171 HIS A C 1
ATOM 1309 O O . HIS A 1 171 ? 7.273 10.163 0.947 1.00 95.75 171 HIS A O 1
ATOM 1315 N N . LEU A 1 172 ? 5.623 11.384 1.836 1.00 98.06 172 LEU A N 1
ATOM 1316 C CA . LEU A 1 172 ? 4.731 11.200 0.696 1.00 98.06 172 LEU A CA 1
ATOM 1317 C C . LEU A 1 172 ? 5.373 11.725 -0.585 1.00 98.06 172 LEU A C 1
ATOM 1319 O O . LEU A 1 172 ? 6.027 12.768 -0.604 1.00 98.06 172 LEU A O 1
ATOM 1323 N N . GLY A 1 173 ? 5.138 11.012 -1.676 1.00 98.19 173 GLY A N 1
ATOM 1324 C CA . GLY A 1 173 ? 5.716 11.307 -2.970 1.00 98.19 173 GLY A CA 1
ATOM 1325 C C . GLY A 1 173 ? 4.684 11.495 -4.070 1.00 98.19 173 GLY A C 1
ATOM 1326 O O . GLY A 1 173 ? 3.487 11.270 -3.904 1.00 98.19 173 GLY A O 1
ATOM 1327 N N . TYR A 1 174 ? 5.166 11.911 -5.234 1.00 98.44 174 TYR A N 1
ATOM 1328 C CA . TYR A 1 174 ? 4.400 11.929 -6.468 1.00 98.44 174 TYR A CA 1
ATOM 1329 C C . TYR A 1 174 ? 5.240 11.345 -7.598 1.00 98.44 174 TYR A C 1
ATOM 1331 O O . TYR A 1 174 ? 6.278 11.894 -7.976 1.00 98.44 174 TYR A O 1
ATOM 1339 N N . ALA A 1 175 ? 4.781 10.231 -8.154 1.00 97.25 175 ALA A N 1
ATOM 1340 C CA . ALA A 1 175 ? 5.435 9.581 -9.274 1.00 97.25 175 ALA A CA 1
ATOM 1341 C C . ALA A 1 175 ? 5.044 10.290 -10.571 1.00 97.25 175 ALA A C 1
ATOM 1343 O O . ALA A 1 175 ? 3.942 10.135 -11.086 1.00 97.25 175 ALA A O 1
ATOM 1344 N N . THR A 1 176 ? 5.944 11.118 -11.099 1.00 94.25 176 THR A N 1
ATOM 1345 C CA . THR A 1 176 ? 5.669 11.896 -12.321 1.00 94.25 176 THR A CA 1
ATOM 1346 C C . THR A 1 176 ? 5.572 11.038 -13.585 1.00 94.25 176 THR A C 1
ATOM 1348 O O . THR A 1 176 ? 5.014 11.506 -14.577 1.00 94.25 176 THR A O 1
ATOM 1351 N N . GLY A 1 177 ? 6.116 9.815 -13.561 1.00 91.38 177 GLY A N 1
ATOM 1352 C CA . GLY A 1 177 ? 6.189 8.931 -14.722 1.00 91.38 177 GLY A CA 1
ATOM 1353 C C . GLY A 1 177 ? 7.381 9.179 -15.647 1.00 91.38 177 GLY A C 1
ATOM 1354 O O . GLY A 1 177 ? 7.448 8.560 -16.701 1.00 91.38 177 GLY A O 1
ATOM 1355 N N . ARG A 1 178 ? 8.273 10.124 -15.316 1.00 88.50 178 ARG A N 1
ATOM 1356 C CA . ARG A 1 178 ? 9.370 10.568 -16.198 1.00 88.50 178 ARG A CA 1
ATOM 1357 C C . ARG A 1 178 ? 10.710 10.806 -15.497 1.00 88.50 178 ARG A C 1
ATOM 1359 O O . ARG A 1 178 ? 11.651 11.286 -16.123 1.00 88.50 178 ARG A O 1
ATOM 1366 N N . ARG A 1 179 ? 10.796 10.621 -14.179 1.00 94.00 179 ARG A N 1
ATOM 1367 C CA . ARG A 1 179 ? 11.970 11.041 -13.389 1.00 94.00 179 ARG A CA 1
ATOM 1368 C C . ARG A 1 179 ? 12.736 9.880 -12.790 1.00 94.00 179 ARG A C 1
ATOM 1370 O O . ARG A 1 179 ? 13.937 10.034 -12.601 1.00 94.00 179 ARG A O 1
ATOM 1377 N N . LEU A 1 180 ? 12.076 8.765 -12.493 1.00 96.19 180 LEU A N 1
ATOM 1378 C CA . LEU A 1 180 ? 12.673 7.673 -11.743 1.00 96.19 180 LEU A CA 1
ATOM 1379 C C . LEU A 1 180 ? 13.848 7.050 -12.495 1.00 96.19 180 LEU A C 1
ATOM 1381 O O . LEU A 1 180 ? 14.944 7.038 -11.950 1.00 96.19 180 LEU A O 1
ATOM 1385 N N . ALA A 1 181 ? 13.651 6.596 -13.738 1.00 94.44 181 ALA A N 1
ATOM 1386 C CA . ALA A 1 181 ? 14.698 5.915 -14.508 1.00 94.44 181 ALA A CA 1
ATOM 1387 C C . ALA A 1 181 ? 15.969 6.776 -14.628 1.00 94.44 181 ALA A C 1
ATOM 1389 O O . ALA A 1 181 ? 17.050 6.359 -14.218 1.00 94.44 181 ALA A O 1
ATOM 1390 N N . ARG A 1 182 ? 15.817 8.037 -15.054 1.00 94.88 182 ARG A N 1
ATOM 1391 C CA . ARG A 1 182 ? 16.924 9.002 -15.131 1.00 94.88 182 ARG A CA 1
ATOM 1392 C C . ARG A 1 182 ? 17.592 9.259 -13.778 1.00 94.88 182 ARG A C 1
ATOM 1394 O O . ARG A 1 182 ? 18.807 9.419 -13.719 1.00 94.88 182 ARG A O 1
ATOM 1401 N N . TYR A 1 183 ? 16.818 9.331 -12.696 1.00 97.19 183 TYR A N 1
ATOM 1402 C CA . TYR A 1 183 ? 17.364 9.561 -11.359 1.00 97.19 183 TYR A CA 1
ATOM 1403 C C . TYR A 1 183 ? 18.150 8.351 -10.839 1.00 97.19 183 TYR A C 1
ATOM 1405 O O . TYR A 1 183 ? 19.232 8.530 -10.286 1.00 97.19 183 TYR A O 1
ATOM 1413 N N . LEU A 1 184 ? 17.655 7.131 -11.063 1.00 96.81 184 LEU A N 1
ATOM 1414 C CA . LEU A 1 184 ? 18.372 5.900 -10.728 1.00 96.81 184 LEU A CA 1
ATOM 1415 C C . LEU A 1 184 ? 19.674 5.781 -11.533 1.00 96.81 184 LEU A C 1
ATOM 1417 O O . LEU A 1 184 ? 20.725 5.538 -10.945 1.00 96.81 184 LEU A O 1
ATOM 1421 N N . ALA A 1 185 ? 19.626 6.058 -12.840 1.00 95.19 185 ALA A N 1
ATOM 1422 C CA . ALA A 1 185 ? 20.805 6.059 -13.704 1.00 95.19 185 ALA A CA 1
ATOM 1423 C C . ALA A 1 185 ? 21.856 7.089 -13.253 1.00 95.19 185 ALA A C 1
ATOM 1425 O O . ALA A 1 185 ? 23.037 6.764 -13.151 1.00 95.19 185 ALA A O 1
ATOM 1426 N N . TRP A 1 186 ? 21.431 8.312 -12.910 1.00 97.19 186 TRP A N 1
ATOM 1427 C CA . TRP A 1 186 ? 22.317 9.351 -12.367 1.00 97.19 186 TRP A CA 1
ATOM 1428 C C . TRP A 1 186 ? 22.978 8.940 -11.041 1.00 97.19 186 TRP A C 1
ATOM 1430 O O . TRP A 1 186 ? 24.117 9.316 -10.784 1.00 97.19 186 TRP A O 1
ATOM 1440 N N . ARG A 1 187 ? 22.295 8.138 -10.214 1.00 96.94 187 ARG A N 1
ATOM 1441 C CA . ARG A 1 187 ? 22.850 7.574 -8.971 1.00 96.94 187 ARG A CA 1
ATOM 1442 C C . ARG A 1 187 ? 23.682 6.307 -9.173 1.00 96.94 187 ARG A C 1
ATOM 1444 O O . ARG A 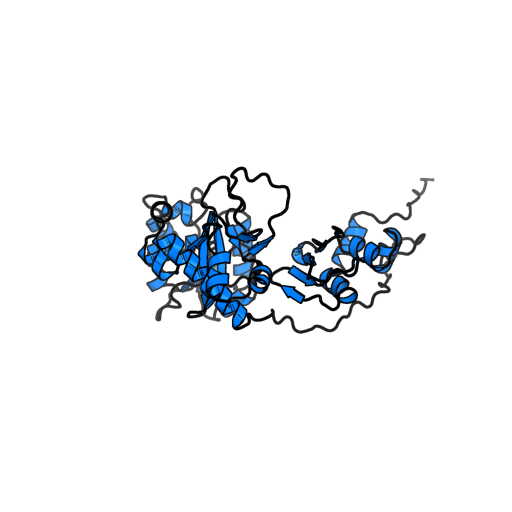1 187 ? 24.123 5.740 -8.178 1.00 96.94 187 ARG A O 1
ATOM 1451 N N . HIS A 1 188 ? 23.887 5.867 -10.415 1.00 96.31 188 HIS A N 1
ATOM 1452 C CA . HIS A 1 188 ? 24.562 4.610 -10.744 1.00 96.31 188 HIS A CA 1
ATOM 1453 C C . HIS A 1 188 ? 23.895 3.376 -10.106 1.00 96.31 188 HIS A C 1
ATOM 1455 O O . HIS A 1 188 ? 24.575 2.444 -9.686 1.00 96.31 188 HIS A O 1
ATOM 1461 N N . LEU A 1 189 ? 22.560 3.382 -10.015 1.00 95.81 189 LEU A N 1
ATOM 1462 C CA . LEU A 1 189 ? 21.763 2.257 -9.522 1.00 95.81 189 LEU A CA 1
ATOM 1463 C C . LEU A 1 189 ? 21.255 1.397 -10.686 1.00 95.81 189 LEU A C 1
ATOM 1465 O O . LEU A 1 189 ? 20.910 1.925 -11.745 1.00 95.81 189 LEU A O 1
ATOM 1469 N N . ASP A 1 190 ? 21.178 0.081 -10.475 1.00 91.00 190 ASP A N 1
ATOM 1470 C CA . ASP A 1 190 ? 20.804 -0.877 -11.518 1.00 91.00 190 ASP A CA 1
ATOM 1471 C C . ASP A 1 190 ? 19.316 -0.767 -11.914 1.00 91.00 190 ASP A C 1
ATOM 1473 O O . ASP A 1 190 ? 18.396 -1.025 -11.127 1.00 91.00 190 ASP A O 1
ATOM 1477 N N . LEU A 1 191 ? 19.076 -0.402 -13.177 1.00 89.38 191 LEU A N 1
ATOM 1478 C CA . LEU A 1 191 ? 17.740 -0.300 -13.762 1.00 89.38 191 LEU A CA 1
ATOM 1479 C C . LEU A 1 191 ? 17.087 -1.670 -13.986 1.00 89.38 191 LEU A C 1
ATOM 1481 O O . LEU A 1 191 ? 15.863 -1.772 -13.898 1.00 89.38 191 LEU A O 1
ATOM 1485 N N . GLU A 1 192 ? 17.856 -2.730 -14.248 1.00 86.44 192 GLU A N 1
ATOM 1486 C CA . GLU A 1 192 ? 17.318 -4.093 -14.355 1.00 86.44 192 GLU A CA 1
ATOM 1487 C C . GLU A 1 192 ? 16.835 -4.588 -12.995 1.00 86.44 192 GLU A C 1
ATOM 1489 O O . GLU A 1 192 ? 15.749 -5.168 -12.873 1.00 86.44 192 GLU A O 1
ATOM 1494 N N . ARG A 1 193 ? 17.579 -4.275 -11.931 1.00 88.38 193 ARG A N 1
ATOM 1495 C CA . ARG A 1 193 ? 17.119 -4.549 -10.571 1.00 88.38 193 ARG A CA 1
ATOM 1496 C C . ARG A 1 193 ? 15.873 -3.736 -10.213 1.00 88.38 193 ARG A C 1
ATOM 1498 O O . ARG A 1 193 ? 14.932 -4.298 -9.654 1.00 88.38 193 ARG A O 1
ATOM 1505 N N . ALA A 1 194 ? 15.785 -2.468 -10.617 1.00 89.75 194 ALA A N 1
ATOM 1506 C CA . ALA A 1 194 ? 14.571 -1.663 -10.443 1.00 89.75 194 ALA A CA 1
ATOM 1507 C C . ALA A 1 194 ? 13.347 -2.241 -11.188 1.00 89.75 194 ALA A C 1
ATOM 1509 O O . ALA A 1 194 ? 12.231 -2.204 -10.657 1.00 89.75 194 ALA A O 1
ATOM 1510 N N . ARG A 1 195 ? 13.540 -2.834 -12.376 1.00 86.00 195 ARG A N 1
ATOM 1511 C CA . ARG A 1 195 ? 12.494 -3.609 -13.073 1.00 86.00 195 ARG A CA 1
ATOM 1512 C C . ARG A 1 195 ? 12.095 -4.860 -12.295 1.00 86.00 195 ARG A C 1
ATOM 1514 O O . ARG A 1 195 ? 10.906 -5.129 -12.139 1.00 86.00 195 ARG A O 1
ATOM 1521 N N . CYS A 1 196 ? 13.063 -5.593 -11.738 1.00 82.75 196 CYS A N 1
ATOM 1522 C CA . CYS A 1 196 ? 12.784 -6.755 -10.886 1.00 82.75 196 CYS A CA 1
ATOM 1523 C C . CYS A 1 196 ? 11.936 -6.381 -9.658 1.00 82.75 196 CYS A C 1
ATOM 1525 O O . CYS A 1 196 ? 11.057 -7.147 -9.276 1.00 82.75 196 CYS A O 1
ATOM 1527 N N . LEU A 1 197 ? 12.148 -5.194 -9.083 1.00 85.06 197 LEU A N 1
ATOM 1528 C CA . LEU A 1 197 ? 11.356 -4.655 -7.967 1.00 85.06 197 LEU A CA 1
ATOM 1529 C C . LEU A 1 197 ? 9.971 -4.127 -8.387 1.00 85.06 197 LEU A C 1
ATOM 1531 O O . LEU A 1 197 ? 9.191 -3.688 -7.542 1.00 85.06 197 LEU A O 1
ATOM 1535 N N . GLY A 1 198 ? 9.653 -4.149 -9.685 1.00 86.81 198 GLY A N 1
ATOM 1536 C CA . GLY A 1 198 ? 8.381 -3.673 -10.227 1.00 86.81 198 GLY A CA 1
ATOM 1537 C C . GLY A 1 198 ? 8.235 -2.152 -10.220 1.00 86.81 198 GLY A C 1
ATOM 1538 O O . GLY A 1 198 ? 7.113 -1.656 -10.240 1.00 86.81 198 GLY A O 1
ATOM 1539 N N . LEU A 1 199 ? 9.340 -1.402 -10.162 1.00 91.44 199 LEU A N 1
ATOM 1540 C CA . LEU A 1 199 ? 9.322 0.062 -10.242 1.00 91.44 199 LEU A CA 1
ATOM 1541 C C . LEU A 1 199 ? 9.253 0.563 -11.689 1.00 91.44 199 LEU A C 1
ATOM 1543 O O . LEU A 1 199 ? 8.656 1.608 -11.959 1.00 91.44 199 LEU A O 1
ATOM 1547 N N . LEU A 1 200 ? 9.874 -0.185 -12.602 1.00 90.81 200 LEU A N 1
ATOM 1548 C CA . LEU A 1 200 ? 10.011 0.129 -14.019 1.00 90.81 200 LEU A CA 1
ATOM 1549 C C . LEU A 1 200 ? 9.512 -1.048 -14.863 1.00 90.81 200 LEU A C 1
ATOM 1551 O O . LEU A 1 200 ? 9.687 -2.203 -14.480 1.00 90.81 200 LEU A O 1
ATOM 1555 N N . HIS A 1 201 ? 8.942 -0.742 -16.022 1.00 83.88 201 HIS A N 1
ATOM 1556 C CA . HIS A 1 201 ? 8.518 -1.701 -17.039 1.00 83.88 201 HIS A CA 1
ATOM 1557 C C . HIS A 1 201 ? 9.033 -1.259 -18.400 1.00 83.88 201 HIS A C 1
ATOM 1559 O O . HIS A 1 201 ? 9.216 -0.064 -18.629 1.00 83.88 201 HIS A O 1
ATOM 1565 N N . ASP A 1 202 ? 9.221 -2.201 -19.314 1.00 79.44 202 ASP A N 1
ATOM 1566 C CA . ASP A 1 202 ? 9.471 -1.851 -20.708 1.00 79.44 202 ASP A CA 1
ATOM 1567 C C . ASP A 1 202 ? 8.160 -1.385 -21.350 1.00 79.44 202 ASP A C 1
ATOM 1569 O O . ASP A 1 202 ? 7.082 -1.933 -21.092 1.00 79.44 202 ASP A O 1
ATOM 1573 N N . ARG A 1 203 ? 8.234 -0.339 -22.172 1.00 67.31 203 ARG A N 1
ATOM 1574 C CA . ARG A 1 203 ? 7.068 0.182 -22.881 1.00 67.31 203 ARG A CA 1
ATOM 1575 C C . ARG A 1 203 ? 6.647 -0.833 -23.944 1.00 67.31 203 ARG A C 1
ATOM 1577 O O . ARG A 1 203 ? 7.421 -1.149 -24.843 1.00 67.31 203 ARG A O 1
ATOM 1584 N N . LEU A 1 204 ? 5.421 -1.348 -23.856 1.00 54.72 204 LEU A N 1
ATOM 1585 C CA . LEU A 1 204 ? 4.877 -2.211 -24.903 1.00 54.72 204 LEU A CA 1
ATOM 1586 C C . LEU A 1 204 ? 4.751 -1.394 -26.195 1.00 54.72 204 LEU A C 1
ATOM 1588 O O . LEU A 1 204 ? 4.078 -0.362 -26.232 1.00 54.72 204 LEU A O 1
ATOM 1592 N N . SER A 1 205 ? 5.410 -1.849 -27.258 1.00 41.06 205 SER A N 1
ATOM 1593 C CA . SER A 1 205 ? 5.248 -1.302 -28.600 1.00 41.06 205 SER A CA 1
ATOM 1594 C C . SER A 1 205 ? 3.804 -1.528 -29.064 1.00 41.06 205 SER A C 1
ATOM 1596 O O . SER A 1 205 ? 3.404 -2.659 -29.336 1.00 41.06 205 SER A O 1
ATOM 1598 N N . GLY A 1 206 ? 3.005 -0.457 -29.115 1.00 43.59 206 GLY A N 1
ATOM 1599 C CA . GLY A 1 206 ? 1.638 -0.492 -29.654 1.00 43.59 206 GLY A CA 1
ATOM 1600 C C . GLY A 1 206 ? 0.566 0.270 -28.870 1.00 43.59 206 GLY A C 1
ATOM 1601 O O . GLY A 1 206 ? -0.555 0.361 -29.355 1.00 43.59 206 GLY A O 1
ATOM 1602 N N . GLU A 1 207 ? 0.866 0.842 -27.701 1.00 41.44 207 GLU A N 1
ATOM 1603 C CA . GLU A 1 207 ? -0.048 1.807 -27.078 1.00 41.44 207 GLU A CA 1
ATOM 1604 C C . GLU A 1 207 ? 0.297 3.216 -27.567 1.00 41.44 207 GLU A C 1
ATOM 1606 O O . GLU A 1 207 ? 1.313 3.793 -27.170 1.00 41.44 207 GLU A O 1
ATOM 1611 N N . ASP A 1 208 ? -0.548 3.745 -28.456 1.00 40.22 208 ASP A N 1
ATOM 1612 C CA . ASP A 1 208 ? -0.480 5.091 -29.031 1.00 40.22 208 ASP A CA 1
ATOM 1613 C C . ASP A 1 208 ? -0.554 6.177 -27.945 1.00 40.22 208 ASP A C 1
ATOM 1615 O O . ASP A 1 208 ? -1.568 6.832 -27.702 1.00 40.22 208 ASP A O 1
ATOM 1619 N N . GLY A 1 209 ? 0.574 6.407 -27.282 1.00 40.88 209 GLY A N 1
ATOM 1620 C CA . GLY A 1 209 ? 0.847 7.615 -26.530 1.00 40.88 209 GLY A CA 1
ATOM 1621 C C . GLY A 1 209 ? 1.224 8.721 -27.501 1.00 40.88 209 GLY A C 1
ATOM 1622 O O . GLY A 1 209 ? 2.405 9.016 -27.666 1.00 40.88 209 GLY A O 1
ATOM 1623 N N . ALA A 1 210 ? 0.221 9.331 -28.132 1.00 41.28 210 ALA A N 1
ATOM 1624 C CA . ALA A 1 210 ? 0.358 10.584 -28.861 1.00 41.28 210 ALA A CA 1
ATOM 1625 C C . ALA A 1 210 ? 0.970 11.654 -27.942 1.00 41.28 210 ALA A C 1
ATOM 1627 O O . ALA A 1 210 ? 0.287 12.262 -27.122 1.00 41.28 210 ALA A O 1
ATOM 1628 N N . ASN A 1 211 ? 2.290 11.798 -28.022 1.00 37.41 211 ASN A N 1
ATOM 1629 C CA . ASN A 1 211 ? 3.060 13.030 -27.903 1.00 37.41 211 ASN A CA 1
ATOM 1630 C C . ASN A 1 211 ? 4.517 12.663 -28.176 1.00 37.41 211 ASN A C 1
ATOM 1632 O O . ASN A 1 211 ? 5.197 12.090 -27.324 1.00 37.41 211 ASN A O 1
ATOM 1636 N N . GLY A 1 212 ? 4.950 12.970 -29.399 1.00 39.66 212 GLY A N 1
ATOM 1637 C CA . GLY A 1 212 ? 6.320 12.807 -29.852 1.00 39.66 212 GLY A CA 1
ATOM 1638 C C . GLY A 1 212 ? 7.276 13.589 -28.963 1.00 39.66 212 GLY A C 1
ATOM 1639 O O . GLY A 1 212 ? 7.374 14.808 -29.054 1.00 39.66 212 GLY A O 1
ATOM 1640 N N . ASP A 1 213 ? 7.987 12.857 -28.119 1.00 35.44 213 ASP A N 1
ATOM 1641 C CA . ASP A 1 213 ? 9.307 13.242 -27.657 1.00 35.44 213 ASP A CA 1
ATOM 1642 C C . ASP A 1 213 ? 10.204 12.028 -27.899 1.00 35.44 213 ASP A C 1
ATOM 1644 O O . ASP A 1 213 ? 10.298 11.101 -27.095 1.00 35.44 213 ASP A O 1
ATOM 1648 N N . THR A 1 214 ? 10.761 11.979 -29.108 1.00 38.56 214 THR A N 1
ATOM 1649 C CA . THR A 1 214 ? 11.763 11.015 -29.579 1.00 38.56 214 THR A CA 1
ATOM 1650 C C . THR A 1 214 ? 13.107 11.304 -28.907 1.00 38.56 214 THR A C 1
ATOM 1652 O O . THR A 1 214 ? 14.102 11.620 -29.554 1.00 38.56 214 THR A O 1
ATOM 1655 N N . SER A 1 215 ? 13.119 11.213 -27.579 1.00 42.00 215 SER A N 1
ATOM 1656 C CA . SER A 1 215 ? 14.310 11.289 -26.742 1.00 42.00 215 SER A CA 1
ATOM 1657 C C . SER A 1 215 ? 14.289 10.185 -25.669 1.00 42.00 215 SER A C 1
ATOM 1659 O O . SER A 1 215 ? 14.177 10.421 -24.475 1.00 42.00 215 SER A O 1
ATOM 1661 N N . GLY A 1 216 ? 14.427 8.936 -26.121 1.00 42.66 216 GLY A N 1
ATOM 1662 C CA . GLY A 1 216 ? 15.451 8.063 -25.543 1.00 42.66 216 GLY A CA 1
ATOM 1663 C C . GLY A 1 216 ? 15.187 7.233 -24.285 1.00 42.66 216 GLY A C 1
ATOM 1664 O O . GLY A 1 216 ? 16.178 6.733 -23.778 1.00 42.66 216 GLY A O 1
ATOM 1665 N N . ASP A 1 217 ? 13.961 6.996 -23.811 1.00 52.91 217 ASP A N 1
ATOM 1666 C CA . ASP A 1 217 ? 13.747 5.972 -22.768 1.00 52.91 217 ASP A CA 1
ATOM 1667 C C . ASP A 1 217 ? 12.512 5.095 -23.064 1.00 52.91 217 ASP A C 1
ATOM 1669 O O . ASP A 1 217 ? 11.367 5.516 -22.885 1.00 52.91 217 ASP A O 1
ATOM 1673 N N . ASP A 1 218 ? 12.746 3.837 -23.462 1.00 68.50 218 ASP A N 1
ATOM 1674 C CA . ASP A 1 218 ? 11.750 2.754 -23.628 1.00 68.50 218 ASP A CA 1
ATOM 1675 C C . ASP A 1 218 ? 11.170 2.255 -22.283 1.00 68.50 218 ASP A C 1
ATOM 1677 O O . ASP A 1 218 ? 10.722 1.115 -22.147 1.00 68.50 218 ASP A O 1
ATOM 1681 N N . VAL A 1 219 ? 11.178 3.102 -21.253 1.00 77.31 219 VAL A N 1
ATOM 1682 C CA . VAL A 1 219 ? 10.922 2.720 -19.863 1.00 77.31 219 VAL A CA 1
ATOM 1683 C C . VAL A 1 219 ? 9.692 3.443 -19.320 1.00 77.31 219 VAL A C 1
ATOM 1685 O O . VAL A 1 219 ? 9.571 4.666 -19.388 1.00 77.31 219 VAL A O 1
ATOM 1688 N N . TRP A 1 220 ? 8.778 2.678 -18.731 1.00 84.38 220 TRP A N 1
ATOM 1689 C CA . TRP A 1 220 ? 7.563 3.148 -18.076 1.00 84.38 220 TRP A CA 1
ATOM 1690 C C . TRP A 1 220 ? 7.654 2.980 -16.554 1.00 84.38 220 TRP A C 1
ATOM 1692 O O . TRP A 1 220 ? 7.984 1.905 -16.058 1.00 84.38 220 TRP A O 1
ATOM 1702 N N . GLU A 1 221 ? 7.324 4.020 -15.780 1.00 92.31 221 GLU A N 1
ATOM 1703 C CA . GLU A 1 221 ? 7.248 3.911 -14.315 1.00 92.31 221 GLU A CA 1
ATOM 1704 C C . GLU A 1 221 ? 5.935 3.252 -13.873 1.00 92.31 221 GLU A C 1
ATOM 1706 O O . GLU A 1 221 ? 4.848 3.749 -14.172 1.00 92.31 221 GLU A O 1
ATOM 1711 N N . HIS A 1 222 ? 6.017 2.197 -13.062 1.00 91.69 222 HIS A N 1
ATOM 1712 C CA . HIS A 1 222 ? 4.844 1.466 -12.566 1.00 91.69 222 HIS A CA 1
ATOM 1713 C C . HIS A 1 222 ? 3.835 2.365 -11.845 1.00 91.69 222 HIS A C 1
ATOM 1715 O O . HIS A 1 222 ? 2.632 2.301 -12.087 1.00 91.69 222 HIS A O 1
ATOM 1721 N N . LEU A 1 223 ? 4.327 3.262 -10.988 1.00 94.88 223 LEU A N 1
ATOM 1722 C CA . LEU A 1 223 ? 3.490 4.153 -10.183 1.00 94.88 223 LEU A CA 1
ATOM 1723 C C . LEU A 1 223 ? 3.129 5.465 -10.899 1.00 94.88 223 LEU A C 1
ATOM 1725 O O . LEU A 1 223 ? 2.627 6.380 -10.253 1.00 94.88 223 LEU A O 1
ATOM 1729 N N . SER A 1 224 ? 3.361 5.575 -12.211 1.00 94.06 224 SER A N 1
ATOM 1730 C CA . SER A 1 224 ? 3.175 6.807 -12.988 1.00 94.06 224 SER A CA 1
ATOM 1731 C C . SER A 1 224 ? 1.854 7.536 -12.687 1.00 94.06 224 SER A C 1
ATOM 1733 O O . SER A 1 224 ? 0.765 6.958 -12.671 1.00 94.06 224 SER A O 1
ATOM 1735 N N . GLN A 1 225 ? 1.967 8.845 -12.451 1.00 95.44 225 GLN A N 1
ATOM 1736 C CA . GLN A 1 225 ? 0.892 9.788 -12.130 1.00 95.44 225 GLN A CA 1
ATOM 1737 C C . GLN A 1 225 ? 0.131 9.486 -10.829 1.00 95.44 225 GLN A C 1
ATOM 1739 O O . GLN A 1 225 ? -1.044 9.839 -10.702 1.00 95.44 225 GLN A O 1
ATOM 1744 N N . ARG A 1 226 ? 0.775 8.857 -9.840 1.00 97.12 226 ARG A N 1
ATOM 1745 C CA . ARG A 1 226 ? 0.165 8.534 -8.538 1.00 97.12 226 ARG A CA 1
ATOM 1746 C C . ARG A 1 226 ? 0.810 9.297 -7.386 1.00 97.12 226 ARG A C 1
ATOM 1748 O O . ARG A 1 226 ? 2.009 9.574 -7.402 1.00 97.12 226 ARG A O 1
ATOM 1755 N N . LEU A 1 227 ? 0.006 9.606 -6.368 1.00 97.88 227 LEU A N 1
ATOM 1756 C CA . LEU A 1 227 ? 0.515 9.980 -5.046 1.00 97.88 227 LEU A CA 1
ATOM 1757 C C . LEU A 1 227 ? 1.066 8.718 -4.392 1.00 97.88 227 LEU A C 1
ATOM 1759 O O . LEU A 1 227 ? 0.341 7.736 -4.271 1.00 97.88 227 LEU A O 1
ATOM 1763 N N . VAL A 1 228 ? 2.331 8.729 -4.002 1.00 98.06 228 VAL A N 1
ATOM 1764 C CA . VAL A 1 228 ? 3.034 7.561 -3.475 1.00 98.06 228 VAL A CA 1
ATOM 1765 C C . VAL A 1 228 ? 3.136 7.669 -1.961 1.00 98.06 228 VAL A C 1
ATOM 1767 O O . VAL A 1 228 ? 3.550 8.700 -1.438 1.00 98.06 228 VAL A O 1
ATOM 1770 N N . VAL A 1 229 ? 2.773 6.598 -1.268 1.00 97.75 229 VAL A N 1
ATOM 1771 C CA . VAL A 1 229 ? 2.986 6.424 0.167 1.00 97.75 229 VAL A CA 1
ATOM 1772 C C . VAL A 1 229 ? 4.083 5.370 0.335 1.00 97.75 229 VAL A C 1
ATOM 1774 O O . VAL A 1 229 ? 3.864 4.217 -0.055 1.00 97.75 229 VAL A O 1
ATOM 1777 N N . PRO A 1 230 ? 5.271 5.736 0.841 1.00 96.25 230 PRO A N 1
ATOM 1778 C CA . PRO A 1 230 ? 6.290 4.756 1.172 1.00 96.25 230 PRO A CA 1
ATOM 1779 C C . PRO A 1 230 ? 5.966 4.059 2.495 1.00 96.25 230 PRO A C 1
ATOM 1781 O O . PRO A 1 230 ? 5.538 4.691 3.460 1.00 96.25 230 PRO A O 1
ATOM 1784 N N . VAL A 1 231 ? 6.207 2.752 2.550 1.00 93.69 231 VAL A N 1
ATOM 1785 C CA . VAL A 1 231 ? 6.267 1.997 3.804 1.00 93.69 231 VAL A CA 1
ATOM 1786 C C . VAL A 1 231 ? 7.729 1.904 4.195 1.00 93.69 231 VAL A C 1
ATOM 1788 O O . VAL A 1 231 ? 8.554 1.422 3.413 1.00 93.69 231 VAL A O 1
ATOM 1791 N N . MET A 1 232 ? 8.046 2.392 5.390 1.00 89.19 232 MET A N 1
ATOM 1792 C CA . MET A 1 232 ? 9.415 2.485 5.877 1.00 89.19 232 MET A CA 1
ATOM 1793 C C . MET A 1 232 ? 9.608 1.636 7.128 1.00 89.19 232 MET A C 1
ATOM 1795 O O . MET A 1 232 ? 8.759 1.628 8.018 1.00 89.19 232 MET A O 1
ATOM 1799 N N . ARG A 1 233 ? 10.762 0.978 7.225 1.00 85.19 233 ARG A N 1
ATOM 1800 C CA . ARG A 1 233 ? 11.265 0.355 8.447 1.00 85.19 233 ARG A CA 1
ATOM 1801 C C . ARG A 1 233 ? 12.492 1.143 8.901 1.00 85.19 233 ARG A C 1
ATOM 1803 O O . ARG A 1 233 ? 13.548 1.095 8.276 1.00 85.19 233 ARG A O 1
ATOM 1810 N N . GLY A 1 234 ? 12.337 1.928 9.966 1.00 84.12 234 GLY A N 1
ATOM 1811 C CA . GLY A 1 234 ? 13.341 2.928 10.331 1.00 84.12 234 GLY A CA 1
ATOM 1812 C C . GLY A 1 234 ? 13.477 3.976 9.223 1.00 84.12 234 GLY A C 1
ATOM 1813 O O . GLY A 1 234 ? 12.529 4.707 8.956 1.00 84.12 234 GLY A O 1
ATOM 1814 N N . TRP A 1 235 ? 14.640 4.022 8.573 1.00 80.62 235 TRP A N 1
ATOM 1815 C CA . TRP A 1 235 ? 14.926 4.937 7.458 1.00 80.62 235 TRP A CA 1
ATOM 1816 C C . TRP A 1 235 ? 14.873 4.261 6.083 1.00 80.62 235 TRP A C 1
ATOM 1818 O O . TRP A 1 235 ? 15.138 4.906 5.071 1.00 80.62 235 TRP A O 1
ATOM 1828 N N . GLU A 1 236 ? 14.570 2.963 6.033 1.00 90.69 236 GLU A N 1
ATOM 1829 C CA . GLU A 1 236 ? 14.602 2.179 4.802 1.00 90.69 236 GLU A CA 1
ATOM 1830 C C . GLU A 1 236 ? 13.195 1.972 4.249 1.00 90.69 236 GLU A C 1
ATOM 1832 O O . GLU A 1 236 ? 12.303 1.480 4.937 1.00 90.69 236 GLU A O 1
ATOM 1837 N N . THR A 1 237 ? 13.000 2.318 2.983 1.00 93.75 237 THR A N 1
ATOM 1838 C CA . THR A 1 237 ? 11.780 2.046 2.229 1.00 93.75 237 THR A CA 1
ATOM 1839 C C . THR A 1 237 ? 11.750 0.567 1.866 1.00 93.75 237 THR A C 1
ATOM 1841 O O . THR A 1 237 ? 12.620 0.084 1.142 1.00 93.75 237 THR A O 1
ATOM 1844 N N . VAL A 1 238 ? 10.730 -0.141 2.344 1.00 90.94 238 VAL A N 1
ATOM 1845 C CA . VAL A 1 238 ? 10.534 -1.579 2.090 1.00 90.94 238 VAL A CA 1
ATOM 1846 C C . VAL A 1 238 ? 9.418 -1.845 1.082 1.00 90.94 238 VAL A C 1
ATOM 1848 O O . VAL A 1 238 ? 9.388 -2.893 0.444 1.00 90.94 238 VAL A O 1
ATOM 1851 N N . TYR A 1 239 ? 8.507 -0.886 0.901 1.00 92.31 239 TYR A N 1
ATOM 1852 C CA . TYR A 1 239 ? 7.391 -1.006 -0.031 1.00 92.31 239 TYR A CA 1
ATOM 1853 C C . TYR A 1 239 ? 6.898 0.373 -0.485 1.00 92.31 239 TYR A C 1
ATOM 1855 O O . TYR A 1 239 ? 7.067 1.365 0.223 1.00 92.31 239 TYR A O 1
ATOM 1863 N N . LEU A 1 240 ? 6.261 0.441 -1.656 1.00 95.31 240 LEU A N 1
ATOM 1864 C CA . LEU A 1 240 ? 5.612 1.649 -2.168 1.00 95.31 240 LEU A CA 1
ATOM 1865 C C . LEU A 1 240 ? 4.192 1.319 -2.631 1.00 95.31 240 LEU A C 1
ATOM 1867 O O . LEU A 1 240 ? 3.960 0.321 -3.318 1.00 95.31 240 LEU A O 1
ATOM 1871 N N . ILE A 1 241 ? 3.248 2.201 -2.311 1.00 95.00 241 ILE A N 1
ATOM 1872 C CA . ILE A 1 241 ? 1.878 2.131 -2.820 1.00 95.00 241 ILE A CA 1
ATOM 1873 C C . ILE A 1 241 ? 1.445 3.481 -3.388 1.00 95.00 241 ILE A C 1
ATOM 1875 O O . ILE A 1 241 ? 1.605 4.525 -2.763 1.00 95.00 241 ILE A O 1
ATOM 1879 N N . GLY A 1 242 ? 0.905 3.465 -4.603 1.00 94.75 242 GLY A N 1
ATOM 1880 C CA . GLY A 1 242 ? 0.458 4.641 -5.333 1.00 94.75 242 GLY A CA 1
ATOM 1881 C C . GLY A 1 242 ? -1.063 4.767 -5.373 1.00 94.75 242 GLY A C 1
ATOM 1882 O O . GLY A 1 242 ? -1.752 3.891 -5.898 1.00 94.75 242 GLY A O 1
ATOM 1883 N N . ARG A 1 243 ? -1.602 5.899 -4.924 1.00 94.25 243 ARG A N 1
ATOM 1884 C CA . ARG A 1 243 ? -3.004 6.286 -5.113 1.00 94.25 243 ARG A CA 1
ATOM 1885 C C . ARG A 1 243 ? -3.186 7.066 -6.412 1.00 94.25 243 ARG A C 1
ATOM 1887 O O . ARG A 1 243 ? -2.437 8.000 -6.699 1.00 94.25 243 ARG A O 1
ATOM 1894 N N . ALA A 1 244 ? -4.209 6.699 -7.175 1.00 92.56 244 ALA A N 1
ATOM 1895 C CA . ALA A 1 244 ? -4.628 7.406 -8.375 1.00 92.56 244 ALA A CA 1
ATOM 1896 C C . ALA A 1 244 ? -4.884 8.895 -8.091 1.00 92.56 244 ALA A C 1
ATOM 1898 O O . ALA A 1 244 ? -5.522 9.249 -7.096 1.00 92.56 244 ALA A O 1
ATOM 1899 N N . THR A 1 245 ? -4.407 9.768 -8.979 1.00 92.56 245 THR A N 1
ATOM 1900 C CA . THR A 1 245 ? -4.640 11.223 -8.877 1.00 92.56 245 THR A CA 1
ATOM 1901 C C . THR A 1 245 ? -5.814 11.699 -9.720 1.00 92.56 245 THR A C 1
ATOM 1903 O O . THR A 1 245 ? -6.338 12.788 -9.488 1.00 92.56 245 THR A O 1
ATOM 1906 N N . ARG A 1 246 ? -6.244 10.875 -10.680 1.00 88.75 246 ARG A N 1
ATOM 1907 C CA . ARG A 1 246 ? -7.341 11.154 -11.608 1.00 88.75 246 ARG A CA 1
ATOM 1908 C C . ARG A 1 246 ? -8.429 10.108 -11.455 1.00 88.75 246 ARG A C 1
ATOM 1910 O O . ARG A 1 246 ? -8.136 8.934 -11.254 1.00 88.75 246 ARG A O 1
ATOM 1917 N N . GLU A 1 247 ? -9.673 10.525 -11.631 1.00 82.31 247 GLU A N 1
ATOM 1918 C CA . GLU A 1 247 ? -10.830 9.645 -11.474 1.00 82.31 247 GLU A CA 1
ATOM 1919 C C . GLU A 1 247 ? -10.871 8.511 -12.500 1.00 82.31 247 GLU A C 1
ATOM 1921 O O . GLU A 1 247 ? -11.283 7.414 -12.155 1.00 82.31 247 GLU A O 1
ATOM 1926 N N . ALA A 1 248 ? -10.388 8.723 -13.726 1.00 83.06 248 ALA A N 1
ATOM 1927 C CA . ALA A 1 248 ? -10.321 7.675 -14.749 1.00 83.06 248 ALA A CA 1
ATOM 1928 C C . ALA A 1 248 ? -9.167 6.676 -14.533 1.00 83.06 248 ALA A C 1
ATOM 1930 O O . ALA A 1 248 ? -9.139 5.614 -15.151 1.00 83.06 248 ALA A O 1
ATOM 1931 N N . GLN A 1 249 ? -8.197 6.991 -13.668 1.00 86.00 249 GLN A N 1
ATOM 1932 C CA . GLN A 1 249 ? -7.018 6.151 -13.478 1.00 86.00 249 GLN A CA 1
ATOM 1933 C C . GLN A 1 249 ? -7.389 4.903 -12.665 1.00 86.00 249 GLN A C 1
ATOM 1935 O O . GLN A 1 249 ? -7.899 4.986 -11.543 1.00 86.00 249 GLN A O 1
ATOM 1940 N N . ARG A 1 250 ? -7.143 3.724 -13.242 1.00 76.56 250 ARG A N 1
ATOM 1941 C CA . ARG A 1 250 ? -7.394 2.416 -12.623 1.00 76.56 250 ARG A CA 1
ATOM 1942 C C . ARG A 1 250 ? -6.082 1.631 -12.497 1.00 76.56 250 ARG A C 1
ATOM 1944 O O . ARG A 1 250 ? -5.195 1.822 -13.326 1.00 76.56 250 ARG A O 1
ATOM 1951 N N . PRO A 1 251 ? -5.922 0.795 -11.456 1.00 85.19 251 PRO A N 1
ATOM 1952 C CA . PRO A 1 251 ? -6.757 0.704 -10.244 1.00 85.19 251 PRO A CA 1
ATOM 1953 C C . PRO A 1 251 ? -6.654 1.963 -9.349 1.00 85.19 251 PRO A C 1
ATOM 1955 O O . PRO A 1 251 ? -5.747 2.779 -9.540 1.00 85.19 251 PRO A O 1
ATOM 1958 N N . LYS A 1 252 ? -7.563 2.140 -8.369 1.00 83.62 252 LYS A N 1
ATOM 1959 C CA . LYS A 1 252 ? -7.539 3.272 -7.401 1.00 83.62 252 LYS A CA 1
ATOM 1960 C C . LYS A 1 252 ? -6.225 3.293 -6.613 1.00 83.62 252 LYS A C 1
ATOM 1962 O O . LYS A 1 252 ? -5.594 4.343 -6.508 1.00 83.62 252 LYS A O 1
ATOM 1967 N N . TYR A 1 253 ? -5.776 2.130 -6.153 1.00 88.88 253 TYR A N 1
ATOM 1968 C CA . TYR A 1 253 ? -4.469 1.919 -5.534 1.00 88.88 253 TYR A CA 1
ATOM 1969 C C . TYR A 1 253 ? -3.655 0.910 -6.334 1.00 88.88 253 TYR A C 1
ATOM 1971 O O . TYR A 1 253 ? -4.198 -0.075 -6.824 1.00 88.88 253 TYR A O 1
ATOM 1979 N N . LEU A 1 254 ? -2.358 1.171 -6.466 1.00 88.19 254 LEU A N 1
ATOM 1980 C CA . LEU A 1 254 ? -1.409 0.319 -7.170 1.00 88.19 254 LEU A CA 1
ATOM 1981 C C . LEU A 1 254 ? -0.167 0.133 -6.300 1.00 88.19 254 LEU A C 1
ATOM 1983 O O . LEU A 1 254 ? 0.509 1.107 -5.983 1.00 88.19 254 LEU A O 1
ATOM 1987 N N . GLY A 1 255 ? 0.107 -1.100 -5.895 1.00 86.81 255 GLY A N 1
ATOM 1988 C CA . GLY A 1 255 ? 1.288 -1.461 -5.115 1.00 86.81 255 GLY A CA 1
ATOM 1989 C C . GLY A 1 255 ? 2.404 -2.054 -5.972 1.00 86.81 255 GLY A C 1
ATOM 1990 O O . GLY A 1 255 ? 2.172 -2.410 -7.131 1.00 86.81 255 GLY A O 1
ATOM 1991 N N . LEU A 1 256 ? 3.606 -2.167 -5.406 1.00 86.19 256 LEU A N 1
ATOM 1992 C CA . LEU A 1 256 ? 4.686 -2.949 -6.012 1.00 86.19 256 LEU A CA 1
ATOM 1993 C C . LEU A 1 256 ? 4.386 -4.449 -5.928 1.00 86.19 256 LEU A C 1
ATOM 1995 O O . LEU A 1 256 ? 3.718 -4.912 -5.006 1.00 86.19 256 LEU A O 1
ATOM 1999 N N . ALA A 1 257 ? 4.942 -5.224 -6.857 1.00 73.31 257 ALA A N 1
ATOM 2000 C CA . ALA A 1 257 ? 4.982 -6.681 -6.753 1.00 73.31 257 ALA A CA 1
ATOM 2001 C C . ALA A 1 257 ? 6.088 -7.092 -5.768 1.00 73.31 257 ALA A C 1
ATOM 2003 O O . ALA A 1 257 ? 7.067 -7.735 -6.133 1.00 73.31 257 ALA A O 1
ATOM 2004 N N . LEU A 1 258 ? 5.940 -6.661 -4.519 1.00 78.00 258 LEU A N 1
ATOM 2005 C CA . LEU A 1 258 ? 6.802 -6.971 -3.389 1.00 78.00 258 LEU A CA 1
ATOM 2006 C C . LEU A 1 258 ? 5.926 -7.430 -2.221 1.00 78.00 258 LEU A C 1
ATOM 2008 O O . LEU A 1 258 ? 4.734 -7.112 -2.187 1.00 78.00 258 LEU A O 1
ATOM 2012 N N . PRO A 1 259 ? 6.489 -8.171 -1.259 1.00 73.94 259 PRO A N 1
ATOM 2013 C CA . PRO A 1 259 ? 5.754 -8.546 -0.066 1.00 73.94 259 PRO A CA 1
ATOM 2014 C C . PRO A 1 259 ? 5.183 -7.310 0.654 1.00 73.94 259 PRO A C 1
ATOM 2016 O O . PRO A 1 259 ? 5.934 -6.468 1.141 1.00 73.94 259 PRO A O 1
ATOM 2019 N N . LYS A 1 260 ? 3.850 -7.185 0.702 1.00 77.00 260 LYS A N 1
ATOM 2020 C CA . LYS A 1 260 ? 3.159 -6.031 1.303 1.00 77.00 260 LYS A CA 1
ATOM 2021 C C . LYS A 1 260 ? 3.416 -5.992 2.803 1.00 77.00 260 LYS A C 1
ATOM 2023 O O . LYS A 1 260 ? 2.928 -6.868 3.509 1.00 77.00 260 LYS A O 1
ATOM 2028 N N . GLU A 1 261 ? 4.140 -4.990 3.293 1.00 78.12 261 GLU A N 1
ATOM 2029 C CA . GLU A 1 261 ? 4.233 -4.689 4.728 1.00 78.12 261 GLU A CA 1
ATOM 2030 C C . GLU A 1 261 ? 3.133 -3.707 5.148 1.00 78.12 261 GLU A C 1
ATOM 2032 O O . GLU A 1 261 ? 2.794 -2.821 4.360 1.00 78.12 261 GLU A O 1
ATOM 2037 N N . PRO A 1 262 ? 2.552 -3.855 6.355 1.00 84.62 262 PRO A N 1
ATOM 2038 C CA . PRO A 1 262 ? 1.574 -2.891 6.837 1.00 84.62 262 PRO A CA 1
ATOM 2039 C C . PRO A 1 262 ? 2.234 -1.519 6.992 1.00 84.62 262 PRO A C 1
ATOM 2041 O O . PRO A 1 262 ? 3.388 -1.407 7.409 1.00 84.62 262 PRO A O 1
ATOM 2044 N N . LEU A 1 263 ? 1.496 -0.459 6.672 1.00 90.81 263 LEU A N 1
ATOM 2045 C CA . LEU A 1 263 ? 1.961 0.895 6.955 1.00 90.81 263 LEU A CA 1
ATOM 2046 C C . LEU A 1 263 ? 1.706 1.193 8.429 1.00 90.81 263 LEU A C 1
ATOM 2048 O O . LEU A 1 263 ? 0.559 1.207 8.868 1.00 90.81 263 LEU A O 1
ATOM 2052 N N . THR A 1 264 ? 2.763 1.470 9.180 1.00 90.06 264 THR A N 1
ATOM 2053 C CA . THR A 1 264 ? 2.661 1.877 10.583 1.00 90.06 264 THR A CA 1
ATOM 2054 C C . THR A 1 264 ? 2.692 3.396 10.725 1.00 90.06 264 THR A C 1
ATOM 2056 O O . THR A 1 264 ? 3.292 4.105 9.915 1.00 90.06 264 THR A O 1
ATOM 2059 N N . GLY A 1 265 ? 2.068 3.912 11.784 1.00 86.75 265 GLY A N 1
ATOM 2060 C CA . GLY A 1 265 ? 2.154 5.318 12.176 1.00 86.75 265 GLY A CA 1
ATOM 2061 C C . GLY A 1 265 ? 3.525 5.718 12.741 1.00 86.75 265 GLY A C 1
ATOM 2062 O O . GLY A 1 265 ? 4.561 5.166 12.389 1.00 86.75 265 GLY A O 1
ATOM 2063 N N . ARG A 1 266 ? 3.546 6.668 13.686 1.00 83.12 266 ARG A N 1
ATOM 2064 C CA . ARG A 1 266 ? 4.784 7.151 14.344 1.00 83.12 266 ARG A CA 1
ATOM 2065 C C . ARG A 1 266 ? 5.361 6.190 15.402 1.00 83.12 266 ARG A C 1
ATOM 2067 O O . ARG A 1 266 ? 6.137 6.616 16.256 1.00 83.12 266 ARG A O 1
ATOM 2074 N N . GLY A 1 267 ? 4.986 4.916 15.342 1.00 82.19 267 GLY A N 1
ATOM 2075 C CA . GLY A 1 267 ? 5.263 3.915 16.368 1.00 82.19 267 GLY A CA 1
ATOM 2076 C C . GLY A 1 267 ? 4.288 3.970 17.545 1.00 82.19 267 GLY A C 1
ATOM 2077 O O . GLY A 1 267 ? 3.434 4.855 17.642 1.00 82.19 267 GLY A O 1
ATOM 2078 N N . ARG A 1 268 ? 4.419 2.993 18.444 1.00 85.62 268 ARG A N 1
ATOM 2079 C CA . ARG A 1 268 ? 3.526 2.816 19.589 1.00 85.62 268 ARG A CA 1
ATOM 2080 C C . ARG A 1 268 ? 3.751 3.886 20.670 1.00 85.62 268 ARG A C 1
ATOM 2082 O O . ARG A 1 268 ? 4.871 4.016 21.177 1.00 85.62 268 ARG A O 1
ATOM 2089 N N . PRO A 1 269 ? 2.711 4.629 21.089 1.00 89.62 269 PRO A N 1
ATOM 2090 C CA . PRO A 1 269 ? 2.831 5.565 22.202 1.00 89.62 269 PRO A CA 1
ATOM 2091 C C . PRO A 1 269 ? 3.037 4.827 23.537 1.00 89.62 269 PRO A C 1
ATOM 2093 O O . PRO A 1 269 ? 2.516 3.735 23.752 1.00 89.62 269 PRO A O 1
ATOM 2096 N N . ARG A 1 270 ? 3.767 5.447 24.481 1.00 85.88 270 ARG A N 1
ATOM 2097 C CA . ARG A 1 270 ? 4.106 4.838 25.792 1.00 85.88 270 ARG A CA 1
ATOM 2098 C C . ARG A 1 270 ? 2.893 4.381 26.608 1.00 85.88 270 ARG A C 1
ATOM 2100 O O . ARG A 1 270 ? 3.011 3.456 27.400 1.00 85.88 270 ARG A O 1
ATOM 2107 N N . ARG A 1 271 ? 1.763 5.074 26.469 1.00 87.06 271 ARG A N 1
ATOM 2108 C CA . ARG A 1 271 ? 0.481 4.744 27.104 1.00 87.06 271 ARG A CA 1
ATOM 2109 C C . ARG A 1 271 ? -0.564 4.536 26.015 1.00 87.06 271 ARG A C 1
ATOM 2111 O O . ARG A 1 271 ? -1.494 5.328 25.896 1.00 87.06 271 ARG A O 1
ATOM 2118 N N . SER A 1 272 ? -0.321 3.536 25.171 1.00 90.06 272 SER A N 1
ATOM 2119 C CA . SER A 1 272 ? -1.240 3.191 24.091 1.00 90.06 272 SER A CA 1
ATOM 2120 C C . SER A 1 272 ? -2.570 2.697 24.648 1.00 90.06 272 SER A C 1
ATOM 2122 O O . SER A 1 272 ? -2.592 1.902 25.584 1.00 90.06 272 SER A O 1
ATOM 2124 N N . GLN A 1 273 ? -3.664 3.167 24.062 1.00 93.00 273 GLN A N 1
ATOM 2125 C CA . GLN A 1 273 ? -5.019 2.686 24.332 1.00 93.00 273 GLN A CA 1
ATOM 2126 C C . GLN A 1 273 ? -5.409 1.515 23.415 1.00 93.00 273 GLN A C 1
ATOM 2128 O O . GLN A 1 273 ? -6.470 0.918 23.591 1.00 93.00 273 GLN A O 1
ATOM 2133 N N . GLY A 1 274 ? -4.559 1.195 22.436 1.00 94.06 274 GLY A N 1
ATOM 2134 C CA . GLY A 1 274 ? -4.752 0.103 21.490 1.00 94.06 274 GLY A CA 1
ATOM 2135 C C . GLY A 1 274 ? -4.089 0.376 20.144 1.00 94.06 274 GLY A C 1
ATOM 2136 O O . GLY A 1 274 ? -3.305 1.319 19.987 1.00 94.06 274 GLY A O 1
ATOM 2137 N N . ILE A 1 275 ? -4.431 -0.454 19.168 1.00 95.19 275 ILE A N 1
ATOM 2138 C CA . ILE A 1 275 ? -4.012 -0.343 17.775 1.00 95.19 275 ILE A CA 1
ATOM 2139 C C . ILE A 1 275 ? -5.254 -0.054 16.939 1.00 95.19 275 ILE A C 1
ATOM 2141 O O . ILE A 1 275 ? -6.187 -0.852 16.936 1.00 95.19 275 ILE A O 1
ATOM 2145 N N . ILE A 1 276 ? -5.273 1.063 16.216 1.00 96.19 276 ILE A N 1
ATOM 2146 C CA . ILE A 1 276 ? -6.307 1.319 15.213 1.00 96.19 276 ILE A CA 1
ATOM 2147 C C . ILE A 1 276 ? -5.840 0.723 13.888 1.00 96.19 276 ILE A C 1
ATOM 2149 O O . ILE A 1 276 ? -4.782 1.095 13.373 1.00 96.19 276 ILE A O 1
ATOM 2153 N N . VAL A 1 277 ? -6.643 -0.190 13.350 1.00 95.06 277 VAL A N 1
ATOM 2154 C CA . VAL A 1 277 ? -6.386 -0.891 12.093 1.00 95.06 277 VAL A CA 1
ATOM 2155 C C . VAL A 1 277 ? -7.330 -0.358 11.025 1.00 95.06 277 VAL A C 1
ATOM 2157 O O . VAL A 1 277 ? -8.540 -0.493 11.162 1.00 95.06 277 VAL A O 1
ATOM 2160 N N . VAL A 1 278 ? -6.787 0.223 9.960 1.00 94.56 278 VAL A N 1
ATOM 2161 C CA . VAL A 1 278 ? -7.545 0.736 8.805 1.00 94.56 278 VAL A CA 1
ATOM 2162 C C . VAL A 1 278 ? -7.159 0.000 7.527 1.00 94.56 278 VAL A C 1
ATOM 2164 O O . VAL A 1 278 ? -6.083 -0.590 7.440 1.00 94.56 278 VAL A O 1
ATOM 2167 N N . GLU A 1 279 ? -8.004 0.042 6.504 1.00 90.75 279 GLU A N 1
ATOM 2168 C CA . GLU A 1 279 ? -7.726 -0.649 5.242 1.00 90.75 279 GLU A CA 1
ATOM 2169 C C . GLU A 1 279 ? -6.635 0.055 4.419 1.00 90.75 279 GLU A C 1
ATOM 2171 O O . GLU A 1 279 ? -5.648 -0.556 3.984 1.00 90.75 279 GLU A O 1
ATOM 2176 N N . GLY A 1 280 ? -6.808 1.360 4.201 1.00 91.69 280 GLY A N 1
ATOM 2177 C CA . GLY A 1 280 ? -6.013 2.140 3.271 1.00 91.69 280 GLY A CA 1
ATOM 2178 C C . GLY A 1 280 ? -4.945 3.009 3.937 1.00 91.69 280 GLY A C 1
ATOM 2179 O O . GLY A 1 280 ? -5.071 3.441 5.084 1.00 91.69 280 GLY A O 1
ATOM 2180 N N . PRO A 1 281 ? -3.881 3.363 3.194 1.00 94.94 281 PRO A N 1
ATOM 2181 C CA . PRO A 1 281 ? -2.861 4.261 3.719 1.00 94.94 281 PRO A CA 1
ATOM 2182 C C . PRO A 1 281 ? -3.404 5.674 3.969 1.00 94.94 281 PRO A C 1
ATOM 2184 O O . PRO A 1 281 ? -2.946 6.344 4.884 1.00 94.94 281 PRO A O 1
ATOM 2187 N N . PHE A 1 282 ? -4.375 6.147 3.179 1.00 95.00 282 PHE A N 1
ATOM 2188 C CA . PHE A 1 282 ? -4.922 7.500 3.344 1.00 95.00 282 PHE A CA 1
ATOM 2189 C C . PHE A 1 282 ? -5.778 7.636 4.604 1.00 95.00 282 PHE A C 1
ATOM 2191 O O . PHE A 1 282 ? -5.733 8.689 5.230 1.00 95.00 282 PHE A O 1
ATOM 2198 N N . ASP A 1 283 ? -6.472 6.578 5.013 1.00 95.50 283 ASP A N 1
ATOM 2199 C CA . ASP A 1 283 ? -7.241 6.557 6.258 1.00 95.50 283 ASP A CA 1
ATOM 2200 C C . ASP A 1 283 ? -6.300 6.717 7.454 1.00 95.50 283 ASP A C 1
ATOM 2202 O O . ASP A 1 283 ? -6.530 7.547 8.329 1.00 95.50 283 ASP A O 1
ATOM 2206 N N . LEU A 1 284 ? -5.144 6.043 7.426 1.00 96.75 284 LEU A N 1
ATOM 2207 C CA . LEU A 1 284 ? -4.106 6.212 8.445 1.00 96.75 284 LEU A CA 1
ATOM 2208 C C . LEU A 1 284 ? -3.563 7.644 8.484 1.00 96.75 284 LEU A C 1
ATOM 2210 O O . LEU A 1 284 ? -3.353 8.189 9.568 1.00 96.75 284 LEU A O 1
ATOM 2214 N N . LEU A 1 285 ? -3.347 8.268 7.321 1.00 97.12 285 LEU A N 1
ATOM 2215 C CA . LEU A 1 285 ? -2.903 9.664 7.246 1.00 97.12 285 LEU A CA 1
ATOM 2216 C C . LEU A 1 285 ? -3.960 10.626 7.811 1.00 97.12 285 LEU A C 1
ATOM 2218 O O . LEU A 1 285 ? -3.603 11.591 8.477 1.00 97.12 285 LEU A O 1
ATOM 2222 N N . LEU A 1 286 ? -5.247 10.357 7.600 1.00 96.62 286 LEU A N 1
ATOM 2223 C CA . LEU A 1 286 ? -6.338 11.154 8.167 1.00 96.62 286 LEU A CA 1
ATOM 2224 C C . LEU A 1 286 ? -6.425 11.001 9.690 1.00 96.62 286 LEU A C 1
ATOM 2226 O O . LEU A 1 286 ? -6.516 11.992 10.411 1.00 96.62 286 LEU A O 1
ATOM 2230 N N . LEU A 1 287 ? -6.291 9.779 10.206 1.00 96.38 287 LEU A N 1
ATOM 2231 C CA . LEU A 1 287 ? -6.205 9.549 11.651 1.00 96.38 287 LEU A CA 1
ATOM 2232 C C . LEU A 1 287 ? -4.973 10.213 12.273 1.00 96.38 287 LEU A C 1
ATOM 2234 O O . LEU A 1 287 ? -5.013 10.668 13.422 1.00 96.38 287 LEU A O 1
ATOM 2238 N N . HIS A 1 288 ? -3.880 10.303 11.513 1.00 95.81 288 HIS A N 1
ATOM 2239 C CA . HIS A 1 288 ? -2.718 11.078 11.913 1.00 95.81 288 HIS A CA 1
ATOM 2240 C C . HIS A 1 288 ? -3.042 12.571 12.031 1.00 95.81 288 HIS A C 1
ATOM 2242 O O . HIS A 1 288 ? -2.704 13.176 13.051 1.00 95.81 288 HIS A O 1
ATOM 2248 N N . GLU A 1 289 ? -3.704 13.149 11.026 1.00 94.94 289 GLU A N 1
ATOM 2249 C CA . GLU A 1 289 ? -4.148 14.551 11.029 1.00 94.94 289 GLU A CA 1
ATOM 2250 C C . GLU A 1 289 ? -5.048 14.862 12.225 1.00 94.94 289 GLU A C 1
ATOM 2252 O O . GLU A 1 289 ? -4.897 15.895 12.875 1.00 94.94 289 GLU A O 1
ATOM 2257 N N . TRP A 1 290 ? -5.924 13.928 12.595 1.00 95.25 290 TRP A N 1
ATOM 2258 C CA . TRP A 1 290 ? -6.783 14.052 13.775 1.00 95.25 290 TRP A CA 1
ATOM 2259 C C . TRP A 1 290 ? -6.054 13.805 15.106 1.00 95.25 290 TRP A C 1
ATOM 2261 O O . TRP A 1 290 ? -6.645 13.925 16.177 1.00 95.25 290 TRP A O 1
ATOM 2271 N N . GLY A 1 291 ? -4.757 13.488 15.072 1.00 94.56 291 GLY A N 1
ATOM 2272 C CA . GLY A 1 291 ? -3.910 13.379 16.258 1.00 94.56 291 GLY A CA 1
ATOM 2273 C C . GLY A 1 291 ? -4.012 12.053 17.014 1.00 94.56 291 GLY A C 1
ATOM 2274 O O . GLY A 1 291 ? -3.447 11.945 18.108 1.00 94.56 291 GLY A O 1
ATOM 2275 N N . TYR A 1 292 ? -4.661 11.028 16.449 1.00 95.56 292 TYR A N 1
ATOM 2276 C CA . TYR A 1 292 ? -4.849 9.735 17.122 1.00 95.56 292 TYR A CA 1
ATOM 2277 C C . TYR A 1 292 ? -3.540 8.983 17.378 1.00 95.56 292 TYR A C 1
ATOM 2279 O O . TYR A 1 292 ? -3.449 8.247 18.357 1.00 95.56 292 TYR A O 1
ATOM 2287 N N . TRP A 1 293 ? -2.483 9.264 16.609 1.00 94.56 293 TRP A N 1
ATOM 2288 C CA . TRP A 1 293 ? -1.137 8.710 16.825 1.00 94.56 293 TRP A CA 1
ATOM 2289 C C . TRP A 1 293 ? -0.553 8.994 18.223 1.00 94.56 293 TRP A C 1
ATOM 2291 O O . TRP A 1 293 ? 0.419 8.365 18.635 1.00 94.56 293 TRP A O 1
ATOM 2301 N N . ARG A 1 294 ? -1.109 9.964 18.964 1.00 94.31 294 ARG A N 1
ATOM 2302 C CA . ARG A 1 294 ? -0.685 10.283 20.337 1.00 94.31 294 ARG A CA 1
ATOM 2303 C C . ARG A 1 294 ? -1.189 9.275 21.370 1.00 94.31 294 ARG A C 1
ATOM 2305 O O . ARG A 1 294 ? -0.591 9.169 22.438 1.00 94.31 294 ARG A O 1
ATOM 2312 N N . GLN A 1 295 ? -2.295 8.597 21.074 1.00 94.25 295 GLN A N 1
ATOM 2313 C CA . GLN A 1 295 ? -3.009 7.710 21.999 1.00 94.25 295 GLN A CA 1
ATOM 2314 C C . GLN A 1 295 ? -3.069 6.269 21.492 1.00 94.25 295 GLN A C 1
ATOM 2316 O O . GLN A 1 295 ? -3.159 5.351 22.300 1.00 94.25 295 GLN A O 1
ATOM 2321 N N . PHE A 1 296 ? -2.970 6.073 20.180 1.00 95.19 296 PHE A N 1
ATOM 2322 C CA . PHE A 1 296 ? -3.061 4.777 19.527 1.00 95.19 296 PHE A CA 1
ATOM 2323 C C . PHE A 1 296 ? -1.855 4.547 18.630 1.00 95.19 296 PHE A C 1
ATOM 2325 O O . PHE A 1 296 ? -1.321 5.474 18.015 1.00 95.19 296 PHE A O 1
ATOM 2332 N N . GLU A 1 297 ? -1.462 3.287 18.516 1.00 94.81 297 GLU A N 1
ATOM 2333 C CA . GLU A 1 297 ? -0.695 2.849 17.362 1.00 94.81 297 GLU A CA 1
ATOM 2334 C C . GLU A 1 297 ? -1.625 2.800 16.144 1.00 94.81 297 GLU A C 1
ATOM 2336 O O . GLU A 1 297 ? -2.770 2.369 16.251 1.00 94.81 297 GLU A O 1
ATOM 2341 N N . LEU A 1 298 ? -1.157 3.284 14.995 1.00 95.06 298 LEU A N 1
ATOM 2342 C CA . LEU A 1 298 ? -1.932 3.277 13.755 1.00 95.06 298 LEU A CA 1
ATOM 2343 C C . LEU A 1 298 ? -1.323 2.262 12.797 1.00 95.06 298 LEU A C 1
ATOM 2345 O O . LEU A 1 298 ? -0.105 2.278 12.595 1.00 95.06 298 LEU A O 1
ATOM 2349 N N . LEU A 1 299 ? -2.164 1.434 12.187 1.00 93.88 299 LEU A N 1
ATOM 2350 C CA . LEU A 1 299 ? -1.753 0.400 11.249 1.00 93.88 299 LEU A CA 1
ATOM 2351 C C . LEU A 1 299 ? -2.705 0.383 10.050 1.00 93.88 299 LEU A C 1
ATOM 2353 O O . LEU A 1 299 ? -3.913 0.271 10.227 1.00 93.88 299 LEU A O 1
ATOM 2357 N N . ALA A 1 300 ? -2.171 0.490 8.833 1.00 93.50 300 ALA A N 1
ATOM 2358 C CA . ALA A 1 300 ? -2.941 0.289 7.610 1.00 93.50 300 ALA A CA 1
ATOM 2359 C C . ALA A 1 300 ? -2.570 -1.034 6.941 1.00 93.50 300 ALA A C 1
ATOM 2361 O O . ALA A 1 300 ? -1.388 -1.326 6.735 1.00 93.50 300 ALA A O 1
ATOM 2362 N N . LEU A 1 301 ? -3.591 -1.798 6.562 1.00 87.75 301 LEU A N 1
ATOM 2363 C CA . LEU A 1 301 ? -3.461 -3.122 5.954 1.00 87.75 301 LEU A CA 1
ATOM 2364 C C . LEU A 1 301 ? -2.885 -3.082 4.531 1.00 87.75 301 LEU A C 1
ATOM 2366 O O . LEU A 1 301 ? -2.228 -4.027 4.096 1.00 87.75 301 LEU A O 1
ATOM 2370 N N . LEU A 1 302 ? -3.097 -1.965 3.824 1.00 87.19 302 LEU A N 1
ATOM 2371 C CA . LEU A 1 302 ? -2.778 -1.779 2.404 1.00 87.19 302 LEU A CA 1
ATOM 2372 C C . LEU A 1 302 ? -3.575 -2.726 1.493 1.00 87.19 302 LEU A C 1
ATOM 2374 O O . LEU A 1 302 ? -3.037 -3.319 0.551 1.00 87.19 302 LEU A O 1
ATOM 2378 N N . GLY A 1 303 ? -4.874 -2.823 1.778 1.00 77.50 303 GLY A N 1
ATOM 2379 C CA . GLY A 1 303 ? -5.849 -3.678 1.103 1.00 77.50 303 GLY A CA 1
ATOM 2380 C C . GLY A 1 303 ? -6.649 -4.524 2.096 1.00 77.50 303 GLY A C 1
ATOM 2381 O O . GLY A 1 303 ? -6.440 -4.444 3.301 1.00 77.50 303 GLY A O 1
ATOM 2382 N N . THR A 1 304 ? -7.548 -5.358 1.578 1.00 62.50 304 THR A N 1
ATOM 2383 C CA . THR A 1 304 ? -8.528 -6.108 2.386 1.00 62.50 304 THR A CA 1
ATOM 2384 C C . THR A 1 304 ? -8.066 -7.493 2.832 1.00 62.50 304 THR A C 1
ATOM 2386 O O . THR A 1 304 ? -8.647 -8.072 3.740 1.00 62.50 304 THR A O 1
ATOM 2389 N N . GLN A 1 305 ? -7.026 -8.058 2.218 1.00 68.62 305 GLN A N 1
ATOM 2390 C CA . GLN A 1 305 ? -6.602 -9.430 2.514 1.00 68.62 305 GLN A CA 1
ATOM 2391 C C . GLN A 1 305 ? -5.676 -9.507 3.721 1.00 68.62 305 GLN A C 1
ATOM 2393 O O . GLN A 1 305 ? -4.594 -8.910 3.679 1.00 68.62 305 GLN A O 1
ATOM 2398 N N . PHE A 1 306 ? -6.013 -10.343 4.709 1.00 69.94 306 PHE A N 1
ATOM 2399 C CA . PHE A 1 306 ? -5.135 -10.594 5.845 1.00 69.94 306 PHE A CA 1
ATOM 2400 C C . PHE A 1 306 ? -3.788 -11.199 5.450 1.00 69.94 306 PHE A C 1
ATOM 2402 O O . PHE A 1 306 ? -3.693 -12.077 4.589 1.00 69.94 306 PHE A O 1
ATOM 2409 N N . LYS A 1 307 ? -2.710 -10.742 6.100 1.00 74.06 307 LYS A N 1
ATOM 2410 C CA . LYS A 1 307 ? -1.363 -11.302 5.922 1.00 74.06 307 LYS A CA 1
ATOM 2411 C C . LYS A 1 307 ? -0.768 -11.667 7.278 1.00 74.06 307 LYS A C 1
ATOM 2413 O O . LYS A 1 307 ? -0.686 -10.835 8.175 1.00 74.06 307 LYS A O 1
ATOM 2418 N N . ARG A 1 308 ? -0.227 -12.888 7.403 1.00 69.06 308 ARG A N 1
ATOM 2419 C CA . ARG A 1 308 ? 0.369 -13.404 8.658 1.00 69.06 308 ARG A CA 1
ATOM 2420 C C . ARG A 1 308 ? 1.439 -12.495 9.269 1.00 69.06 308 ARG A C 1
ATOM 2422 O O . ARG A 1 308 ? 1.585 -12.477 10.483 1.00 69.06 308 ARG A O 1
ATOM 2429 N N . ARG A 1 309 ? 2.170 -11.718 8.464 1.00 70.06 309 ARG A N 1
ATOM 2430 C CA . ARG A 1 309 ? 3.172 -10.760 8.970 1.00 70.06 309 ARG A CA 1
ATOM 2431 C C . ARG A 1 309 ? 2.575 -9.673 9.875 1.00 70.06 309 ARG A C 1
ATOM 2433 O O . ARG A 1 309 ? 3.296 -9.064 10.657 1.00 70.06 309 ARG A O 1
ATOM 2440 N N . TRP A 1 310 ? 1.271 -9.418 9.778 1.00 72.25 310 TRP A N 1
ATOM 2441 C CA . TRP A 1 310 ? 0.581 -8.477 10.656 1.00 72.25 310 TRP A CA 1
ATOM 2442 C C . TRP A 1 310 ? 0.546 -8.973 12.100 1.00 72.25 310 TRP A C 1
ATOM 2444 O O . TRP A 1 310 ? 0.605 -8.154 13.007 1.00 72.25 310 TRP A O 1
ATOM 2454 N N . LEU A 1 311 ? 0.577 -10.296 12.319 1.00 74.44 311 LEU A N 1
ATOM 2455 C CA . LEU A 1 311 ? 0.666 -10.896 13.655 1.00 74.44 311 LEU A CA 1
ATOM 2456 C C . LEU A 1 311 ? 1.891 -10.397 14.432 1.00 74.44 311 LEU A C 1
ATOM 2458 O O . LEU A 1 311 ? 1.827 -10.259 15.643 1.00 74.44 311 LEU A O 1
ATOM 2462 N N . ALA A 1 312 ? 2.993 -10.073 13.746 1.00 78.38 312 ALA A N 1
ATOM 2463 C CA . ALA A 1 312 ? 4.200 -9.559 14.395 1.00 78.38 312 ALA A CA 1
ATOM 2464 C C . ALA A 1 312 ? 4.029 -8.149 14.996 1.00 78.38 312 ALA A C 1
ATOM 2466 O O . ALA A 1 312 ? 4.867 -7.727 15.788 1.00 78.38 312 ALA A O 1
ATOM 2467 N N . HIS A 1 313 ? 2.970 -7.424 14.621 1.00 79.62 313 HIS A N 1
ATOM 2468 C CA . HIS A 1 313 ? 2.680 -6.069 15.103 1.00 79.62 313 HIS A CA 1
ATOM 2469 C C . HIS A 1 313 ? 1.696 -6.055 16.280 1.00 79.62 313 HIS A C 1
ATOM 2471 O O . HIS A 1 313 ? 1.453 -5.000 16.861 1.00 79.62 313 HIS A O 1
ATOM 2477 N N . VAL A 1 314 ? 1.119 -7.210 16.618 1.00 86.38 314 VAL A N 1
ATOM 2478 C CA . VAL A 1 314 ? 0.057 -7.340 17.614 1.00 86.38 314 VAL A CA 1
ATOM 2479 C C . VAL A 1 314 ? 0.541 -8.264 18.725 1.00 86.38 314 VAL A C 1
ATOM 2481 O O . VAL A 1 314 ? 0.780 -9.452 18.517 1.00 86.38 314 VAL A O 1
ATOM 2484 N N . GLY A 1 315 ? 0.724 -7.697 19.908 1.00 87.00 315 GLY A N 1
ATOM 2485 C CA . GLY A 1 315 ? 1.055 -8.407 21.132 1.00 87.00 315 GLY A CA 1
ATOM 2486 C C . GLY A 1 315 ? -0.165 -9.075 21.781 1.00 87.00 315 GLY A C 1
ATOM 2487 O O . GLY A 1 315 ? -1.306 -8.765 21.449 1.00 87.00 315 GLY A O 1
ATOM 2488 N N . PRO A 1 316 ? 0.060 -9.980 22.747 1.00 85.31 316 PRO A N 1
ATOM 2489 C CA . PRO A 1 316 ? -1.003 -10.765 23.383 1.00 85.31 316 PRO A CA 1
ATOM 2490 C C . PRO A 1 316 ? -2.012 -9.934 24.193 1.00 85.31 316 PRO A C 1
ATOM 2492 O O . PRO A 1 316 ? -3.145 -10.373 24.368 1.00 85.31 316 PRO A O 1
ATOM 2495 N N . ASP A 1 317 ? -1.614 -8.751 24.662 1.00 88.12 317 ASP A N 1
ATOM 2496 C CA . ASP A 1 317 ? -2.453 -7.854 25.470 1.00 88.12 317 ASP A CA 1
ATOM 2497 C C . ASP A 1 317 ? -2.969 -6.648 24.668 1.00 88.12 317 ASP A C 1
ATOM 2499 O O . ASP A 1 317 ? -3.555 -5.721 25.232 1.00 88.12 317 ASP A O 1
ATOM 2503 N N . ASP A 1 318 ? -2.718 -6.616 23.356 1.00 91.75 318 ASP A N 1
ATOM 2504 C CA . ASP A 1 318 ? -3.140 -5.496 22.529 1.00 91.75 318 ASP A CA 1
ATOM 2505 C C . ASP A 1 318 ? -4.640 -5.530 22.264 1.00 91.75 318 ASP A C 1
ATOM 2507 O O . ASP A 1 318 ? -5.229 -6.564 21.958 1.00 91.75 318 ASP A O 1
ATOM 2511 N N . ARG A 1 319 ? -5.256 -4.350 22.330 1.00 94.56 319 ARG A N 1
ATOM 2512 C CA . ARG A 1 319 ? -6.630 -4.122 21.889 1.00 94.56 319 ARG A CA 1
ATOM 2513 C C . ARG A 1 319 ? -6.613 -3.574 20.469 1.00 94.56 319 ARG A C 1
ATOM 2515 O O . ARG A 1 319 ? -5.999 -2.533 20.233 1.00 94.56 319 ARG A O 1
ATOM 2522 N N . LEU A 1 320 ? -7.296 -4.237 19.540 1.00 95.38 320 LEU A N 1
ATOM 2523 C CA . LEU A 1 320 ? -7.390 -3.809 18.147 1.00 95.38 320 LEU A CA 1
ATOM 2524 C C . LEU A 1 320 ? -8.744 -3.149 17.901 1.00 95.38 320 LEU A C 1
ATOM 2526 O O . LEU A 1 320 ? -9.789 -3.708 18.221 1.00 95.38 320 LEU A O 1
ATOM 2530 N N . LEU A 1 321 ? -8.716 -1.975 17.289 1.00 96.38 321 LEU A N 1
ATOM 2531 C CA . LEU A 1 321 ? -9.883 -1.212 16.873 1.00 96.38 321 LEU A CA 1
ATOM 2532 C C . LEU A 1 321 ? -9.919 -1.235 15.348 1.00 96.38 321 LEU A C 1
ATOM 2534 O O . LEU A 1 321 ? -9.150 -0.535 14.687 1.00 96.38 321 LEU A O 1
ATOM 2538 N N . VAL A 1 322 ? -10.755 -2.106 14.793 1.00 95.38 322 VAL A N 1
ATOM 2539 C CA . VAL A 1 322 ? -10.793 -2.397 13.358 1.00 95.38 322 VAL A CA 1
ATOM 2540 C C . VAL A 1 322 ? -11.759 -1.436 12.673 1.00 95.38 322 VAL A C 1
ATOM 2542 O O . VAL A 1 322 ? -12.964 -1.500 12.891 1.00 95.38 322 VAL A O 1
ATOM 2545 N N . ALA A 1 323 ? -11.220 -0.549 11.848 1.00 95.44 323 ALA A N 1
ATOM 2546 C CA . ALA A 1 323 ? -11.920 0.482 11.093 1.00 95.44 323 ALA A CA 1
ATOM 2547 C C . ALA A 1 323 ? -11.670 0.297 9.589 1.00 95.44 323 ALA A C 1
ATOM 2549 O O . ALA A 1 323 ? -11.090 1.155 8.923 1.00 95.44 323 ALA A O 1
ATOM 2550 N N . THR A 1 324 ? -12.048 -0.874 9.080 1.00 93.38 324 THR A N 1
ATOM 2551 C CA . THR A 1 324 ? -12.106 -1.159 7.640 1.00 93.38 324 THR A CA 1
ATOM 2552 C C . THR A 1 324 ? -13.329 -0.500 7.009 1.00 93.38 324 THR A C 1
ATOM 2554 O O . THR A 1 324 ? -14.249 -0.085 7.721 1.00 93.38 324 THR A O 1
ATOM 2557 N N . ASP A 1 325 ? -13.343 -0.421 5.681 1.00 92.88 325 ASP A N 1
ATOM 2558 C CA . ASP A 1 325 ? -14.442 0.174 4.924 1.00 92.88 325 ASP A CA 1
ATOM 2559 C C . ASP A 1 325 ? -15.779 -0.548 5.225 1.00 92.88 325 ASP A C 1
ATOM 2561 O O . ASP A 1 325 ? -15.825 -1.743 5.546 1.00 92.88 325 ASP A O 1
ATOM 2565 N N . GLN A 1 326 ? -16.894 0.186 5.160 1.00 91.50 326 GLN A N 1
ATOM 2566 C CA . GLN A 1 326 ? -18.253 -0.337 5.369 1.00 91.50 326 GLN A CA 1
ATOM 2567 C C . GLN A 1 326 ? -18.832 -0.931 4.074 1.00 91.50 326 GLN A C 1
ATOM 2569 O O . GLN A 1 326 ? -19.941 -0.594 3.658 1.00 91.50 326 GLN A O 1
ATOM 2574 N N . ASP A 1 327 ? -18.060 -1.798 3.417 1.00 90.12 327 ASP A N 1
ATOM 2575 C CA . ASP A 1 327 ? -18.464 -2.578 2.246 1.00 90.12 327 ASP A CA 1
ATOM 2576 C C . ASP A 1 327 ? -18.170 -4.075 2.437 1.00 90.12 327 ASP A C 1
ATOM 2578 O O . ASP A 1 327 ? -17.506 -4.469 3.394 1.00 90.12 327 ASP A O 1
ATOM 2582 N N . ASP A 1 328 ? -18.655 -4.928 1.531 1.00 87.75 328 ASP A N 1
ATOM 2583 C CA . ASP A 1 328 ? -18.509 -6.388 1.649 1.00 87.75 328 ASP A CA 1
ATOM 2584 C C . ASP A 1 328 ? -17.046 -6.843 1.815 1.00 87.75 328 ASP A C 1
ATOM 2586 O O . ASP A 1 328 ? -16.764 -7.831 2.500 1.00 87.75 328 ASP A O 1
ATOM 2590 N N . ALA A 1 329 ? -16.097 -6.132 1.199 1.00 82.12 329 ALA A N 1
ATOM 2591 C CA . ALA A 1 329 ? -14.686 -6.485 1.258 1.00 82.12 329 ALA A CA 1
ATOM 2592 C C . ALA A 1 329 ? -14.063 -6.073 2.602 1.00 82.12 329 ALA A C 1
ATOM 2594 O O . ALA A 1 329 ? -13.322 -6.859 3.200 1.00 82.12 329 ALA A O 1
ATOM 2595 N N . GLY A 1 330 ? -14.407 -4.890 3.111 1.00 87.44 330 GLY A N 1
ATOM 2596 C CA . GLY A 1 330 ? -14.030 -4.424 4.442 1.00 87.44 330 GLY A CA 1
ATOM 2597 C C . GLY A 1 330 ? -14.694 -5.229 5.566 1.00 87.44 330 GLY A C 1
ATOM 2598 O O . GLY A 1 330 ? -14.059 -5.477 6.598 1.00 87.44 330 GLY A O 1
ATOM 2599 N N . GLU A 1 331 ? -15.926 -5.714 5.360 1.00 90.12 331 GLU A N 1
ATOM 2600 C CA . GLU A 1 331 ? -16.606 -6.670 6.246 1.00 90.12 331 GLU A CA 1
ATOM 2601 C C . GLU A 1 331 ? -15.823 -7.976 6.370 1.00 90.12 331 GLU A C 1
ATOM 2603 O O . GLU A 1 331 ? -15.535 -8.428 7.483 1.00 90.12 331 GLU A O 1
ATOM 2608 N N . ALA A 1 332 ? -15.448 -8.563 5.231 1.00 87.38 332 ALA A N 1
ATOM 2609 C CA . ALA A 1 332 ? -14.673 -9.794 5.192 1.00 87.38 332 ALA A CA 1
ATOM 2610 C C . ALA A 1 332 ? -13.298 -9.618 5.856 1.00 87.38 332 ALA A C 1
ATOM 2612 O O . ALA A 1 332 ? -12.904 -10.450 6.675 1.00 87.38 332 ALA A O 1
ATOM 2613 N N . ALA A 1 333 ? -12.611 -8.506 5.574 1.00 86.06 333 ALA A N 1
ATOM 2614 C CA . ALA A 1 333 ? -11.319 -8.175 6.172 1.00 86.06 333 ALA A CA 1
ATOM 2615 C C . ALA A 1 333 ? -11.398 -8.066 7.704 1.00 86.06 333 ALA A C 1
ATOM 2617 O O . ALA A 1 333 ? -10.550 -8.600 8.424 1.00 86.06 333 ALA A O 1
ATOM 2618 N N . ALA A 1 334 ? -12.435 -7.399 8.223 1.00 91.31 334 ALA A N 1
ATOM 2619 C CA . ALA A 1 334 ? -12.627 -7.275 9.662 1.00 91.31 334 ALA A CA 1
ATOM 2620 C C . ALA A 1 334 ? -12.969 -8.613 10.320 1.00 91.31 334 ALA A C 1
ATOM 2622 O O . ALA A 1 334 ? -12.416 -8.927 11.372 1.00 91.31 334 ALA A O 1
ATOM 2623 N N . ALA A 1 335 ? -13.841 -9.413 9.701 1.00 90.94 335 ALA A N 1
ATOM 2624 C CA . ALA A 1 335 ? -14.180 -10.742 10.200 1.00 90.94 335 ALA A CA 1
ATOM 2625 C C . ALA A 1 335 ? -12.941 -11.650 10.263 1.00 90.94 335 ALA A C 1
ATOM 2627 O O . ALA A 1 335 ? -12.727 -12.334 11.264 1.00 90.94 335 ALA A O 1
ATOM 2628 N N . GLU A 1 336 ? -12.092 -11.610 9.233 1.00 88.44 336 GLU A N 1
ATOM 2629 C CA . GLU A 1 336 ? -10.837 -12.356 9.198 1.00 88.44 336 GLU A CA 1
ATOM 2630 C C . GLU A 1 336 ? -9.883 -11.910 10.318 1.00 88.44 336 GLU A C 1
ATOM 2632 O O . GLU A 1 336 ? -9.362 -12.752 11.051 1.00 88.44 336 GLU A O 1
ATOM 2637 N N . LEU A 1 337 ? -9.696 -10.601 10.517 1.00 87.75 337 LEU A N 1
ATOM 2638 C CA . LEU A 1 337 ? -8.887 -10.063 11.618 1.00 87.75 337 LEU A CA 1
ATOM 2639 C C . LEU A 1 337 ? -9.414 -10.492 12.992 1.00 87.75 337 LEU A C 1
ATOM 2641 O O . LEU A 1 337 ? -8.646 -10.942 13.841 1.00 87.75 337 LEU A O 1
ATOM 2645 N N . MET A 1 338 ? -10.724 -10.385 13.208 1.00 91.12 338 MET A N 1
ATOM 2646 C CA . MET A 1 338 ? -11.356 -10.759 14.473 1.00 91.12 338 MET A CA 1
ATOM 2647 C C . MET A 1 338 ? -11.251 -12.262 14.756 1.00 91.12 338 MET A C 1
ATOM 2649 O O . MET A 1 338 ? -11.088 -12.650 15.911 1.00 91.12 338 MET A O 1
ATOM 2653 N N . ALA A 1 339 ? -11.289 -13.105 13.720 1.00 90.38 339 ALA A N 1
ATOM 2654 C CA . ALA A 1 339 ? -11.073 -14.543 13.857 1.00 90.38 339 ALA A CA 1
ATOM 2655 C C . ALA A 1 339 ? -9.632 -14.885 14.280 1.00 90.38 339 ALA A C 1
ATOM 2657 O O . ALA A 1 339 ? -9.425 -15.835 15.034 1.00 90.38 339 ALA A O 1
ATOM 2658 N N . HIS A 1 340 ? -8.643 -14.105 13.830 1.00 88.75 340 HIS A N 1
ATOM 2659 C CA . HIS A 1 340 ? -7.240 -14.280 14.223 1.00 88.75 340 HIS A CA 1
ATOM 2660 C C . HIS A 1 340 ? -6.930 -13.731 15.625 1.00 88.75 340 HIS A C 1
ATOM 2662 O O . HIS A 1 340 ? -6.025 -14.243 16.283 1.00 88.75 340 HIS A O 1
ATOM 2668 N N . PHE A 1 341 ? -7.678 -12.726 16.090 1.00 89.44 341 PHE A N 1
ATOM 2669 C CA . PHE A 1 341 ? -7.479 -12.061 17.384 1.00 89.44 341 PHE A CA 1
ATOM 2670 C C . PHE A 1 341 ? -8.755 -12.073 18.249 1.00 89.44 341 PHE A C 1
ATOM 2672 O O . PHE A 1 341 ? -9.309 -11.012 18.575 1.00 89.44 341 PHE A O 1
ATOM 2679 N N . PRO A 1 342 ? -9.255 -13.264 18.631 1.00 89.25 342 PRO A N 1
ATOM 2680 C CA . PRO A 1 342 ? -10.516 -13.391 19.351 1.00 89.25 342 PRO A CA 1
ATOM 2681 C C . PRO A 1 342 ? -10.438 -12.705 20.720 1.00 89.25 342 PRO A C 1
ATOM 2683 O O . PRO A 1 342 ? -9.537 -12.966 21.513 1.00 89.25 342 PRO A O 1
ATOM 2686 N N . GLY A 1 343 ? -11.395 -11.818 21.001 1.00 89.31 343 GLY A N 1
ATOM 2687 C CA . GLY A 1 343 ? -11.472 -11.068 22.263 1.00 89.31 343 GLY A CA 1
ATOM 2688 C C . GLY A 1 343 ? -10.531 -9.861 22.371 1.00 89.31 343 GLY A C 1
ATOM 2689 O O . GLY A 1 343 ? -10.697 -9.062 23.287 1.00 89.31 343 GLY A O 1
ATOM 2690 N N . GLN A 1 344 ? -9.593 -9.689 21.435 1.00 93.44 344 GLN A N 1
ATOM 2691 C CA . GLN A 1 344 ? -8.717 -8.513 21.354 1.00 93.44 344 GLN A CA 1
ATOM 2692 C C . GLN A 1 344 ? -9.224 -7.478 20.342 1.00 93.44 344 GLN A C 1
ATOM 2694 O O . GLN A 1 344 ? -9.020 -6.278 20.529 1.00 93.44 344 GLN A O 1
ATOM 2699 N N . ALA A 1 345 ? -9.869 -7.933 19.263 1.00 94.44 345 ALA A N 1
ATOM 2700 C CA . ALA A 1 345 ? -10.333 -7.076 18.180 1.00 94.44 345 ALA A CA 1
ATOM 2701 C C . ALA A 1 345 ? -11.809 -6.680 18.325 1.00 94.44 345 ALA A C 1
ATOM 2703 O O . ALA A 1 345 ? -12.694 -7.532 18.423 1.00 94.44 345 ALA A O 1
ATOM 2704 N N . VAL A 1 346 ? -12.066 -5.374 18.268 1.00 95.12 346 VAL A N 1
ATOM 2705 C CA . VAL A 1 346 ? -13.398 -4.765 18.237 1.00 95.12 346 VAL A CA 1
ATOM 2706 C C . VAL A 1 346 ? -13.526 -3.962 16.953 1.00 95.12 346 VAL A C 1
ATOM 2708 O O . VAL A 1 346 ? -12.661 -3.149 16.626 1.00 95.12 346 VAL A O 1
ATOM 2711 N N . ARG A 1 347 ? -14.607 -4.187 16.210 1.00 94.56 347 ARG A N 1
ATOM 2712 C CA . ARG A 1 347 ? -14.872 -3.437 14.987 1.00 94.56 347 ARG A CA 1
ATOM 2713 C C . ARG A 1 347 ? -15.581 -2.125 15.292 1.00 94.56 347 ARG A C 1
ATOM 2715 O O . ARG A 1 347 ? -16.613 -2.123 15.957 1.00 94.56 347 ARG A O 1
ATOM 2722 N N . LEU A 1 348 ? -15.051 -1.036 14.749 1.00 95.44 348 LEU A N 1
ATOM 2723 C CA . LEU A 1 348 ? -15.684 0.274 14.787 1.00 95.44 348 LEU A CA 1
ATOM 2724 C C . LEU A 1 348 ? -16.809 0.345 13.754 1.00 95.44 348 LEU A C 1
ATOM 2726 O O . LEU A 1 348 ? -16.696 -0.182 12.647 1.00 95.44 348 LEU A O 1
ATOM 2730 N N . ARG A 1 349 ? -17.899 1.013 14.129 1.00 93.62 349 ARG A N 1
ATOM 2731 C CA . ARG A 1 349 ? -19.062 1.254 13.274 1.00 93.62 349 ARG A CA 1
ATOM 2732 C C . ARG A 1 349 ? -19.422 2.728 13.314 1.00 93.62 349 ARG A C 1
ATOM 2734 O O . ARG A 1 349 ? -19.371 3.353 14.370 1.00 93.62 349 ARG A O 1
ATOM 2741 N N . TRP A 1 350 ? -19.806 3.268 12.169 1.00 94.69 350 TRP A N 1
ATOM 2742 C CA . TRP A 1 350 ? -20.285 4.639 12.025 1.00 94.69 350 TRP A CA 1
ATOM 2743 C C . TRP A 1 350 ? -21.463 4.659 11.037 1.00 94.69 350 TRP A C 1
ATOM 2745 O O . TRP A 1 350 ? -21.750 3.629 10.427 1.00 94.69 350 TRP A O 1
ATOM 2755 N N . PRO A 1 351 ? -22.198 5.777 10.907 1.00 95.00 351 PRO A N 1
ATOM 2756 C CA . PRO A 1 351 ? -23.378 5.840 10.047 1.00 95.00 351 PRO A CA 1
ATOM 2757 C C . PRO A 1 351 ? -23.091 5.375 8.607 1.00 95.00 351 PRO A C 1
ATOM 2759 O O . PRO A 1 351 ? -22.042 5.703 8.047 1.00 95.00 351 PRO A O 1
ATOM 2762 N N . GLU A 1 352 ? -24.004 4.580 8.038 1.00 91.94 352 GLU A N 1
ATOM 2763 C CA . GLU A 1 352 ? -23.830 3.864 6.760 1.00 91.94 352 GLU A CA 1
ATOM 2764 C C . GLU A 1 352 ? -23.650 4.797 5.553 1.00 91.94 352 GLU A C 1
ATOM 2766 O O . GLU A 1 352 ? -23.141 4.378 4.514 1.00 91.94 352 GLU A O 1
ATOM 2771 N N . GLU A 1 353 ? -24.030 6.073 5.669 1.00 93.00 353 GLU A N 1
ATOM 2772 C CA . GLU A 1 353 ? -23.815 7.061 4.613 1.00 93.00 353 GLU A CA 1
ATOM 2773 C C . GLU A 1 353 ? -22.330 7.382 4.360 1.00 93.00 353 GLU A C 1
ATOM 2775 O O . GLU A 1 353 ? -22.006 7.926 3.303 1.00 93.00 353 GLU A O 1
ATOM 2780 N N . TYR A 1 354 ? -21.431 7.028 5.287 1.00 93.69 354 TYR A N 1
ATOM 2781 C CA . TYR A 1 354 ? -19.982 7.178 5.130 1.00 93.69 354 TYR A CA 1
ATOM 2782 C C . TYR A 1 354 ? -19.329 5.809 4.938 1.00 93.69 354 TYR A C 1
ATOM 2784 O O . TYR A 1 354 ? -19.365 4.955 5.831 1.00 93.69 354 TYR A O 1
ATOM 2792 N N . LYS A 1 355 ? -18.691 5.601 3.785 1.00 91.50 355 LYS A N 1
ATOM 2793 C CA . LYS A 1 355 ? -18.133 4.291 3.422 1.00 91.50 355 LYS A CA 1
ATOM 2794 C C . LYS A 1 355 ? -16.791 4.032 4.084 1.00 91.50 355 LYS A C 1
ATOM 2796 O O . LYS A 1 355 ? -16.540 2.921 4.533 1.00 91.50 355 LYS A O 1
ATOM 2801 N N . ASP A 1 356 ? -15.950 5.055 4.154 1.00 92.31 356 ASP A N 1
ATOM 2802 C CA . ASP A 1 356 ? -14.586 4.966 4.664 1.00 92.31 356 ASP A CA 1
ATOM 2803 C C . ASP A 1 356 ? -14.233 6.183 5.549 1.00 92.31 35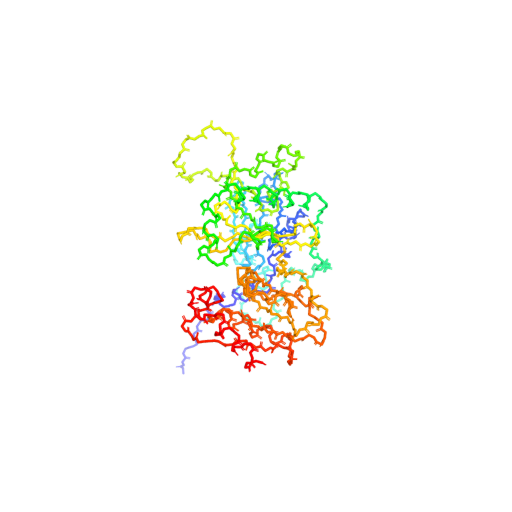6 ASP A C 1
ATOM 2805 O O . ASP A 1 356 ? -15.022 7.120 5.731 1.00 92.31 356 ASP A O 1
ATOM 2809 N N . VAL A 1 357 ? -13.034 6.172 6.141 1.00 93.56 357 VAL A N 1
ATOM 2810 C CA . VAL A 1 357 ? -12.525 7.308 6.938 1.00 93.56 357 VAL A CA 1
ATOM 2811 C C . VAL A 1 357 ? -12.318 8.545 6.058 1.00 93.56 357 VAL A C 1
ATOM 2813 O O . VAL A 1 357 ? -12.434 9.679 6.531 1.00 93.56 357 VAL A O 1
ATOM 2816 N N . GLY A 1 358 ? -12.051 8.342 4.767 1.00 92.62 358 GLY A N 1
ATOM 2817 C CA . GLY A 1 358 ? -12.004 9.392 3.757 1.00 92.62 358 GLY A CA 1
ATOM 2818 C C . GLY A 1 358 ? -13.311 10.175 3.645 1.00 92.62 358 GLY A C 1
ATOM 2819 O O . GLY A 1 358 ? -13.270 11.406 3.675 1.00 92.62 358 GLY A O 1
ATOM 2820 N N . ASP A 1 359 ? -14.449 9.489 3.568 1.00 93.31 359 ASP A N 1
ATOM 2821 C CA . ASP A 1 359 ? -15.784 10.090 3.524 1.00 93.31 359 ASP A CA 1
ATOM 2822 C C . ASP A 1 359 ? -16.070 10.874 4.812 1.00 93.31 359 ASP A C 1
ATOM 2824 O O . ASP A 1 359 ? -16.517 12.023 4.753 1.00 93.31 359 ASP A O 1
ATOM 2828 N N . LEU A 1 360 ? -15.723 10.309 5.976 1.00 94.12 360 LEU A N 1
ATOM 2829 C CA . LEU A 1 360 ? -15.807 11.024 7.254 1.00 94.12 360 LEU A CA 1
ATOM 2830 C C . LEU A 1 360 ? -14.957 12.301 7.233 1.00 94.12 360 LEU A C 1
ATOM 2832 O O . LEU A 1 360 ? -15.413 13.355 7.664 1.00 94.12 360 LEU A O 1
ATOM 2836 N N . ALA A 1 361 ? -13.743 12.262 6.688 1.00 92.25 361 ALA A N 1
ATOM 2837 C CA . ALA A 1 361 ? -12.887 13.445 6.609 1.00 92.25 361 ALA A CA 1
ATOM 2838 C C . ALA A 1 361 ? -13.412 14.555 5.692 1.00 92.25 361 ALA A C 1
ATOM 2840 O O . ALA A 1 361 ? -12.996 15.704 5.845 1.00 92.25 361 ALA A O 1
ATOM 2841 N N . GLN A 1 362 ? -14.319 14.244 4.766 1.00 90.81 362 GLN A N 1
ATOM 2842 C CA . GLN A 1 362 ? -15.005 15.248 3.950 1.00 90.81 362 GLN A CA 1
ATOM 2843 C C . GLN A 1 362 ? -16.254 15.820 4.640 1.00 90.81 362 GLN A C 1
ATOM 2845 O O . GLN A 1 362 ? -16.754 16.870 4.235 1.00 90.81 362 GLN A O 1
ATOM 2850 N N . ALA A 1 363 ? -16.754 15.166 5.690 1.00 92.31 363 ALA A N 1
ATOM 2851 C CA . ALA A 1 363 ? -17.922 15.611 6.435 1.00 92.31 363 ALA A CA 1
ATOM 2852 C C . ALA A 1 363 ? -17.560 16.703 7.466 1.00 92.31 363 ALA A C 1
ATOM 2854 O O . ALA A 1 363 ? -16.581 16.547 8.202 1.00 92.31 363 ALA A O 1
ATOM 2855 N N . PRO A 1 364 ? -18.372 17.772 7.622 1.00 89.56 364 PRO A N 1
ATOM 2856 C CA . PRO A 1 364 ? -18.102 18.849 8.586 1.00 89.56 364 PRO A CA 1
ATOM 2857 C C . PRO A 1 364 ? -17.888 18.369 10.033 1.00 89.56 364 PRO A C 1
ATOM 2859 O O . PRO A 1 364 ? -17.027 18.884 10.746 1.00 89.56 364 PRO A O 1
ATOM 2862 N N . ASP A 1 365 ? -18.637 17.347 10.452 1.00 91.56 365 ASP A N 1
ATOM 2863 C CA . ASP A 1 365 ? -18.587 16.766 11.799 1.00 91.56 365 ASP A CA 1
ATOM 2864 C C . ASP A 1 365 ? -17.988 15.348 11.827 1.00 91.56 365 ASP A C 1
ATOM 2866 O O . ASP A 1 365 ? -18.108 14.642 12.830 1.00 91.56 365 ASP A O 1
ATOM 2870 N N . GLY A 1 366 ? -17.306 14.914 10.762 1.00 91.88 366 GLY A N 1
ATOM 2871 C CA . GLY A 1 366 ? -16.815 13.535 10.654 1.00 91.88 366 GLY A CA 1
ATOM 2872 C C . GLY A 1 366 ? -15.855 13.116 11.766 1.00 91.88 366 GLY A C 1
ATOM 2873 O O . GLY A 1 366 ? -15.940 11.999 12.269 1.00 91.88 366 GLY A O 1
ATOM 2874 N N . HIS A 1 367 ? -15.020 14.037 12.252 1.00 91.19 367 HIS A N 1
ATOM 2875 C CA . HIS A 1 367 ? -14.150 13.802 13.409 1.00 91.19 367 HIS A CA 1
ATOM 2876 C C . HIS A 1 367 ? -14.936 13.497 14.701 1.00 91.19 367 HIS A C 1
ATOM 2878 O O . HIS A 1 367 ? -14.482 12.705 15.526 1.00 91.19 367 HIS A O 1
ATOM 2884 N N . LYS A 1 368 ? -16.126 14.090 14.887 1.00 93.88 368 LYS A N 1
ATOM 2885 C CA . LYS A 1 368 ? -16.998 13.811 16.044 1.00 93.88 368 LYS A CA 1
ATOM 2886 C C . LYS A 1 368 ? -17.686 12.462 15.899 1.00 93.88 368 LYS A C 1
ATOM 2888 O O . LYS A 1 368 ? -17.794 11.732 16.879 1.00 93.88 368 LYS A O 1
ATOM 2893 N N . ILE A 1 369 ? -18.125 12.135 14.683 1.00 95.44 369 ILE A N 1
ATOM 2894 C CA . ILE A 1 369 ? -18.707 10.828 14.356 1.00 95.44 369 ILE A CA 1
ATOM 2895 C C . ILE A 1 369 ? -17.684 9.726 14.651 1.00 95.44 369 ILE A C 1
ATOM 2897 O O . ILE A 1 369 ? -17.992 8.780 15.371 1.00 95.44 369 ILE A O 1
ATOM 2901 N N . TRP A 1 370 ? -16.447 9.906 14.189 1.00 95.75 370 TRP A N 1
ATOM 2902 C CA . TRP A 1 370 ? -15.340 9.004 14.487 1.00 95.75 370 TRP A CA 1
ATOM 2903 C C . TRP A 1 370 ? -15.072 8.881 15.997 1.00 95.75 370 TRP A C 1
ATOM 2905 O O . TRP A 1 370 ? -14.972 7.775 16.522 1.00 95.75 370 TRP A O 1
ATOM 2915 N N . ALA A 1 371 ? -14.999 10.000 16.726 1.00 94.19 371 ALA A N 1
ATOM 2916 C CA . ALA A 1 371 ? -14.766 9.978 18.172 1.00 94.19 371 ALA A CA 1
ATOM 2917 C C . ALA A 1 371 ? -15.868 9.235 18.948 1.00 94.19 371 ALA A C 1
ATOM 2919 O O . ALA A 1 371 ? -15.580 8.569 19.945 1.00 94.19 371 ALA A O 1
ATOM 2920 N N . ARG A 1 372 ? -17.120 9.324 18.484 1.00 94.62 372 ARG A N 1
ATOM 2921 C CA . ARG A 1 372 ? -18.238 8.561 19.042 1.00 94.62 372 ARG A CA 1
ATOM 2922 C C . ARG A 1 372 ? -18.090 7.067 18.760 1.00 94.62 372 ARG A C 1
ATOM 2924 O O . ARG A 1 372 ? -18.135 6.292 19.706 1.00 94.62 372 ARG A O 1
ATOM 2931 N N . ALA A 1 373 ? -17.812 6.687 17.511 1.00 94.50 373 ALA A N 1
ATOM 2932 C CA . ALA A 1 373 ? -17.559 5.293 17.136 1.00 94.50 373 ALA A CA 1
ATOM 2933 C C . ALA A 1 373 ? -16.440 4.658 17.979 1.00 94.50 373 ALA A C 1
ATOM 2935 O O . ALA A 1 373 ? -16.541 3.509 18.394 1.00 94.50 373 ALA A O 1
ATOM 2936 N N . LEU A 1 374 ? -15.393 5.432 18.275 1.00 93.94 374 LEU A N 1
ATOM 2937 C CA . LEU A 1 374 ? -14.283 5.013 19.125 1.00 93.94 374 LEU A CA 1
ATOM 2938 C C . LEU A 1 374 ? -14.666 4.854 20.606 1.00 93.94 374 LEU A C 1
ATOM 2940 O O . LEU A 1 374 ? -14.067 4.039 21.295 1.00 93.94 374 LEU A O 1
ATOM 2944 N N . SER A 1 375 ? -15.613 5.655 21.103 1.00 90.94 375 SER A N 1
ATOM 2945 C CA . SER A 1 375 ? -16.056 5.617 22.505 1.00 90.94 375 SER A CA 1
ATOM 2946 C C . SER A 1 375 ? -17.082 4.513 22.768 1.00 90.94 375 SER A C 1
ATOM 2948 O O . SER A 1 375 ? -17.155 4.010 23.885 1.00 90.94 375 SER A O 1
ATOM 2950 N N . ASP A 1 376 ? -17.881 4.172 21.754 1.00 89.88 376 ASP A N 1
ATOM 2951 C CA . ASP A 1 376 ? -18.899 3.119 21.823 1.00 89.88 376 ASP A CA 1
ATOM 2952 C C . ASP A 1 376 ? -18.280 1.706 21.751 1.00 89.88 376 ASP A C 1
ATOM 2954 O O . ASP A 1 376 ? -18.913 0.734 22.167 1.00 89.88 376 ASP A O 1
ATOM 2958 N N . ALA A 1 377 ? -17.055 1.598 21.224 1.00 86.06 377 ALA A N 1
ATOM 2959 C CA . ALA A 1 377 ? -16.272 0.368 21.117 1.00 86.06 377 ALA A CA 1
ATOM 2960 C C . ALA A 1 377 ? -15.457 0.089 22.377 1.00 86.06 377 ALA A C 1
ATOM 2962 O O . ALA A 1 377 ? -15.283 -1.111 22.707 1.00 86.06 377 ALA A O 1
#

Radius of gyration: 24.82 Å; chains: 1; bounding box: 62×75×57 Å

Secondary structure (DSSP, 8-state):
--PPP---S---HHHHHHHHHTS-HHHHHHHH-TT-EEETTEEEE--TTS--SS--EEEETTTTEEEE-STT--EEEHHHHHHHHHT--HHHHHHHTTPPPTT----TTPPPSS-S--------PPPPPHHHHHHHHHHHHHHHHHHHH-HHHHHHHHTTT--HHHHHHTT-EEE-SSSHHHHHHHTT--HHHHHHTTSEEEPPTT--------SS--EEETTTTEEEEEEEETTEEEEEEEEESSTT-SSSEEE-SS--PPEE-S---TT---EEEESSHHHHHHHHHTTGGGTSEEEE-SSSS--GGGGGG--TTPPEEEE--SSHHHHHHHHHHHHHSTTTEEE----TT--SHHHHHHSTTHHHHHHHHHHH-

=== Feature glossary ===
Key to the feature types in this record:

pLDDT. pLDDT is the predicted lDDT-Cα score: AlphaFold's confidence that the local environment of each residue (all inter-atomic distances within 15 Å) is correctly placed. It is a per-residue number between 0 and 100, with higher meaning more reliable.

Radius of gyration, Cα contacts, bounding box. The geometric summary reports three shape descriptors. Rg (radius of gyration) measures how spread out the Cα atoms are about their centre of mass; compact globular proteins have small Rg, elongated or unfolded ones large. Cα contacts (<8 Å, |i−j|>4) count long-range residue pairs in spatial proximity — high for tightly packed folds, near zero for rods or random coil. The bounding-box extents give the protein's footprint along x, y, z in Å.

Backbone torsions (φ/ψ). Backbone dihedral angles. Every residue except chain termini has a φ (preceding-C → N → Cα → C) and a ψ (N → Cα → C → next-N). They are reported in degrees following the IUPAC sign convention. Secondary structure is essentially a statement about which (φ, ψ) basin each residue occupies.

Contact-map, Ramachandran, and PAE plots. Plot images: a contact map (which residues are close in 3D, as an N×N binary image), a Ramachandran scatter (backbone torsion angles, revealing secondary-structure composition at a glance), and — for AlphaFold structures — a PAE heatmap (pairwise prediction confidence).

Predicted aligned error. Predicted Aligned Error (PAE) is an AlphaFold confidence matrix: entry (i, j) is the expected error in the position of residue j, in ångströms, when the prediction is superimposed on the true structure at residue i. Low PAE within a block of residues means that block is internally rigid and well-predicted; high PAE between two blocks means their relative placement is uncertain even if each block individually is confident.

Secondary structure (3-state, P-SEA). Three-state secondary structure (P-SEA) collapses the eight DSSP classes into helix (a), strand (b), and coil (c). P-SEA assigns these from Cα geometry alone — distances and angles — without requiring backbone oxygens, so it works on any Cα trace.

Solvent-accessible surface area. Solvent-accessible surface area (SASA) is the area in Å² traced out by the centre of a 1.4 Å probe sphere (a water molecule) rolled over the protein's van der Waals surface (Shrake–Rupley / Lee–Richards construction). Buried residues have near-zero SASA; fully exposed residues can exceed 200 Å². The total SASA scales roughly with the number of surface residues.

Foldseek 3Di. The Foldseek 3Di string encodes local tertiary geometry as a 20-letter alphabet — one character per residue — derived from the relative positions of nearby Cα atoms. Unlike the amino-acid sequence, 3Di is a direct function of the 3D structure, so two proteins with the same fold have similar 3Di strings even at low sequence identity.

B-factor. For experimental (PDB) structures, the B-factor (temperature factor) quantifies the positional spread of each atom in the crystal — a combination of thermal vibration and static disorder — in units of Å². High B-factors mark flexible loops or poorly resolved regions; low B-factors mark the rigid, well-ordered core.

mmCIF coordinates. The mmCIF block holds the 3D Cartesian coordinates of each backbone atom (N, Cα, C, O) in ångströms. mmCIF is the PDB's canonical archive format — a tagged-loop text representation of the atomic model.

InterPro / GO / CATH / organism. Functional annotations link the protein to curated databases. InterPro entries identify conserved domains and families by matching the sequence against member-database signatures (Pfam, PROSITE, CDD, …). Gene Ontology (GO) terms describe molecular function, biological process, and cellular component in a controlled vocabulary. CATH places the structure in a hierarchical fold classification (Class/Architecture/Topology/Homologous-superfamily). The organism is the source species.

Rendered structure images. Structure images are PyMOL renders from six orthogonal camera directions. Cartoon representation draws helices as coils and strands as arrows; sticks shows the backbone as bonds; surface shows the solvent-excluded envelope. Rainbow coloring maps sequence position to hue (blue→red, N→C); chain coloring assigns a distinct color per polypeptide.

Sequence. This is the polypeptide sequence — one letter per residue, N-terminus first. Length ranges from a few dozen residues for small domains to over a thousand for large multi-domain proteins.

Secondary structure (8-state, DSSP). The SS8 string is DSSP's per-residue secondary-structure call. α-helix (H) means an i→i+4 H-bond ladder; β-strand (E) means the residue participates in a β-sheet; 3₁₀ (G) and π (I) are tighter and wider helices; T/S are turns/bends; '-' is loop.

Nearest PDB structures. Structural nearest neighbors (via Foldseek easy-search vs the PDB). Reported per hit: target PDB id, E-value, and alignment TM-score. A TM-score above ~0.5 is the conventional threshold for 'same fold'.